Protein AF-0000000086745655 (afdb_homodimer)

Structure (mmCIF, N/CA/C/O backbone):
data_AF-0000000086745655-model_v1
#
loop_
_entity.id
_entity.type
_entity.pdbx_description
1 polymer 'Arginine N-succinyltransferase'
#
loop_
_atom_site.group_PDB
_atom_site.id
_atom_site.type_symbol
_atom_site.label_atom_id
_atom_site.label_alt_id
_atom_site.label_comp_id
_atom_site.label_asym_id
_atom_site.label_entity_id
_atom_site.label_seq_id
_atom_site.pdbx_PDB_ins_code
_atom_site.Cartn_x
_atom_site.Cartn_y
_atom_site.Cartn_z
_atom_site.occupancy
_atom_site.B_iso_or_equiv
_atom_site.auth_seq_id
_atom_site.auth_comp_id
_atom_site.auth_asym_id
_atom_site.auth_atom_id
_atom_site.pdbx_PDB_model_num
ATOM 1 N N . MET A 1 1 ? -7.773 51.188 12.805 1 92 1 MET A N 1
ATOM 2 C CA . MET A 1 1 ? -6.684 50.438 13.422 1 92 1 MET A CA 1
ATOM 3 C C . MET A 1 1 ? -6.984 48.938 13.422 1 92 1 MET A C 1
ATOM 5 O O . MET A 1 1 ? -8.133 48.531 13.586 1 92 1 MET A O 1
ATOM 9 N N . MET A 1 2 ? -5.984 48.188 13.102 1 97 2 MET A N 1
ATOM 10 C CA . MET A 1 2 ? -6.141 46.719 13.148 1 97 2 MET A CA 1
ATOM 11 C C . MET A 1 2 ? -5.828 46.188 14.547 1 97 2 MET A C 1
ATOM 13 O O . MET A 1 2 ? -4.719 46.375 15.047 1 97 2 MET A O 1
ATOM 17 N N . LEU A 1 3 ? -6.797 45.562 15.188 1 98.56 3 LEU A N 1
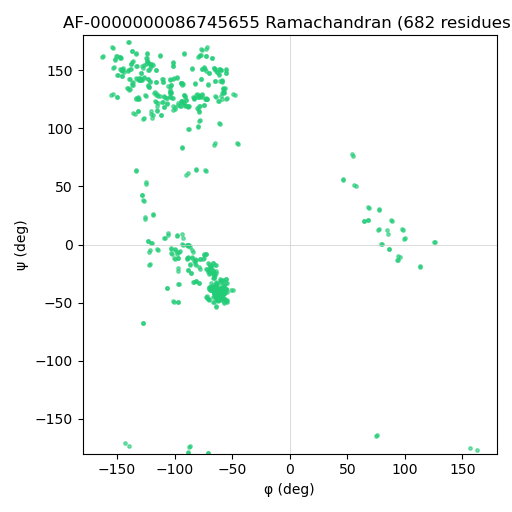ATOM 18 C CA . LEU A 1 3 ? -6.668 45.094 16.547 1 98.56 3 LEU A CA 1
ATOM 19 C C . LEU A 1 3 ? -6.754 43.562 16.578 1 98.56 3 LEU A C 1
ATOM 21 O O . LEU A 1 3 ? -7.754 42.969 16.156 1 98.56 3 LEU A O 1
ATOM 25 N N . PHE A 1 4 ? -5.68 42.938 16.969 1 98.75 4 PHE A N 1
ATOM 26 C CA . PHE A 1 4 ? -5.688 41.5 17.25 1 98.75 4 PHE A CA 1
ATOM 27 C C . PHE A 1 4 ? -6.168 41.25 18.672 1 98.75 4 PHE A C 1
ATOM 29 O O . PHE A 1 4 ? -5.625 41.812 19.625 1 98.75 4 PHE A O 1
ATOM 36 N N . ARG A 1 5 ? -7.16 40.406 18.828 1 98.75 5 ARG A N 1
ATOM 37 C CA . ARG A 1 5 ? -7.711 40.188 20.172 1 98.75 5 ARG A CA 1
ATOM 38 C C . ARG A 1 5 ? -8.367 38.812 20.281 1 98.75 5 ARG A C 1
ATOM 40 O O . ARG A 1 5 ? -8.555 38.156 19.281 1 98.75 5 ARG A O 1
ATOM 47 N N . THR A 1 6 ? -8.711 38.438 21.562 1 98.56 6 THR A N 1
ATOM 48 C CA . THR A 1 6 ? -9.438 37.219 21.797 1 98.56 6 THR A CA 1
ATOM 49 C C . THR A 1 6 ? -10.836 37.281 21.203 1 98.56 6 THR A C 1
ATOM 51 O O . THR A 1 6 ? -11.414 38.375 21.078 1 98.56 6 THR A O 1
ATOM 54 N N . VAL A 1 7 ? -11.312 36.156 20.859 1 98.44 7 VAL A N 1
ATOM 55 C CA . VAL A 1 7 ? -12.641 36.094 20.25 1 98.44 7 VAL A CA 1
ATOM 56 C C . VAL A 1 7 ? -13.703 36.344 21.328 1 98.44 7 VAL A C 1
ATOM 58 O O . VAL A 1 7 ? -13.477 36.062 22.5 1 98.44 7 VAL A O 1
ATOM 61 N N . GLN A 1 8 ? -14.797 36.875 20.953 1 97.5 8 GLN A N 1
ATOM 62 C CA . GLN A 1 8 ? -15.984 37.031 21.781 1 97.5 8 GL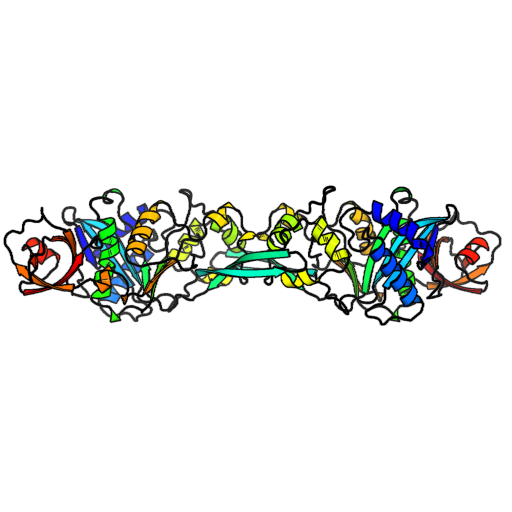N A CA 1
ATOM 63 C C . GLN A 1 8 ? -17.203 36.406 21.109 1 97.5 8 GLN A C 1
ATOM 65 O O . GLN A 1 8 ? -17.219 36.219 19.891 1 97.5 8 GLN A O 1
ATOM 70 N N . ASN A 1 9 ? -18.203 36.125 21.875 1 97.12 9 ASN A N 1
ATOM 71 C CA . ASN A 1 9 ? -19.422 35.562 21.328 1 97.12 9 ASN A CA 1
ATOM 72 C C . ASN A 1 9 ? -20.047 36.438 20.266 1 97.12 9 ASN A C 1
ATOM 74 O O . ASN A 1 9 ? -20.656 35.938 19.312 1 97.12 9 ASN A O 1
ATOM 78 N N . SER A 1 10 ? -19.859 37.688 20.406 1 96.75 10 SER A N 1
ATOM 79 C CA . SER A 1 10 ? -20.469 38.656 19.5 1 96.75 10 SER A CA 1
ATOM 80 C C . SER A 1 10 ? -19.781 38.625 18.141 1 96.75 10 SER A C 1
ATOM 82 O O . SER A 1 10 ? -20.297 39.219 17.172 1 96.75 10 SER A O 1
ATOM 84 N N . ASP A 1 11 ? -18.75 37.938 18.031 1 97.94 11 ASP A N 1
ATOM 85 C CA . ASP A 1 11 ? -18 37.938 16.797 1 97.94 11 ASP A CA 1
ATOM 86 C C . ASP A 1 11 ? -18.547 36.875 15.82 1 97.94 11 ASP A C 1
ATOM 88 O O . ASP A 1 11 ? -18.047 36.719 14.711 1 97.94 11 ASP A O 1
ATOM 92 N N . LEU A 1 12 ? -19.578 36.094 16.172 1 97.44 12 LEU A N 1
ATOM 93 C CA . LEU A 1 12 ? -20.078 34.938 15.438 1 97.44 12 LEU A CA 1
ATOM 94 C C . LEU A 1 12 ? -20.422 35.344 14 1 97.44 12 LEU A C 1
ATOM 96 O O . LEU A 1 12 ? -20.031 34.656 13.055 1 97.44 12 LEU A O 1
ATOM 100 N N . LYS A 1 13 ? -21.141 36.406 13.82 1 95.94 13 LYS A N 1
ATOM 101 C CA . LYS A 1 13 ? -21.578 36.812 12.492 1 95.94 13 LYS A CA 1
ATOM 102 C C . LYS A 1 13 ? -20.375 37.156 11.602 1 95.94 13 LYS A C 1
ATOM 104 O O . LYS A 1 13 ? -20.359 36.812 10.422 1 95.94 13 LYS A O 1
ATOM 109 N N . GLY A 1 14 ? -19.469 37.906 12.141 1 96.56 14 GLY A N 1
ATOM 110 C CA . GLY A 1 14 ? -18.266 38.219 11.391 1 96.56 14 GLY A CA 1
ATOM 111 C C . GLY A 1 14 ? -17.438 37 11 1 96.56 14 GLY A C 1
ATOM 112 O O . GLY A 1 14 ? -16.953 36.938 9.867 1 96.56 14 GLY A O 1
ATOM 113 N N . ILE A 1 15 ? -17.328 36.062 11.891 1 97.06 15 ILE A N 1
ATOM 114 C CA . ILE A 1 15 ? -16.562 34.844 11.648 1 97.06 15 ILE A CA 1
ATOM 115 C C . ILE A 1 15 ? -17.281 33.969 10.617 1 97.06 15 ILE A C 1
ATOM 117 O O . ILE A 1 15 ? -16.641 33.375 9.766 1 97.06 15 ILE A O 1
ATOM 121 N N . GLN A 1 16 ? -18.562 33.938 10.711 1 95.5 16 GLN A N 1
ATOM 122 C CA . GLN A 1 16 ? -19.344 33.188 9.719 1 95.5 16 GLN A CA 1
ATOM 123 C C . GLN A 1 16 ? -19.094 33.75 8.32 1 95.5 16 GLN A C 1
ATOM 125 O O . GLN A 1 16 ? -18.953 32.969 7.363 1 95.5 16 GLN A O 1
ATOM 130 N N . ALA A 1 17 ? -19.125 35 8.219 1 95.25 17 ALA A N 1
ATOM 131 C CA . ALA A 1 17 ? -18.875 35.656 6.926 1 95.25 17 ALA A CA 1
ATOM 132 C C . ALA A 1 17 ? -17.5 35.25 6.375 1 95.25 17 ALA A C 1
ATOM 134 O O . ALA A 1 17 ? -17.359 35.031 5.168 1 95.25 17 ALA A O 1
ATOM 135 N N . LEU A 1 18 ? -16.547 35.188 7.211 1 95.44 18 LEU A N 1
ATOM 136 C CA . LEU A 1 18 ? -15.203 34.781 6.801 1 95.44 18 LEU A CA 1
ATOM 137 C C . LEU A 1 18 ? -15.188 33.312 6.363 1 95.44 18 LEU A C 1
ATOM 139 O O . LEU A 1 18 ? -14.547 32.969 5.367 1 95.44 18 LEU A O 1
ATOM 143 N N . SER A 1 19 ? -15.828 32.438 7.145 1 92.25 19 SER A N 1
ATOM 144 C CA . SER A 1 19 ? -15.867 31.016 6.836 1 92.25 19 SER A CA 1
ATOM 145 C C . SER A 1 19 ? -16.469 30.766 5.457 1 92.25 19 SER A C 1
ATOM 147 O O . SER A 1 19 ? -16.047 29.844 4.746 1 92.25 19 SER A O 1
ATOM 149 N N . GLU A 1 20 ? -17.422 31.516 5.078 1 90.38 20 GLU A N 1
ATOM 150 C CA . GLU A 1 20 ? -18.078 31.391 3.779 1 90.38 20 GLU A CA 1
ATOM 151 C C . GLU A 1 20 ? -17.109 31.719 2.643 1 90.38 20 GLU A C 1
ATOM 153 O O . GLU A 1 20 ? -17.234 31.188 1.54 1 90.38 20 GLU A O 1
ATOM 158 N N . ARG A 1 21 ? -16.125 32.469 2.99 1 88.81 21 ARG A N 1
ATOM 159 C CA . ARG A 1 21 ? -15.18 32.938 1.968 1 88.81 21 ARG A CA 1
ATOM 160 C C . ARG A 1 21 ? -13.938 32.031 1.931 1 88.81 21 ARG A C 1
ATOM 162 O O . ARG A 1 21 ? -13.188 32.062 0.957 1 88.81 21 ARG A O 1
ATOM 169 N N . ALA A 1 22 ? -13.664 31.344 2.977 1 82.94 22 ALA A N 1
ATOM 170 C CA . ALA A 1 22 ? -12.445 30.547 3.115 1 82.94 22 ALA A CA 1
ATOM 171 C C . ALA A 1 22 ? -12.406 29.422 2.088 1 82.94 22 ALA A C 1
ATOM 173 O O . ALA A 1 22 ? -11.328 29.031 1.641 1 82.94 22 ALA A O 1
ATOM 174 N N . GLY A 1 23 ? -13.492 28.953 1.535 1 75.38 23 GLY A N 1
ATOM 175 C CA . GLY A 1 23 ? -13.516 27.922 0.51 1 75.38 23 GLY A CA 1
ATOM 176 C C . GLY A 1 23 ? -13.25 26.531 1.054 1 75.38 23 GLY A C 1
ATOM 177 O O . GLY A 1 23 ? -13.273 26.328 2.268 1 75.38 23 GLY A O 1
ATOM 178 N N . ILE A 1 24 ? -12.945 25.578 0.167 1 74.19 24 ILE A N 1
ATOM 179 C CA . ILE A 1 24 ? -12.758 24.172 0.495 1 74.19 24 ILE A CA 1
ATOM 180 C C . ILE A 1 24 ? -11.344 23.953 1.028 1 74.19 24 ILE A C 1
ATOM 182 O O . ILE A 1 24 ? -10.398 24.609 0.598 1 74.19 24 ILE A O 1
ATOM 186 N N . GLY A 1 25 ? -11.18 23.094 2.109 1 75 25 GLY A N 1
ATOM 187 C CA . GLY A 1 25 ? -9.859 22.672 2.551 1 75 25 GLY A CA 1
ATOM 188 C C . GLY A 1 25 ? -9.492 23.219 3.922 1 75 25 GLY A C 1
ATOM 189 O O . GLY A 1 25 ? -8.516 22.766 4.527 1 75 25 GLY A O 1
ATOM 190 N N . LEU A 1 26 ? -10.164 24.219 4.316 1 78.69 26 LEU A N 1
ATOM 191 C CA . LEU A 1 26 ? -9.922 24.719 5.664 1 78.69 26 LEU A CA 1
ATOM 192 C C . LEU A 1 26 ? -10.898 24.109 6.66 1 78.69 26 LEU A C 1
ATOM 194 O O . LEU A 1 26 ? -11.836 24.766 7.105 1 78.69 26 LEU A O 1
ATOM 198 N N . THR A 1 27 ? -10.5 22.906 7.086 1 78.12 27 THR A N 1
ATOM 199 C CA . THR A 1 27 ? -11.367 22.094 7.922 1 78.12 27 THR A CA 1
ATOM 200 C C . THR A 1 27 ? -11.578 22.734 9.289 1 78.12 27 THR A C 1
ATOM 202 O O . THR A 1 27 ? -12.602 22.5 9.938 1 78.12 27 THR A O 1
ATOM 205 N N . SER A 1 28 ? -10.703 23.562 9.672 1 82.31 28 SER A N 1
ATOM 206 C CA . SER A 1 28 ? -10.766 24.125 11.016 1 82.31 28 SER A CA 1
ATOM 207 C C . SER A 1 28 ? -11.703 25.344 11.055 1 82.31 28 SER A C 1
ATOM 209 O O . SER A 1 28 ? -11.945 25.906 12.117 1 82.31 28 SER A O 1
ATOM 211 N N . LEU A 1 29 ? -12.219 25.766 9.938 1 88.31 29 LEU A N 1
ATOM 212 C CA . LEU A 1 29 ? -13.164 26.859 9.836 1 88.31 29 LEU A CA 1
ATOM 213 C C . LEU A 1 29 ? -14.336 26.5 8.93 1 88.31 29 LEU A C 1
ATOM 215 O O . LEU A 1 29 ? -14.57 27.156 7.91 1 88.31 29 LEU A O 1
ATOM 219 N N . PRO A 1 30 ? -15.055 25.516 9.383 1 84.88 30 PRO A N 1
ATOM 220 C CA . PRO A 1 30 ? -16.156 25.062 8.539 1 84.88 30 PRO A CA 1
ATOM 221 C C . PRO A 1 30 ? -17.297 26.078 8.453 1 84.88 30 PRO A C 1
ATOM 223 O O . PRO A 1 30 ? -17.578 26.781 9.43 1 84.88 30 PRO A O 1
ATOM 226 N N . ASN A 1 31 ? -17.906 26.062 7.312 1 87.12 31 ASN A N 1
ATOM 227 C CA . ASN A 1 31 ? -19.078 26.922 7.148 1 87.12 31 ASN A CA 1
ATOM 228 C C . ASN A 1 31 ? -20.328 26.281 7.75 1 87.12 31 ASN A C 1
ATOM 230 O O . ASN A 1 31 ? -21.266 25.922 7.027 1 87.12 31 ASN A O 1
ATOM 234 N N . ASN A 1 32 ? -20.281 26.141 8.953 1 90.06 32 ASN A N 1
ATOM 235 C CA . ASN A 1 32 ? -21.344 25.578 9.781 1 90.06 32 ASN A CA 1
ATOM 236 C C . ASN A 1 32 ? -21.547 26.391 11.047 1 90.06 32 ASN A C 1
ATOM 238 O O . ASN A 1 32 ? -20.703 26.391 11.945 1 90.06 32 ASN A O 1
ATOM 242 N N . LEU A 1 33 ? -22.719 27.016 11.086 1 92.75 33 LEU A N 1
ATOM 243 C CA . LEU A 1 33 ? -23 27.984 12.133 1 92.75 33 LEU A CA 1
ATOM 244 C C . LEU A 1 33 ? -22.891 27.359 13.516 1 92.75 33 LEU A C 1
ATOM 246 O O . LEU A 1 33 ? -22.312 27.953 14.43 1 92.75 33 LEU A O 1
ATOM 250 N N . ASP A 1 34 ? -23.391 26.203 13.656 1 93.38 34 ASP A N 1
ATOM 251 C CA . ASP A 1 34 ? -23.375 25.531 14.953 1 93.38 34 ASP A CA 1
ATOM 252 C C . ASP A 1 34 ? -21.938 25.203 15.375 1 93.38 34 ASP A C 1
ATOM 254 O O . ASP A 1 34 ? -21.578 25.359 16.547 1 93.38 34 ASP A O 1
ATOM 258 N N . GLN A 1 35 ? -21.172 24.766 14.461 1 91.75 35 GLN A N 1
ATOM 259 C CA . GLN A 1 35 ? -19.781 24.438 14.758 1 91.75 35 GLN A CA 1
ATOM 260 C C . GLN A 1 35 ? -18.984 25.688 15.094 1 91.75 35 GLN A C 1
ATOM 262 O O . GLN A 1 35 ? -18.125 25.656 15.984 1 91.75 35 GLN A O 1
ATOM 267 N N . LEU A 1 36 ? -19.266 26.75 14.383 1 94.44 36 LEU A N 1
ATOM 268 C CA . LEU A 1 36 ? -18.578 28 14.656 1 94.44 36 LEU A CA 1
ATOM 269 C C . LEU A 1 36 ? -18.938 28.531 16.031 1 94.44 36 LEU A C 1
ATOM 271 O O . LEU A 1 36 ? -18.062 28.984 16.781 1 94.44 36 LEU A O 1
ATOM 275 N N . ARG A 1 37 ? -20.172 28.438 16.359 1 96 37 ARG A N 1
ATOM 276 C CA . ARG A 1 37 ? -20.625 28.859 17.672 1 96 37 ARG A CA 1
ATOM 277 C C . ARG A 1 37 ? -19.969 28.047 18.766 1 96 37 ARG A C 1
ATOM 279 O O . ARG A 1 37 ? -19.531 28.594 19.781 1 96 37 ARG A O 1
ATOM 286 N N . SER A 1 38 ? -19.938 26.797 18.516 1 94.75 38 SER A N 1
ATOM 287 C CA . SER A 1 38 ? -19.312 25.906 19.5 1 94.75 38 SER A CA 1
ATOM 288 C C . SER A 1 38 ? -17.844 26.219 19.688 1 94.75 38 SER A C 1
ATOM 290 O O . SER A 1 38 ? -17.328 26.172 20.812 1 94.75 38 SER A O 1
ATOM 292 N N . ARG A 1 39 ? -17.172 26.5 18.625 1 94.25 39 ARG A N 1
ATOM 293 C CA . ARG A 1 39 ? -15.75 26.812 18.672 1 94.25 39 ARG A CA 1
ATOM 294 C C . ARG A 1 39 ? -15.508 28.109 19.438 1 94.25 39 ARG A C 1
ATOM 296 O O . ARG A 1 39 ? -14.562 28.219 20.219 1 94.25 39 ARG A O 1
ATOM 303 N N . ILE A 1 40 ? -16.344 29.109 19.188 1 97.44 40 ILE A N 1
ATOM 304 C CA . ILE A 1 40 ? -16.234 30.406 19.875 1 97.44 40 ILE A CA 1
ATOM 305 C C . ILE A 1 40 ? -16.484 30.219 21.375 1 97.44 40 ILE A C 1
ATOM 307 O O . ILE A 1 40 ? -15.719 30.703 22.203 1 97.44 40 ILE A O 1
ATOM 311 N N . THR A 1 41 ? -17.516 29.469 21.641 1 97.5 41 THR A N 1
ATOM 312 C CA . THR A 1 41 ? -17.844 29.203 23.031 1 97.5 41 THR A CA 1
ATOM 313 C C . THR A 1 41 ? -16.719 28.469 23.734 1 97.5 41 THR A C 1
ATOM 315 O O . THR A 1 41 ? -16.375 28.766 24.891 1 97.5 41 THR A O 1
ATOM 318 N N . ARG A 1 42 ? -16.203 27.531 23.078 1 96.62 42 ARG A N 1
ATOM 319 C CA . ARG A 1 42 ? -15.078 26.781 23.641 1 96.62 42 ARG A CA 1
ATOM 320 C C . ARG A 1 42 ? -13.898 27.688 23.938 1 96.62 42 ARG A C 1
ATOM 322 O O . ARG A 1 42 ? -13.242 27.547 24.969 1 96.62 42 ARG A O 1
ATOM 329 N N . SER A 1 43 ? -13.609 28.562 23.078 1 97.94 43 SER A N 1
ATOM 330 C CA . SER A 1 43 ? -12.523 29.516 23.281 1 97.94 43 SER A CA 1
ATOM 331 C C . SER A 1 43 ? -12.805 30.438 24.469 1 97.94 43 SER A C 1
ATOM 333 O O . SER A 1 43 ? -11.93 30.672 25.297 1 97.94 43 SER A O 1
ATOM 335 N N . VAL A 1 44 ? -14.008 30.953 24.547 1 98.12 44 VAL A N 1
ATOM 336 C CA . VAL A 1 44 ? -14.398 31.812 25.656 1 98.12 44 VAL A CA 1
ATOM 337 C C . VAL A 1 44 ? -14.266 31.047 26.969 1 98.12 44 VAL A C 1
ATOM 339 O O . VAL A 1 44 ? -13.711 31.578 27.938 1 98.12 44 VAL A O 1
ATOM 342 N N . ASP A 1 45 ? -14.727 29.828 26.953 1 98 45 ASP A N 1
ATOM 343 C CA . ASP A 1 45 ? -14.625 28.984 28.141 1 98 45 ASP A CA 1
ATOM 344 C C . ASP A 1 45 ? -13.164 28.734 28.5 1 98 45 ASP A C 1
ATOM 346 O O . ASP A 1 45 ? -12.82 28.625 29.672 1 98 45 ASP A O 1
ATOM 350 N N . THR A 1 46 ? -12.359 28.547 27.531 1 98.12 46 THR A N 1
ATOM 351 C CA . THR A 1 46 ? -10.93 28.359 27.766 1 98.12 46 THR A CA 1
ATOM 352 C C . THR A 1 46 ? -10.328 29.562 28.469 1 98.12 46 THR A C 1
ATOM 354 O O . THR A 1 46 ? -9.633 29.422 29.469 1 98.12 46 THR A O 1
ATOM 357 N N . PHE A 1 47 ? -10.641 30.781 27.984 1 97.62 47 PHE A N 1
ATOM 358 C CA . PHE A 1 47 ? -10.086 32 28.531 1 97.62 47 PHE A CA 1
ATOM 359 C C . PHE A 1 47 ? -10.641 32.281 29.938 1 97.62 47 PHE A C 1
ATOM 361 O O . PHE A 1 47 ? -10.023 33 30.719 1 97.62 47 PHE A O 1
ATOM 368 N N . GLU A 1 48 ? -11.711 31.656 30.219 1 96.56 48 GLU A N 1
ATOM 369 C CA . GLU A 1 48 ? -12.305 31.812 31.531 1 96.56 48 GLU A CA 1
ATOM 370 C C . GLU A 1 48 ? -11.828 30.719 32.5 1 96.56 48 GLU A C 1
ATOM 372 O O . GLU A 1 48 ? -12.234 30.688 33.656 1 96.56 48 GLU A O 1
ATOM 377 N N . GLY A 1 49 ? -11 29.859 32.031 1 94.25 49 GLY A N 1
ATOM 378 C CA . GLY A 1 49 ? -10.391 28.844 32.875 1 94.25 49 GLY A CA 1
ATOM 379 C C . GLY A 1 49 ? -11.328 27.703 33.188 1 94.25 49 GLY A C 1
ATOM 380 O O . GLY A 1 49 ? -11.172 27.047 34.25 1 94.25 49 GLY A O 1
ATOM 381 N N . ARG A 1 50 ? -12.281 27.375 32.281 1 95.62 50 ARG A N 1
ATOM 382 C CA . ARG A 1 50 ? -13.328 26.406 32.625 1 95.62 50 ARG A CA 1
ATOM 383 C C . ARG A 1 50 ? -13.039 25.047 31.984 1 95.62 50 ARG A C 1
ATOM 385 O O . ARG A 1 50 ? -13.766 24.078 32.219 1 95.62 50 ARG A O 1
ATOM 392 N N . LEU A 1 51 ? -11.984 25.016 31.234 1 96.88 51 LEU A N 1
ATOM 393 C CA . LEU A 1 51 ? -11.75 23.797 30.469 1 96.88 51 LEU A CA 1
ATOM 394 C C . LEU A 1 51 ? -10.406 23.172 30.828 1 96.88 51 LEU A C 1
ATOM 396 O O . LEU A 1 51 ? -9.477 23.875 31.234 1 96.88 51 LEU A O 1
ATOM 400 N N . THR A 1 52 ? -10.328 21.859 30.672 1 95.56 52 THR A N 1
ATOM 401 C CA . THR A 1 52 ? -9.07 21.125 30.844 1 95.56 52 THR A CA 1
ATOM 402 C C . THR A 1 52 ? -8.195 21.281 29.594 1 95.56 52 THR A C 1
ATOM 404 O O . THR A 1 52 ? -8.68 21.656 28.531 1 95.56 52 THR A O 1
ATOM 407 N N . ARG A 1 53 ? -6.93 21 29.719 1 95.06 53 ARG A N 1
ATOM 408 C CA . ARG A 1 53 ? -5.949 21.156 28.656 1 95.06 53 ARG A CA 1
ATOM 409 C C . ARG A 1 53 ? -6.426 20.469 27.375 1 95.06 53 ARG A C 1
ATOM 411 O O . ARG A 1 53 ? -6.227 21 26.281 1 95.06 53 ARG A O 1
ATOM 418 N N . SER A 1 54 ? -7.043 19.328 27.531 1 94.19 54 SER A N 1
ATOM 419 C CA . SER A 1 54 ? -7.473 18.531 26.375 1 94.19 54 SER A CA 1
ATOM 420 C C . SER A 1 54 ? -8.578 19.25 25.609 1 94.19 54 SER A C 1
ATOM 422 O O . SER A 1 54 ? -8.805 18.953 24.422 1 94.19 54 SER A O 1
ATOM 424 N N . GLN A 1 55 ? -9.195 20.234 26.188 1 95.75 55 GLN A N 1
ATOM 425 C CA . GLN A 1 55 ? -10.336 20.891 25.562 1 95.75 55 GLN A CA 1
ATOM 426 C C . GLN A 1 55 ? -10.016 22.344 25.234 1 95.75 55 GLN A C 1
ATOM 428 O O . GLN A 1 55 ? -10.828 23.047 24.641 1 95.75 55 GLN A O 1
ATOM 433 N N . GLN A 1 56 ? -8.875 22.766 25.609 1 97.31 56 GLN A N 1
ATOM 434 C CA . GLN A 1 56 ? -8.562 24.172 25.484 1 97.31 56 GLN A CA 1
ATOM 435 C C . GLN A 1 56 ? -8.258 24.562 24.047 1 97.31 56 GLN A C 1
ATOM 437 O O . GLN A 1 56 ? -7.484 23.875 23.359 1 97.31 56 GLN A O 1
ATOM 442 N N . GLY A 1 57 ? -8.875 25.547 23.625 1 97.5 57 GLY A N 1
ATOM 443 C CA . GLY A 1 57 ? -8.641 26.203 22.344 1 97.5 57 GLY A CA 1
ATOM 444 C C . GLY A 1 57 ? -8.656 27.719 22.453 1 97.5 57 GLY A C 1
ATOM 445 O O . GLY A 1 57 ? -9.461 28.297 23.188 1 97.5 57 GLY A O 1
ATOM 446 N N . PHE A 1 58 ? -7.734 28.359 21.797 1 98.56 58 PHE A N 1
ATOM 447 C CA . PHE A 1 58 ? -7.605 29.812 21.797 1 98.56 58 PHE A CA 1
ATOM 448 C C . PHE A 1 58 ? -7.93 30.375 20.406 1 98.56 58 PHE A C 1
ATOM 450 O O . PHE A 1 58 ? -7.203 30.125 19.453 1 98.56 58 PHE A O 1
ATOM 457 N N . PHE A 1 59 ? -8.984 31.047 20.359 1 98.44 59 PHE A N 1
ATOM 458 C CA . PHE A 1 59 ? -9.469 31.625 19.109 1 98.44 59 PHE A CA 1
ATOM 459 C C . PHE A 1 59 ? -9.32 33.125 19.125 1 98.44 59 PHE A C 1
ATOM 461 O O . PHE A 1 59 ? -9.703 33.812 20.078 1 98.44 59 PHE A O 1
ATOM 468 N N . PHE A 1 60 ? -8.664 33.719 18.062 1 98.75 60 PHE A N 1
ATOM 469 C CA . PHE A 1 60 ? -8.391 35.125 17.953 1 98.75 60 PHE A CA 1
ATOM 470 C C . PHE A 1 60 ? -9.008 35.719 16.688 1 98.75 60 PHE A C 1
ATOM 472 O O . PHE A 1 60 ? -9.234 34.969 15.719 1 98.75 60 PHE A O 1
ATOM 479 N N . VAL A 1 61 ? -9.266 37 16.734 1 98.69 61 VAL A N 1
ATOM 480 C CA . VAL A 1 61 ? -9.773 37.719 15.562 1 98.69 61 VAL A CA 1
ATOM 481 C C . VAL A 1 61 ? -8.93 38.969 15.305 1 98.69 61 VAL A C 1
ATOM 483 O O . VAL A 1 61 ? -8.289 39.469 16.219 1 98.69 61 VAL A O 1
ATOM 486 N N . LEU A 1 62 ? -8.789 39.312 14.125 1 98.75 62 LEU A N 1
ATOM 487 C CA . LEU A 1 62 ? -8.32 40.625 13.719 1 98.75 62 LEU A CA 1
ATOM 488 C C . LEU A 1 62 ? -9.492 41.531 13.383 1 98.75 62 LEU A C 1
ATOM 490 O O . LEU A 1 62 ? -10.305 41.219 12.516 1 98.75 62 LEU A O 1
ATOM 494 N N . GLU A 1 63 ? -9.555 42.594 14.07 1 98.38 63 GLU A N 1
ATOM 495 C CA . GLU A 1 63 ? -10.672 43.5 13.906 1 98.38 63 GLU A CA 1
ATOM 496 C C . GLU A 1 63 ? -10.203 44.844 13.32 1 98.38 63 GLU A C 1
ATOM 498 O O . GLU A 1 63 ? -9.211 45.406 13.773 1 98.38 63 GLU A O 1
ATOM 503 N N . ASP A 1 64 ? -10.844 45.25 12.281 1 97.81 64 ASP A N 1
ATOM 504 C CA . ASP A 1 64 ? -10.75 46.656 11.852 1 97.81 64 ASP A CA 1
ATOM 505 C C . ASP A 1 64 ? -11.656 47.531 12.68 1 97.81 64 ASP A C 1
ATOM 507 O O . ASP A 1 64 ? -12.867 47.625 12.43 1 97.81 64 ASP A O 1
ATOM 511 N N . THR A 1 65 ? -11.031 48.219 13.602 1 95.44 65 THR A N 1
ATOM 512 C CA . THR A 1 65 ? -11.828 48.969 14.57 1 95.44 65 THR A CA 1
ATOM 513 C C . THR A 1 65 ? -12.516 50.156 13.891 1 95.44 65 THR A C 1
ATOM 515 O O . THR A 1 65 ? -13.547 50.625 14.367 1 95.44 65 THR A O 1
ATOM 518 N N . SER A 1 66 ? -11.992 50.656 12.812 1 94.56 66 SER A N 1
ATOM 519 C CA . SER A 1 66 ? -12.617 51.75 12.07 1 94.56 66 SER A CA 1
ATOM 520 C C . SER A 1 66 ? -13.914 51.281 11.406 1 94.56 66 SER A C 1
ATOM 522 O O . SER A 1 66 ? -14.906 52 11.383 1 94.56 66 SER A O 1
ATOM 524 N N . ALA A 1 67 ? -13.898 50.125 10.922 1 94.44 67 ALA A N 1
ATOM 525 C CA . ALA A 1 67 ? -15.062 49.531 10.25 1 94.44 67 ALA A CA 1
ATOM 526 C C . ALA A 1 67 ? -15.875 48.688 11.203 1 94.44 67 ALA A C 1
ATOM 528 O O . ALA A 1 67 ? -16.984 48.25 10.859 1 94.44 67 ALA A O 1
ATOM 529 N N . ASN A 1 68 ? -15.43 48.5 12.375 1 93.44 68 ASN A N 1
ATOM 530 C CA . ASN A 1 68 ? -16.047 47.594 13.336 1 93.44 68 ASN A CA 1
ATOM 531 C C . ASN A 1 68 ? -16.391 46.25 12.711 1 93.44 68 ASN A C 1
ATOM 533 O O . ASN A 1 68 ? -17.531 45.812 12.75 1 93.44 68 ASN A O 1
ATOM 537 N N . ARG A 1 69 ? -15.352 45.656 12.141 1 95.56 69 ARG A N 1
ATOM 538 C CA . ARG A 1 69 ? -15.523 44.406 11.391 1 95.56 69 ARG A CA 1
ATOM 539 C C . ARG A 1 69 ? -14.391 43.438 11.688 1 95.56 69 ARG A C 1
ATOM 541 O O . ARG A 1 69 ? -13.227 43.844 11.766 1 95.56 69 ARG A O 1
ATOM 548 N N . VAL A 1 70 ? -14.812 42.188 11.938 1 97.69 70 VAL A N 1
ATOM 549 C CA . VAL A 1 70 ? -13.82 41.094 12.008 1 97.69 70 VAL A CA 1
ATOM 550 C C . VAL A 1 70 ? -13.32 40.781 10.602 1 97.69 70 VAL A C 1
ATOM 552 O O . VAL A 1 70 ? -14.109 40.438 9.719 1 97.69 70 VAL A O 1
ATOM 555 N N . VAL A 1 71 ? -12 40.812 10.391 1 97.94 71 VAL A N 1
ATOM 556 C CA . VAL A 1 71 ? -11.492 40.719 9.031 1 97.94 71 VAL A CA 1
ATOM 557 C C . VAL A 1 71 ? -10.547 39.5 8.93 1 97.94 71 VAL A C 1
ATOM 559 O O . VAL A 1 71 ? -10.086 39.156 7.836 1 97.94 71 VAL A O 1
ATOM 562 N N . GLY A 1 72 ? -10.242 38.844 10.008 1 98.06 72 GLY A N 1
ATOM 563 C CA . GLY A 1 72 ? -9.383 37.688 10.023 1 98.06 72 GLY A CA 1
ATOM 564 C C . GLY A 1 72 ? -9.508 36.875 11.297 1 98.06 72 GLY A C 1
ATOM 565 O O . GLY A 1 72 ? -10.039 37.344 12.297 1 98.06 72 GLY A O 1
ATOM 566 N N . VAL A 1 73 ? -9.062 35.625 11.219 1 98 73 VAL A N 1
ATOM 567 C CA . VAL A 1 73 ? -9.117 34.719 12.375 1 98 73 VAL A CA 1
ATOM 568 C C . VAL A 1 73 ? -7.844 33.875 12.438 1 98 73 VAL A C 1
ATOM 570 O O . VAL A 1 73 ? -7.215 33.625 11.414 1 98 73 VAL A O 1
ATOM 573 N N . SER A 1 74 ? -7.422 33.5 13.57 1 98.12 74 SER A N 1
ATOM 574 C CA . SER A 1 74 ? -6.359 32.531 13.844 1 98.12 74 SER A CA 1
ATOM 575 C C . SER A 1 74 ? -6.582 31.828 15.18 1 98.12 74 SER A C 1
ATOM 577 O O . SER A 1 74 ? -7.34 32.312 16.016 1 98.12 74 SER A O 1
ATOM 579 N N . ALA A 1 75 ? -5.957 30.688 15.344 1 98.19 75 ALA A N 1
ATOM 580 C CA . ALA A 1 75 ? -6.234 29.938 16.562 1 98.19 75 ALA A CA 1
ATOM 581 C C . ALA A 1 75 ? -5.035 29.094 16.969 1 98.19 75 ALA A C 1
ATOM 583 O O . ALA A 1 75 ? -4.078 28.953 16.219 1 98.19 75 ALA A O 1
ATOM 584 N N . ILE A 1 76 ? -5.043 28.672 18.219 1 98.44 76 ILE A N 1
ATOM 585 C CA . ILE A 1 76 ? -4.098 27.719 18.797 1 98.44 76 ILE A CA 1
ATOM 586 C C . ILE A 1 76 ? -4.848 26.641 19.562 1 98.44 76 ILE A C 1
ATOM 588 O O . ILE A 1 76 ? -5.715 26.938 20.391 1 98.44 76 ILE A O 1
ATOM 592 N N . GLU A 1 77 ? -4.566 25.453 19.219 1 97.5 77 GLU A N 1
ATOM 593 C CA . GLU A 1 77 ? -5 24.344 20.078 1 97.5 77 GLU A CA 1
ATOM 594 C C . GLU A 1 77 ? -3.939 24 21.109 1 97.5 77 GLU A C 1
ATOM 596 O O . GLU A 1 77 ? -2.771 23.797 20.781 1 97.5 77 GLU A O 1
ATOM 601 N N . ALA A 1 78 ? -4.371 23.969 22.359 1 97.81 78 ALA A N 1
ATOM 602 C CA . ALA A 1 78 ? -3.412 23.688 23.422 1 97.81 78 ALA A CA 1
ATOM 603 C C . ALA A 1 78 ? -2.801 22.297 23.281 1 97.81 78 ALA A C 1
ATOM 605 O O . ALA A 1 78 ? -1.597 22.125 23.469 1 97.81 78 ALA A O 1
ATOM 606 N N . ALA A 1 79 ? -3.6 21.391 23 1 97.5 79 ALA A N 1
ATOM 607 C CA . ALA A 1 79 ? -3.176 20.016 22.828 1 97.5 79 ALA A CA 1
ATOM 608 C C . ALA A 1 79 ? -4.145 19.25 21.922 1 97.5 79 ALA A C 1
ATOM 610 O O . ALA A 1 79 ? -5.355 19.266 22.156 1 97.5 79 ALA A O 1
ATOM 611 N N . VAL A 1 80 ? -3.58 18.609 20.938 1 95.5 80 VAL A N 1
ATOM 612 C CA . VAL A 1 80 ? -4.449 17.859 20.047 1 95.5 80 VAL A CA 1
ATOM 613 C C . VAL A 1 80 ? -4.398 16.375 20.391 1 95.5 80 VAL A C 1
ATOM 615 O O . VAL A 1 80 ? -3.453 15.914 21.047 1 95.5 80 VAL A O 1
ATOM 618 N N . GLY A 1 81 ? -5.426 15.641 20.031 1 93.06 81 GLY A N 1
ATOM 619 C CA . GLY A 1 81 ? -5.387 14.188 20.078 1 93.06 81 GLY A CA 1
ATOM 620 C C . GLY A 1 81 ? -5.766 13.625 21.438 1 93.06 81 GLY A C 1
ATOM 621 O O . GLY A 1 81 ? -5.797 12.406 21.625 1 93.06 81 GLY A O 1
ATOM 622 N N . LEU A 1 82 ? -6.008 14.477 22.422 1 93.44 82 LEU A N 1
ATOM 623 C CA . LEU A 1 82 ? -6.27 13.992 23.766 1 93.44 82 LEU A CA 1
ATOM 624 C C . LEU A 1 82 ? -7.734 13.609 23.938 1 93.44 82 LEU A C 1
ATOM 626 O O . LEU A 1 82 ? -8.055 12.68 24.688 1 93.44 82 LEU A O 1
ATOM 630 N N . GLU A 1 83 ? -8.641 14.305 23.234 1 89.56 83 GLU A N 1
ATOM 631 C CA . GLU A 1 83 ? -10.055 13.961 23.266 1 89.56 83 GLU A CA 1
ATOM 632 C C . GLU A 1 83 ? -10.445 13.094 22.078 1 89.56 83 GLU A C 1
ATOM 634 O O . GLU A 1 83 ? -11.188 12.125 22.219 1 89.56 83 GLU A O 1
ATOM 639 N N . GLU A 1 84 ? -10.062 13.547 20.969 1 87.88 84 GLU A N 1
ATOM 640 C CA . GLU A 1 84 ? -10.219 12.805 19.719 1 87.88 84 GLU A CA 1
ATOM 641 C C . GLU A 1 84 ? -8.875 12.57 19.031 1 87.88 84 GLU A C 1
ATOM 643 O O . GLU A 1 84 ? -8.008 13.445 19.031 1 87.88 84 GLU A O 1
ATOM 648 N N . PRO A 1 85 ? -8.773 11.367 18.484 1 90.56 85 PRO A N 1
ATOM 649 C CA . PRO A 1 85 ? -7.477 11.07 17.875 1 90.56 85 PRO A CA 1
ATOM 650 C C . PRO A 1 85 ? -7.117 12.055 16.766 1 90.56 85 PRO A C 1
ATOM 652 O O . PRO A 1 85 ? -7.988 12.469 15.992 1 90.56 85 PRO A O 1
ATOM 655 N N . PHE A 1 86 ? -5.887 12.391 16.719 1 93.44 86 PHE A N 1
ATOM 656 C CA . PHE A 1 86 ? -5.32 13.156 15.625 1 93.44 86 PHE A CA 1
ATOM 657 C C . PHE A 1 86 ? -4.449 12.266 14.742 1 93.44 86 PHE A C 1
ATOM 659 O O . PHE A 1 86 ? -3.461 11.703 15.203 1 93.44 86 PHE A O 1
ATOM 666 N N . TYR A 1 87 ? -4.824 12.203 13.43 1 93.5 87 TYR A N 1
ATOM 667 C CA . TYR A 1 87 ? -4.117 11.328 12.508 1 93.5 87 TYR A CA 1
ATOM 668 C C . TYR A 1 87 ? -3.309 12.141 11.5 1 93.5 87 TYR A C 1
ATOM 670 O O . TYR A 1 87 ? -3.762 13.18 11.023 1 93.5 87 TYR A O 1
ATOM 678 N N . ASN A 1 88 ? -2.209 11.672 11.18 1 95.94 88 ASN A N 1
ATOM 679 C CA . ASN A 1 88 ? -1.381 12.156 10.078 1 95.94 88 ASN A CA 1
ATOM 680 C C . ASN A 1 88 ? -0.583 11.023 9.438 1 95.94 88 ASN A C 1
ATOM 682 O O . ASN A 1 88 ? -0.454 9.945 10.023 1 95.94 88 ASN A O 1
ATOM 686 N N . PHE A 1 89 ? -0.111 11.258 8.211 1 97.5 89 PHE A N 1
ATOM 687 C CA . PHE A 1 89 ? 0.812 10.32 7.586 1 97.5 89 PHE A CA 1
ATOM 688 C C . PHE A 1 89 ? 2.258 10.742 7.816 1 97.5 89 PHE A C 1
ATOM 690 O O . PHE A 1 89 ? 2.572 11.938 7.777 1 97.5 89 PHE A O 1
ATOM 697 N N . ARG A 1 90 ? 3.037 9.844 8.078 1 97.81 90 ARG A N 1
ATOM 698 C CA . ARG A 1 90 ? 4.484 10.031 8.039 1 97.81 90 ARG A CA 1
ATOM 699 C C . ARG A 1 90 ? 5.078 9.445 6.766 1 97.81 90 ARG A C 1
ATOM 701 O O . ARG A 1 90 ? 4.797 8.305 6.406 1 97.81 90 ARG A O 1
ATOM 708 N N . VAL A 1 91 ? 5.824 10.242 6.031 1 97.44 91 VAL A N 1
ATOM 709 C CA . VAL A 1 91 ? 6.582 9.75 4.883 1 97.44 91 VAL A CA 1
ATOM 710 C C . VAL A 1 91 ? 7.852 9.047 5.363 1 97.44 91 VAL A C 1
ATOM 712 O O . VAL A 1 91 ? 8.805 9.703 5.797 1 97.44 91 VAL A O 1
ATOM 715 N N . GLN A 1 92 ? 7.82 7.797 5.258 1 94.88 92 GLN A N 1
ATOM 716 C CA . GLN A 1 92 ? 8.961 7.012 5.707 1 94.88 92 GLN A CA 1
ATOM 717 C C . GLN A 1 92 ? 9.797 6.523 4.523 1 94.88 92 GLN A C 1
ATOM 719 O O . GLN A 1 92 ? 9.258 5.973 3.562 1 94.88 92 GLN A O 1
ATOM 724 N N . LYS A 1 93 ? 11.117 6.738 4.648 1 94.75 93 LYS A N 1
ATOM 725 C CA . LYS A 1 93 ? 12.055 6.305 3.609 1 94.75 93 LYS A CA 1
ATOM 726 C C . LYS A 1 93 ? 12.859 5.094 4.066 1 94.75 93 LYS A C 1
ATOM 728 O O . LYS A 1 93 ? 13.43 5.098 5.16 1 94.75 93 LYS A O 1
ATOM 733 N N . THR A 1 94 ? 12.844 4.059 3.301 1 92.38 94 THR A N 1
ATOM 734 C CA . THR A 1 94 ? 13.648 2.871 3.553 1 92.38 94 THR A CA 1
ATOM 735 C C . THR A 1 94 ? 14.555 2.568 2.363 1 92.38 94 THR A C 1
ATOM 737 O O . THR A 1 94 ? 14.133 2.68 1.211 1 92.38 94 THR A O 1
ATOM 740 N N . ILE A 1 95 ? 15.82 2.24 2.666 1 92.81 95 ILE A N 1
ATOM 741 C CA . ILE A 1 95 ? 16.766 1.879 1.61 1 92.81 95 ILE A CA 1
ATOM 742 C C . ILE A 1 95 ? 16.719 0.372 1.371 1 92.81 95 ILE A C 1
ATOM 744 O O . ILE A 1 95 ? 16.797 -0.416 2.316 1 92.81 95 ILE A O 1
ATOM 748 N N . ARG A 1 96 ? 16.453 -0.032 0.102 1 90.81 96 ARG A N 1
ATOM 749 C CA . ARG A 1 96 ? 16.5 -1.433 -0.307 1 90.81 96 ARG A CA 1
ATOM 750 C C . ARG A 1 96 ? 17.594 -1.661 -1.347 1 90.81 96 ARG A C 1
ATOM 752 O O . ARG A 1 96 ? 17.859 -0.794 -2.184 1 90.81 96 ARG A O 1
ATOM 759 N N . SER A 1 97 ? 18.266 -2.752 -1.191 1 90.69 97 SER A N 1
ATOM 760 C CA . SER A 1 97 ? 19.344 -3.023 -2.125 1 90.69 97 SER A CA 1
ATOM 761 C C . SER A 1 97 ? 19.469 -4.516 -2.412 1 90.69 97 SER A C 1
ATOM 763 O O . SER A 1 97 ? 19.094 -5.348 -1.58 1 90.69 97 SER A O 1
ATOM 765 N N . SER A 1 98 ? 19.797 -4.914 -3.523 1 89.94 98 SER A N 1
ATOM 766 C CA . SER A 1 98 ? 20.141 -6.27 -3.945 1 89.94 98 SER A CA 1
ATOM 767 C C . SER A 1 98 ? 21.438 -6.293 -4.746 1 89.94 98 SER A C 1
ATOM 769 O O . SER A 1 98 ? 21.5 -5.719 -5.836 1 89.94 98 SER A O 1
ATOM 771 N N . ARG A 1 99 ? 22.453 -6.91 -4.258 1 88.81 99 ARG A N 1
ATOM 772 C CA . ARG A 1 99 ? 23.719 -7.047 -4.961 1 88.81 99 ARG A CA 1
ATOM 773 C C . ARG A 1 99 ? 23.562 -7.879 -6.227 1 88.81 99 ARG A C 1
ATOM 775 O O . ARG A 1 99 ? 24.172 -7.578 -7.258 1 88.81 99 ARG A O 1
ATOM 782 N N . GLU A 1 100 ? 22.688 -8.875 -6.109 1 85.44 100 GLU A N 1
ATOM 783 C CA . GLU A 1 100 ? 22.438 -9.773 -7.23 1 85.44 100 GLU A CA 1
ATOM 784 C C . GLU A 1 100 ? 21.906 -9.008 -8.445 1 85.44 100 GLU A C 1
ATOM 786 O O . GLU A 1 100 ? 22.312 -9.281 -9.578 1 85.44 100 GLU A O 1
ATOM 791 N N . LEU A 1 101 ? 21.094 -8.023 -8.188 1 86.5 101 LEU A N 1
ATOM 792 C CA . LEU A 1 101 ? 20.5 -7.27 -9.289 1 86.5 101 LEU A CA 1
ATOM 793 C C . LEU A 1 101 ? 21.234 -5.953 -9.508 1 86.5 101 LEU A C 1
ATOM 795 O O . LEU A 1 101 ? 21.016 -5.277 -10.516 1 86.5 101 LEU A O 1
ATOM 799 N N . GLY A 1 102 ? 22.109 -5.543 -8.594 1 87 102 GLY A N 1
ATOM 800 C CA . GLY A 1 102 ? 22.75 -4.242 -8.664 1 87 102 GLY A CA 1
ATOM 801 C C . GLY A 1 102 ? 21.797 -3.086 -8.445 1 87 102 GLY A C 1
ATOM 802 O O . GLY A 1 102 ? 21.891 -2.055 -9.109 1 87 102 GLY A O 1
ATOM 803 N N . VAL A 1 103 ? 20.828 -3.344 -7.648 1 88.69 103 VAL A N 1
ATOM 804 C CA . VAL A 1 103 ? 19.812 -2.332 -7.406 1 88.69 103 VAL A CA 1
ATOM 805 C C . VAL A 1 103 ? 20.031 -1.695 -6.035 1 88.69 103 VAL A C 1
ATOM 807 O O . VAL A 1 103 ? 20.359 -2.383 -5.07 1 88.69 103 VAL A O 1
ATOM 810 N N . TYR A 1 104 ? 20.109 -0.386 -5.949 1 90.38 104 TYR A N 1
ATOM 811 C CA . TYR A 1 104 ? 20.078 0.446 -4.75 1 90.38 104 TYR A CA 1
ATOM 812 C C . TYR A 1 104 ? 19 1.525 -4.863 1 90.38 104 TYR A C 1
ATOM 814 O O . TYR A 1 104 ? 19.141 2.463 -5.652 1 90.38 104 TYR A O 1
ATOM 822 N N . LYS A 1 105 ? 17.953 1.341 -4.078 1 90.81 105 LYS A N 1
ATOM 823 C CA . LYS A 1 105 ? 16.812 2.229 -4.266 1 90.81 105 LYS A CA 1
ATOM 824 C C . LYS A 1 105 ? 16.219 2.65 -2.928 1 90.81 105 LYS A C 1
ATOM 826 O O . LYS A 1 105 ? 16.188 1.861 -1.981 1 90.81 105 LYS A O 1
ATOM 831 N N . ALA A 1 106 ? 15.797 3.902 -2.895 1 92 106 ALA A N 1
ATOM 832 C CA . ALA A 1 106 ? 15.031 4.406 -1.76 1 92 106 ALA A CA 1
ATOM 833 C C . ALA A 1 106 ? 13.531 4.234 -1.995 1 92 106 ALA A C 1
ATOM 835 O O . ALA A 1 106 ? 13 4.688 -3.012 1 92 106 ALA A O 1
ATOM 836 N N . ILE A 1 107 ? 12.859 3.488 -1.149 1 93.56 107 ILE A N 1
ATOM 837 C CA . ILE A 1 107 ? 11.422 3.287 -1.219 1 93.56 107 ILE A CA 1
ATOM 838 C C . ILE A 1 107 ? 10.727 4.129 -0.147 1 93.56 107 ILE A C 1
ATOM 840 O O . ILE A 1 107 ? 11.125 4.109 1.02 1 93.56 107 ILE A O 1
ATOM 844 N N . GLU A 1 108 ? 9.727 4.863 -0.547 1 96.44 108 GLU A N 1
ATOM 845 C CA . GLU A 1 108 ? 8.961 5.695 0.381 1 96.44 108 GLU A CA 1
ATOM 846 C C . GLU A 1 108 ? 7.555 5.148 0.584 1 96.44 108 GLU A C 1
ATOM 848 O O . GLU A 1 108 ? 6.93 4.664 -0.36 1 96.44 108 GLU A O 1
ATOM 853 N N . ALA A 1 109 ? 7.129 5.207 1.804 1 97.25 109 ALA A N 1
ATOM 854 C CA . ALA A 1 109 ? 5.785 4.75 2.146 1 97.25 109 ALA A CA 1
ATOM 855 C C . ALA A 1 109 ? 5.117 5.703 3.135 1 97.25 109 ALA A C 1
ATOM 857 O O . ALA A 1 109 ? 5.797 6.41 3.879 1 97.25 109 ALA A O 1
ATOM 858 N N . LEU A 1 110 ? 3.812 5.773 3.076 1 97.94 110 LEU A N 1
ATOM 859 C CA . LEU A 1 110 ? 2.996 6.523 4.023 1 97.94 110 LEU A CA 1
ATOM 860 C C . LEU A 1 110 ? 2.514 5.629 5.16 1 97.94 110 LEU A C 1
ATOM 862 O O . LEU A 1 110 ? 1.874 4.602 4.914 1 97.94 110 LEU A O 1
ATOM 866 N N . THR A 1 111 ? 2.818 6.008 6.332 1 96.44 111 THR A N 1
ATOM 867 C CA . THR A 1 111 ? 2.348 5.297 7.512 1 96.44 111 THR A CA 1
ATOM 868 C C . THR A 1 111 ? 1.423 6.18 8.344 1 96.44 111 THR A C 1
ATOM 870 O O . THR A 1 111 ? 1.771 7.316 8.672 1 96.44 111 THR A O 1
ATOM 873 N N . LEU A 1 112 ? 0.23 5.617 8.68 1 95 112 LEU A N 1
ATOM 874 C CA . LEU A 1 112 ? -0.71 6.344 9.523 1 95 112 LEU A CA 1
ATOM 875 C C . LEU A 1 112 ? -0.212 6.402 10.961 1 95 112 LEU A C 1
ATOM 877 O O . LEU A 1 112 ? 0.088 5.367 11.562 1 95 112 LEU A O 1
ATOM 881 N N . GLU A 1 113 ? -0.112 7.637 11.516 1 94.62 113 GLU A N 1
ATOM 882 C CA . GLU A 1 113 ? 0.417 7.809 12.867 1 94.62 113 GLU A CA 1
ATOM 883 C C . GLU A 1 113 ? -0.42 8.805 13.656 1 94.62 113 GLU A C 1
ATOM 885 O O . GLU A 1 113 ? -1.334 9.43 13.117 1 94.62 113 GLU A O 1
ATOM 890 N N . GLN A 1 114 ? -0.182 8.812 14.984 1 95 114 GLN A N 1
ATOM 891 C CA . GLN A 1 114 ? -0.784 9.766 15.906 1 95 114 GLN A CA 1
ATOM 892 C C . GLN A 1 114 ? 0.28 10.445 16.766 1 95 114 GLN A C 1
ATOM 894 O O . GLN A 1 114 ? 0.094 10.617 17.969 1 95 114 GLN A O 1
ATOM 899 N N . ASP A 1 115 ? 1.368 10.805 16.141 1 93.94 115 ASP A N 1
ATOM 900 C CA . ASP A 1 115 ? 2.555 11.227 16.875 1 93.94 115 ASP A CA 1
ATOM 901 C C . ASP A 1 115 ? 2.41 12.656 17.375 1 93.94 115 ASP A C 1
ATOM 903 O O . ASP A 1 115 ? 3.178 13.102 18.234 1 93.94 115 ASP A O 1
ATOM 907 N N . GLN A 1 116 ? 1.431 13.375 16.906 1 95.88 116 GLN A N 1
ATOM 908 C CA . GLN A 1 116 ? 1.267 14.766 17.328 1 95.88 116 GLN A CA 1
ATOM 909 C C . GLN A 1 116 ? 0.414 14.859 18.594 1 95.88 116 GLN A C 1
ATOM 911 O O . GLN A 1 116 ? 0.176 15.961 19.109 1 95.88 116 GLN A O 1
ATOM 916 N N . THR A 1 117 ? -0.032 13.719 19.078 1 96.38 117 THR A N 1
ATOM 917 C CA . THR A 1 117 ? -0.891 13.688 20.25 1 96.38 117 THR A CA 1
ATOM 918 C C . THR A 1 117 ? -0.229 14.406 21.422 1 96.38 117 THR A C 1
ATOM 920 O O . THR A 1 117 ? 0.915 14.117 21.781 1 96.38 117 THR A O 1
ATOM 923 N N . GLY A 1 118 ? -0.95 15.352 21.953 1 97.44 118 GLY A N 1
ATOM 924 C CA . GLY A 1 118 ? -0.462 16.109 23.094 1 97.44 118 GLY A CA 1
ATOM 925 C C . GLY A 1 118 ? 0.238 17.406 22.688 1 97.44 118 GLY A C 1
ATOM 926 O O . GLY A 1 118 ? 0.449 18.281 23.531 1 97.44 118 GLY A O 1
ATOM 927 N N . ASN A 1 119 ? 0.538 17.547 21.453 1 98.06 119 ASN A N 1
ATOM 928 C CA . ASN A 1 119 ? 1.236 18.734 20.984 1 98.06 119 ASN A CA 1
ATOM 929 C C . ASN A 1 119 ? 0.266 19.875 20.688 1 98.06 119 ASN A C 1
ATOM 931 O O . ASN A 1 119 ? -0.902 19.641 20.375 1 98.06 119 ASN A O 1
ATOM 935 N N . SER A 1 120 ? 0.742 21.125 20.844 1 98.5 120 SER A N 1
ATOM 936 C CA . SER A 1 120 ? -0.03 22.297 20.469 1 98.5 120 SER A CA 1
ATOM 937 C C . SER A 1 120 ? -0.051 22.5 18.969 1 98.5 120 SER A C 1
ATOM 939 O O . SER A 1 120 ? 0.867 22.062 18.266 1 98.5 120 SER A O 1
ATOM 941 N N . GLU A 1 121 ? -1.088 23.078 18.5 1 98.19 121 GLU A N 1
ATOM 942 C CA . GLU A 1 121 ? -1.245 23.25 17.062 1 98.19 121 GLU A CA 1
ATOM 943 C C . GLU A 1 121 ? -1.633 24.688 16.719 1 98.19 121 GLU A C 1
ATOM 945 O O . GLU A 1 121 ? -2.543 25.25 17.328 1 98.19 121 GLU A O 1
ATOM 950 N N . LEU A 1 122 ? -0.846 25.312 15.844 1 97.94 122 LEU A N 1
ATOM 951 C CA . LEU A 1 122 ? -1.34 26.516 15.188 1 97.94 122 LEU A CA 1
ATOM 952 C C . LEU A 1 122 ? -2.369 26.172 14.117 1 97.94 122 LEU A C 1
ATOM 954 O O . LEU A 1 122 ? -2.076 25.406 13.195 1 97.94 122 LEU A O 1
ATOM 958 N N . CYS A 1 123 ? -3.592 26.703 14.305 1 94.75 123 CYS A N 1
ATOM 959 C CA . CYS A 1 123 ? -4.637 26.328 13.359 1 94.75 123 CYS A CA 1
ATOM 960 C C . CYS A 1 123 ? -5.512 27.516 13 1 94.75 123 CYS A C 1
ATOM 962 O O . CYS A 1 123 ? -5.312 28.625 13.516 1 94.75 123 CYS A O 1
ATOM 964 N N . THR A 1 124 ? -6.398 27.312 12.07 1 92.75 124 THR A N 1
ATOM 965 C CA . THR A 1 124 ? -7.414 28.297 11.68 1 92.75 124 THR A CA 1
ATOM 966 C C . THR A 1 124 ? -6.773 29.625 11.305 1 92.75 124 THR A C 1
ATOM 968 O O . THR A 1 124 ? -6.855 30.594 12.062 1 92.75 124 THR A O 1
ATOM 971 N N . LEU A 1 125 ? -6.191 29.812 10.219 1 95.88 125 LEU A N 1
ATOM 972 C CA . LEU A 1 125 ? -5.652 31.078 9.742 1 95.88 125 LEU A CA 1
ATOM 973 C C . LEU A 1 125 ? -6.34 31.516 8.445 1 95.88 125 LEU A C 1
ATOM 975 O O . LEU A 1 125 ? -6.184 30.859 7.41 1 95.88 125 LEU A O 1
ATOM 979 N N . PHE A 1 126 ? -7.082 32.562 8.555 1 96.25 126 PHE A N 1
ATOM 980 C CA . PHE A 1 126 ? -7.77 33.062 7.375 1 96.25 126 PHE A CA 1
ATOM 981 C C . PHE A 1 126 ? -7.941 34.594 7.477 1 96.25 126 PHE A C 1
ATOM 983 O O . PHE A 1 126 ? -8.344 35.094 8.523 1 96.25 126 PHE A O 1
ATOM 990 N N . LEU A 1 127 ? -7.508 35.25 6.473 1 96.88 127 LEU A N 1
ATOM 991 C CA . LEU A 1 127 ? -7.652 36.719 6.355 1 96.88 127 LEU A CA 1
ATOM 992 C C . LEU A 1 127 ? -8.516 37.062 5.152 1 96.88 127 LEU A C 1
ATOM 994 O O . LEU A 1 127 ? -8.312 36.562 4.055 1 96.88 127 LEU A O 1
ATOM 998 N N . ASP A 1 128 ? -9.492 37.938 5.43 1 95.75 128 ASP A N 1
ATOM 999 C CA . ASP A 1 128 ? -10.305 38.469 4.324 1 95.75 128 ASP A CA 1
ATOM 1000 C C . ASP A 1 128 ? -9.422 38.938 3.178 1 95.75 128 ASP A C 1
ATOM 1002 O O . ASP A 1 128 ? -8.516 39.75 3.385 1 95.75 128 ASP A O 1
ATOM 1006 N N . PRO A 1 129 ? -9.734 38.469 1.978 1 93.38 129 PRO A N 1
ATOM 1007 C CA . PRO A 1 129 ? -8.922 38.844 0.82 1 93.38 129 PRO A CA 1
ATOM 1008 C C . PRO A 1 129 ? -8.805 40.344 0.638 1 93.38 129 PRO A C 1
ATOM 1010 O O . PRO A 1 129 ? -7.762 40.844 0.195 1 93.38 129 PRO A O 1
ATOM 1013 N N . GLU A 1 130 ? -9.75 41.062 0.961 1 94.19 130 GLU A N 1
ATOM 1014 C CA . GLU A 1 130 ? -9.75 42.531 0.817 1 94.19 130 GLU A CA 1
ATOM 1015 C C . GLU A 1 130 ? -8.758 43.156 1.781 1 94.19 130 GLU A C 1
ATOM 1017 O O . GLU A 1 130 ? -8.367 44.312 1.598 1 94.19 130 GLU A O 1
ATOM 1022 N N . TYR A 1 131 ? -8.375 42.438 2.791 1 95.94 131 TYR A N 1
ATOM 1023 C CA . TYR A 1 131 ? -7.504 43 3.822 1 95.94 131 TYR A CA 1
ATOM 1024 C C . TYR A 1 131 ? -6.102 42.406 3.723 1 95.94 131 TYR A C 1
ATOM 1026 O O . TYR A 1 131 ? -5.27 42.625 4.609 1 95.94 131 TYR A O 1
ATOM 1034 N N . GLN A 1 132 ? -5.945 41.594 2.643 1 92.81 132 GLN A N 1
ATOM 1035 C CA . GLN A 1 132 ? -4.613 41.062 2.43 1 92.81 132 GLN A CA 1
ATOM 1036 C C . GLN A 1 132 ? -3.65 42.125 1.92 1 92.81 132 GLN A C 1
ATOM 1038 O O . GLN A 1 132 ? -3.158 42.031 0.792 1 92.81 132 GLN A O 1
ATOM 1043 N N . LYS A 1 133 ? -3.426 43.094 2.709 1 90.31 133 LYS A N 1
ATOM 1044 C CA . LYS A 1 133 ? -2.549 44.25 2.465 1 90.31 133 LYS A CA 1
ATOM 1045 C C . LYS A 1 133 ? -1.897 44.719 3.76 1 90.31 133 LYS A C 1
ATOM 1047 O O . LYS A 1 133 ? -2.322 44.344 4.852 1 90.31 133 LYS A O 1
ATOM 1052 N N . GLY A 1 134 ? -0.749 45.5 3.645 1 87.94 134 GLY A N 1
ATOM 1053 C CA . GLY A 1 134 ? -0.148 46.188 4.785 1 87.94 134 GLY A CA 1
ATOM 1054 C C . GLY A 1 134 ? 0.378 45.219 5.836 1 87.94 134 GLY A C 1
ATOM 1055 O O . GLY A 1 134 ? 0.326 45.5 7.031 1 87.94 134 GLY A O 1
ATOM 1056 N N . LYS A 1 135 ? 0.691 43.969 5.73 1 94.69 135 LYS A N 1
ATOM 1057 C CA . LYS A 1 135 ? 1.306 43 6.621 1 94.69 135 LYS A CA 1
ATOM 1058 C C . LYS A 1 135 ? 0.267 42.375 7.547 1 94.69 135 LYS A C 1
ATOM 1060 O O . LYS A 1 135 ? 0.615 41.781 8.586 1 94.69 135 LYS A O 1
ATOM 1065 N N . ASN A 1 136 ? -1.025 42.625 7.211 1 96.62 136 ASN A N 1
ATOM 1066 C CA . ASN A 1 136 ? -2.094 42.125 8.062 1 96.62 136 ASN A CA 1
ATOM 1067 C C . ASN A 1 136 ? -1.996 40.625 8.242 1 96.62 136 ASN A C 1
ATOM 1069 O O . ASN A 1 136 ? -2.213 40.094 9.336 1 96.62 136 ASN A O 1
ATOM 1073 N N . GLY A 1 137 ? -1.664 39.938 7.117 1 97 137 GLY A N 1
ATOM 1074 C CA . GLY A 1 137 ? -1.542 38.5 7.184 1 97 137 GLY A CA 1
ATOM 1075 C C . GLY A 1 137 ? -0.435 38.031 8.109 1 97 137 GLY A C 1
ATOM 1076 O O . GLY A 1 137 ? -0.64 37.156 8.93 1 97 137 GLY A O 1
ATOM 1077 N N . THR A 1 138 ? 0.71 38.656 7.922 1 97.62 138 THR A N 1
ATOM 1078 C CA . THR A 1 138 ? 1.847 38.344 8.773 1 97.62 138 THR A CA 1
ATOM 1079 C C . THR A 1 138 ? 1.548 38.656 10.234 1 97.62 138 THR A C 1
ATOM 1081 O O . THR A 1 138 ? 1.895 37.906 11.133 1 97.62 138 THR A O 1
ATOM 1084 N N . PHE A 1 139 ? 0.903 39.781 10.438 1 98.25 139 PHE A N 1
ATOM 1085 C CA . PHE A 1 139 ? 0.518 40.219 11.773 1 98.25 139 PHE A CA 1
ATOM 1086 C C . PHE A 1 139 ? -0.448 39.219 12.406 1 98.25 139 PHE A C 1
ATOM 1088 O O . PHE A 1 139 ? -0.219 38.75 13.516 1 98.25 139 PHE A O 1
ATOM 1095 N N . LEU A 1 140 ? -1.463 38.844 11.648 1 98.44 140 LEU A N 1
ATOM 1096 C CA . LEU A 1 140 ? -2.477 37.906 12.109 1 98.44 140 LEU A CA 1
ATOM 1097 C C . LEU A 1 140 ? -1.847 36.562 12.484 1 98.44 140 LEU A C 1
ATOM 1099 O O . LEU A 1 140 ? -2.221 35.969 13.484 1 98.44 140 LEU A O 1
ATOM 1103 N N . SER A 1 141 ? -0.914 36.125 11.711 1 98 141 SER A N 1
ATOM 1104 C CA . SER A 1 141 ? -0.243 34.844 11.938 1 98 141 SER A CA 1
ATOM 1105 C C . SER A 1 141 ? 0.685 34.906 13.148 1 98 141 SER A C 1
ATOM 1107 O O . SER A 1 141 ? 0.583 34.094 14.062 1 98 141 SER A O 1
ATOM 1109 N N . LYS A 1 142 ? 1.473 35.969 13.273 1 98.44 142 LYS A N 1
ATOM 1110 C CA . LYS A 1 142 ? 2.592 36 14.211 1 98.44 142 LYS A CA 1
ATOM 1111 C C . LYS A 1 142 ? 2.145 36.5 15.586 1 98.44 142 LYS A C 1
ATOM 1113 O O . LYS A 1 142 ? 2.838 36.281 16.578 1 98.44 142 LYS A O 1
ATOM 1118 N N . ALA A 1 143 ? 1.052 37.219 15.648 1 98.62 143 ALA A N 1
ATOM 1119 C CA . ALA A 1 143 ? 0.56 37.688 16.938 1 98.62 143 ALA A CA 1
ATOM 1120 C C . ALA A 1 143 ? 0.362 36.5 17.906 1 98.62 143 ALA A C 1
ATOM 1122 O O . ALA A 1 143 ? 0.537 36.656 19.109 1 98.62 143 ALA A O 1
ATOM 1123 N N . ARG A 1 144 ? 0.043 35.312 17.359 1 98.5 144 ARG A N 1
ATOM 1124 C CA . ARG A 1 144 ? -0.131 34.125 18.172 1 98.5 144 ARG A CA 1
ATOM 1125 C C . ARG A 1 144 ? 1.146 33.781 18.922 1 98.5 144 ARG A C 1
ATOM 1127 O O . ARG A 1 144 ? 1.09 33.25 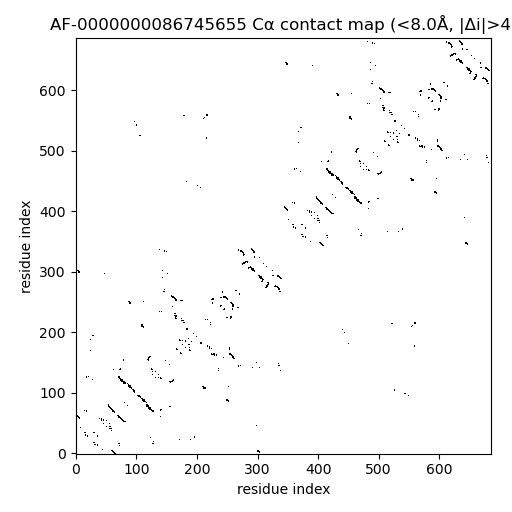20.047 1 98.5 144 ARG A O 1
ATOM 1134 N N . PHE A 1 145 ? 2.279 34.094 18.344 1 98.62 145 PHE A N 1
ATOM 1135 C CA . PHE A 1 145 ? 3.547 33.75 18.984 1 98.62 145 PHE A CA 1
ATOM 1136 C C . PHE A 1 145 ? 3.744 34.594 20.25 1 98.62 145 PHE A C 1
ATOM 1138 O O . PHE A 1 145 ? 4.344 34.094 21.219 1 98.62 145 PHE A O 1
ATOM 1145 N N . LEU A 1 146 ? 3.279 35.812 20.297 1 98.62 146 LEU A N 1
ATOM 1146 C CA . LEU A 1 146 ? 3.402 36.625 21.5 1 98.62 146 LEU A CA 1
ATOM 1147 C C . LEU A 1 146 ? 2.492 36.094 22.609 1 98.62 146 LEU A C 1
ATOM 1149 O O . LEU A 1 146 ? 2.832 36.188 23.781 1 98.62 146 LEU A O 1
ATOM 1153 N N . PHE A 1 147 ? 1.326 35.625 22.172 1 98.75 147 PHE A N 1
ATOM 1154 C CA . PHE A 1 147 ? 0.476 34.969 23.156 1 98.75 147 PHE A CA 1
ATOM 1155 C C . PHE A 1 147 ? 1.185 33.75 23.75 1 98.75 147 PHE A C 1
ATOM 1157 O O . PHE A 1 147 ? 1.177 33.562 24.969 1 98.75 147 PHE A O 1
ATOM 1164 N N . ILE A 1 148 ? 1.778 32.969 22.922 1 98.69 148 ILE A N 1
ATOM 1165 C CA . ILE A 1 148 ? 2.508 31.781 23.359 1 98.69 148 ILE A CA 1
ATOM 1166 C C . ILE A 1 148 ? 3.639 32.188 24.297 1 98.69 148 ILE A C 1
ATOM 1168 O O . ILE A 1 148 ? 3.85 31.562 25.328 1 98.69 148 ILE A O 1
ATOM 1172 N N . ALA A 1 149 ? 4.324 33.219 23.922 1 98.44 149 ALA A N 1
ATOM 1173 C CA . ALA A 1 149 ? 5.43 33.719 24.75 1 98.44 149 ALA A CA 1
ATOM 1174 C C . ALA A 1 149 ? 4.934 34.188 26.109 1 98.44 149 ALA A C 1
ATOM 1176 O O . ALA A 1 149 ? 5.57 33.906 27.125 1 98.44 149 ALA A O 1
ATOM 1177 N N . ALA A 1 150 ? 3.885 34.875 26.156 1 98.25 150 ALA A N 1
ATOM 1178 C CA . ALA A 1 150 ? 3.342 35.438 27.391 1 98.25 150 ALA A CA 1
ATOM 1179 C C . ALA A 1 150 ? 2.816 34.312 28.312 1 98.25 150 ALA A C 1
ATOM 1181 O O . ALA A 1 150 ? 2.91 34.438 29.547 1 98.25 150 ALA A O 1
ATOM 1182 N N . PHE A 1 151 ? 2.254 33.312 27.75 1 98 151 PHE A N 1
ATOM 1183 C CA . PHE A 1 151 ? 1.635 32.25 28.516 1 98 151 PHE A CA 1
ATOM 1184 C C . PHE A 1 151 ? 2.215 30.891 28.141 1 98 151 PHE A C 1
ATOM 1186 O O . PHE A 1 151 ? 1.471 29.953 27.844 1 98 151 PHE A O 1
ATOM 1193 N N . ARG A 1 152 ? 3.467 30.766 28.172 1 97.75 152 ARG A N 1
ATOM 1194 C CA . ARG A 1 152 ? 4.266 29.672 27.656 1 97.75 152 ARG A CA 1
ATOM 1195 C C . ARG A 1 152 ? 3.881 28.344 28.328 1 97.75 152 ARG A C 1
ATOM 1197 O O . ARG A 1 152 ? 3.912 27.297 27.688 1 97.75 152 ARG A O 1
ATOM 1204 N N . ASP A 1 153 ? 3.455 28.328 29.5 1 96.88 153 ASP A N 1
ATOM 1205 C CA . ASP A 1 153 ? 3.209 27.141 30.297 1 96.88 153 ASP A CA 1
ATOM 1206 C C . ASP A 1 153 ? 1.991 26.375 29.766 1 96.88 153 ASP A C 1
ATOM 1208 O O . ASP A 1 153 ? 1.811 25.188 30.078 1 96.88 153 ASP A O 1
ATOM 1212 N N . LEU A 1 154 ? 1.223 27.016 28.984 1 97.19 154 LEU A N 1
ATOM 1213 C CA . LEU A 1 154 ? -0.011 26.422 28.484 1 97.19 154 LEU A CA 1
ATOM 1214 C C . LEU A 1 154 ? 0.27 25.516 27.297 1 97.19 154 LEU A C 1
ATOM 1216 O O . LEU A 1 154 ? -0.582 24.703 26.906 1 97.19 154 LEU A O 1
ATOM 1220 N N . PHE A 1 155 ? 1.48 25.641 26.781 1 98.19 155 PHE A N 1
ATOM 1221 C CA . PHE A 1 155 ? 1.732 25 25.5 1 98.19 155 PHE A CA 1
ATOM 1222 C C . PHE A 1 155 ? 2.832 23.953 25.609 1 98.19 155 PHE A C 1
ATOM 1224 O O . PHE A 1 155 ? 3.699 24.047 26.484 1 98.19 155 PHE A O 1
ATOM 1231 N N . SER A 1 156 ? 2.744 23 24.688 1 97.62 156 SER A N 1
ATOM 1232 C CA . SER A 1 156 ? 3.719 21.922 24.672 1 97.62 156 SER A CA 1
ATOM 1233 C C . SER A 1 156 ? 5.082 22.406 24.188 1 97.62 156 SER A C 1
ATOM 1235 O O . SER A 1 156 ? 5.219 23.547 23.75 1 97.62 156 SER A O 1
ATOM 1237 N N . LYS A 1 157 ? 6.039 21.531 24.359 1 97.94 157 LYS A N 1
ATOM 1238 C CA . LYS A 1 157 ? 7.379 21.859 23.875 1 97.94 157 LYS A CA 1
ATOM 1239 C C . LYS A 1 157 ? 7.406 21.953 22.359 1 97.94 157 LYS A C 1
ATOM 1241 O O . LYS A 1 157 ? 8.039 22.859 21.797 1 97.94 157 LYS A O 1
ATOM 1246 N N . ILE A 1 158 ? 6.645 21.016 21.719 1 98.06 158 ILE A N 1
ATOM 1247 C CA . ILE A 1 158 ? 6.566 20.969 20.266 1 98.06 158 ILE A CA 1
ATOM 1248 C C . ILE A 1 158 ? 5.227 21.547 19.812 1 98.06 158 ILE A C 1
ATOM 1250 O O . ILE A 1 158 ? 4.184 21.25 20.391 1 98.06 158 ILE A O 1
ATOM 1254 N N . ILE A 1 159 ? 5.344 22.422 18.859 1 98.5 159 ILE A N 1
ATOM 1255 C CA . ILE A 1 159 ? 4.148 22.969 18.234 1 98.5 159 ILE A CA 1
ATOM 1256 C C . ILE A 1 159 ? 4.195 22.703 16.719 1 98.5 159 ILE A C 1
ATOM 1258 O O . ILE A 1 159 ? 5.277 22.656 16.125 1 98.5 159 ILE A O 1
ATOM 1262 N N . PHE A 1 160 ? 2.992 22.391 16.125 1 98.44 160 PHE A N 1
ATOM 1263 C CA . PHE A 1 160 ? 2.967 22.141 14.695 1 98.44 160 PHE A CA 1
ATOM 1264 C C . PHE A 1 160 ? 1.828 22.891 14.023 1 98.44 160 PHE A C 1
ATOM 1266 O O . PHE A 1 160 ? 1.014 23.531 14.703 1 98.44 160 PHE A O 1
ATOM 1273 N N . ALA A 1 161 ? 1.873 23 12.766 1 98.19 161 ALA A N 1
ATOM 1274 C CA . ALA A 1 161 ? 0.834 23.578 11.922 1 98.19 161 ALA A CA 1
ATOM 1275 C C . ALA A 1 161 ? 0.559 22.688 10.711 1 98.19 161 ALA A C 1
ATOM 1277 O O . ALA A 1 161 ? 1.485 22.297 10 1 98.19 161 ALA A O 1
ATOM 1278 N N . GLU A 1 162 ? -0.687 22.344 10.57 1 96.31 162 GLU A N 1
ATOM 1279 C CA . GLU A 1 162 ? -1.112 21.609 9.391 1 96.31 162 GLU A CA 1
ATOM 1280 C C . GLU A 1 162 ? -1.499 22.547 8.258 1 96.31 162 GLU A C 1
ATOM 1282 O O . GLU A 1 162 ? -2.445 23.328 8.383 1 96.31 162 GLU A O 1
ATOM 1287 N N . MET A 1 163 ? -0.781 22.438 7.16 1 96.56 163 MET A N 1
ATOM 1288 C CA . MET A 1 163 ? -0.992 23.344 6.035 1 96.56 163 MET A CA 1
ATOM 1289 C C . MET A 1 163 ? -1.966 22.734 5.027 1 96.56 163 MET A C 1
ATOM 1291 O O . MET A 1 163 ? -1.919 21.547 4.754 1 96.56 163 MET A O 1
ATOM 1295 N N . ARG A 1 164 ? -2.789 23.594 4.57 1 94.5 164 ARG A N 1
ATOM 1296 C CA . ARG A 1 164 ? -3.697 23.156 3.514 1 94.5 164 ARG A CA 1
ATOM 1297 C C . ARG A 1 164 ? -2.926 22.641 2.303 1 94.5 164 ARG A C 1
ATOM 1299 O O . ARG A 1 164 ? -2.004 23.312 1.821 1 94.5 164 ARG A O 1
ATOM 1306 N N . GLY A 1 165 ? -3.338 21.484 1.868 1 95.81 165 GLY A N 1
ATOM 1307 C CA . GLY A 1 165 ? -2.668 20.859 0.735 1 95.81 165 GLY A CA 1
ATOM 1308 C C . GLY A 1 165 ? -3.242 21.297 -0.603 1 95.81 165 GLY A C 1
ATOM 1309 O O . GLY A 1 165 ? -4.07 22.203 -0.667 1 95.81 165 GLY A O 1
ATOM 1310 N N . VAL A 1 166 ? -2.762 20.688 -1.645 1 96.06 166 VAL A N 1
ATOM 1311 C CA . VAL A 1 166 ? -3.09 21.062 -3.016 1 96.06 166 VAL A CA 1
ATOM 1312 C C . VAL A 1 166 ? -4.473 20.516 -3.383 1 96.06 166 VAL A C 1
ATOM 1314 O O . VAL A 1 166 ? -4.719 19.312 -3.301 1 96.06 166 VAL A O 1
ATOM 1317 N N . ALA A 1 167 ? -5.344 21.359 -3.684 1 93 167 ALA A N 1
ATOM 1318 C CA . ALA A 1 167 ? -6.672 21.094 -4.227 1 93 167 ALA A CA 1
ATOM 1319 C C . ALA A 1 167 ? -7.109 22.188 -5.195 1 93 167 ALA A C 1
ATOM 1321 O O . ALA A 1 167 ? -6.715 23.344 -5.051 1 93 167 ALA A O 1
ATOM 1322 N N . ASP A 1 168 ? -7.887 21.797 -6.141 1 88.81 168 ASP A N 1
ATOM 1323 C CA . ASP A 1 168 ? -8.336 22.812 -7.086 1 88.81 168 ASP A CA 1
ATOM 1324 C C . ASP A 1 168 ? -9.617 23.484 -6.602 1 88.81 168 ASP A C 1
ATOM 1326 O O . ASP A 1 168 ? -10.094 23.203 -5.504 1 88.81 168 ASP A O 1
ATOM 1330 N N . GLU A 1 169 ? -10.141 24.375 -7.336 1 82.31 169 GLU A N 1
ATOM 1331 C CA . GLU A 1 169 ? -11.273 25.203 -6.934 1 82.31 169 GLU A CA 1
ATOM 1332 C C . GLU A 1 169 ? -12.555 24.375 -6.859 1 82.31 169 GLU A C 1
ATOM 1334 O O . GLU A 1 169 ? -13.5 24.75 -6.152 1 82.31 169 GLU A O 1
ATOM 1339 N N . GLN A 1 170 ? -12.562 23.281 -7.559 1 84.19 170 GLN A N 1
ATOM 1340 C CA . GLN A 1 170 ? -13.742 22.438 -7.57 1 84.19 170 GLN A CA 1
ATOM 1341 C C . GLN A 1 170 ? -13.688 21.406 -6.441 1 84.19 170 GLN A C 1
ATOM 1343 O O . GLN A 1 170 ? -14.625 20.625 -6.266 1 84.19 170 GLN A O 1
ATOM 1348 N N . GLY A 1 171 ? -12.617 21.5 -5.746 1 83.31 171 GLY A N 1
ATOM 1349 C CA . GLY A 1 171 ? -12.508 20.594 -4.609 1 83.31 171 GLY A CA 1
ATOM 1350 C C . GLY A 1 171 ? -11.883 19.266 -4.961 1 83.31 171 GLY A C 1
ATOM 1351 O O . GLY A 1 171 ? -12.133 18.266 -4.293 1 83.31 171 GLY A O 1
ATOM 1352 N N . ASN A 1 172 ? -11.188 19.266 -6.035 1 90.88 172 ASN A N 1
ATOM 1353 C CA . ASN A 1 172 ? -10.477 18.062 -6.422 1 90.88 172 ASN A CA 1
ATOM 1354 C C . ASN A 1 172 ? -9.055 18.047 -5.875 1 90.88 172 ASN A C 1
ATOM 1356 O O . ASN A 1 172 ? -8.281 18.969 -6.113 1 90.88 172 ASN A O 1
ATOM 1360 N N . SER A 1 173 ? -8.719 17.062 -5.121 1 95.12 173 SER A N 1
ATOM 1361 C CA . SER A 1 173 ? -7.375 16.828 -4.598 1 95.12 173 SER A CA 1
ATOM 1362 C C . SER A 1 173 ? -6.727 15.617 -5.262 1 95.12 173 SER A C 1
ATOM 1364 O O . SER A 1 173 ? -7.199 14.484 -5.105 1 95.12 173 SER A O 1
ATOM 1366 N N . PRO A 1 174 ? -5.598 15.82 -5.957 1 97 174 PRO A N 1
ATOM 1367 C CA . PRO A 1 174 ? -4.926 14.68 -6.586 1 97 174 PRO A CA 1
ATOM 1368 C C . PRO A 1 174 ? -4.59 13.578 -5.586 1 97 174 PRO A C 1
ATOM 1370 O O . PRO A 1 174 ? -4.691 12.391 -5.918 1 97 174 PRO A O 1
ATOM 1373 N N . PHE A 1 175 ? -4.195 13.977 -4.43 1 97.69 175 PHE A N 1
ATOM 1374 C CA . PHE A 1 175 ? -3.846 12.992 -3.416 1 97.69 175 PHE A CA 1
ATOM 1375 C C . PHE A 1 175 ? -5.074 12.195 -2.986 1 97.69 175 PHE A C 1
ATOM 1377 O O . PHE A 1 175 ? -5.031 10.969 -2.914 1 97.69 175 PHE A O 1
ATOM 1384 N N . TRP A 1 176 ? -6.172 12.891 -2.658 1 96.5 176 TRP A N 1
ATOM 1385 C CA . TRP A 1 176 ? -7.402 12.227 -2.246 1 96.5 176 TRP A CA 1
ATOM 1386 C C . TRP A 1 176 ? -7.91 11.297 -3.338 1 96.5 176 TRP A C 1
ATOM 1388 O O . TRP A 1 176 ? -8.359 10.18 -3.053 1 96.5 176 TRP A O 1
ATOM 1398 N N . ASN A 1 177 ? -7.82 11.719 -4.551 1 95.88 177 ASN A N 1
ATOM 1399 C CA . ASN A 1 177 ? -8.273 10.906 -5.68 1 95.88 177 ASN A CA 1
ATOM 1400 C C . ASN A 1 177 ? -7.469 9.617 -5.797 1 95.88 177 ASN A C 1
ATOM 1402 O O . ASN A 1 177 ? -8 8.586 -6.211 1 95.88 177 ASN A O 1
ATOM 1406 N N . ALA A 1 178 ? -6.254 9.727 -5.449 1 96.31 178 ALA A N 1
ATOM 1407 C CA . ALA A 1 178 ? -5.355 8.586 -5.625 1 96.31 178 ALA A CA 1
ATOM 1408 C C . ALA A 1 178 ? -5.422 7.645 -4.43 1 96.31 178 ALA A C 1
ATOM 1410 O O . ALA A 1 178 ? -5.086 6.465 -4.539 1 96.31 178 ALA A O 1
ATOM 1411 N N . LEU A 1 179 ? -5.809 8.109 -3.262 1 96.06 179 LEU A N 1
ATOM 1412 C CA . LEU A 1 179 ? -5.738 7.297 -2.055 1 96.06 179 LEU A CA 1
ATOM 1413 C C . LEU A 1 179 ? -7.086 7.27 -1.341 1 96.06 179 LEU A C 1
ATOM 1415 O O . LEU A 1 179 ? -7.801 6.266 -1.394 1 96.06 179 LEU A O 1
ATOM 1419 N N . GLY A 1 180 ? -7.508 8.414 -0.803 1 94.19 180 GLY A N 1
ATOM 1420 C CA . GLY A 1 180 ? -8.703 8.484 0.029 1 94.19 180 GLY A CA 1
ATOM 1421 C C . GLY A 1 180 ? -9.945 7.969 -0.665 1 94.19 180 GLY A C 1
ATOM 1422 O O . GLY A 1 180 ? -10.75 7.262 -0.056 1 94.19 180 GLY A O 1
ATOM 1423 N N . GLN A 1 181 ? -10.094 8.32 -1.895 1 92.75 181 GLN A N 1
ATOM 1424 C CA . GLN A 1 181 ? -11.281 7.926 -2.65 1 92.75 181 GLN A CA 1
ATOM 1425 C C . GLN A 1 181 ? -11.438 6.41 -2.67 1 92.75 181 GLN A C 1
ATOM 1427 O O . GLN A 1 181 ? -12.562 5.898 -2.635 1 92.75 181 GLN A O 1
ATOM 1432 N N . HIS A 1 182 ? -10.398 5.723 -2.721 1 92.88 182 HIS A N 1
ATOM 1433 C CA . HIS A 1 182 ? -10.43 4.27 -2.832 1 92.88 182 HIS A CA 1
ATOM 1434 C C . HIS A 1 182 ? -10.883 3.627 -1.526 1 92.88 182 HIS A C 1
ATOM 1436 O O . HIS A 1 182 ? -11.367 2.494 -1.523 1 92.88 182 HIS A O 1
ATOM 1442 N N . PHE A 1 183 ? -10.773 4.297 -0.443 1 93.62 183 PHE A N 1
ATOM 1443 C CA . PHE A 1 183 ? -11.109 3.705 0.846 1 93.62 183 PHE A CA 1
ATOM 1444 C C . PHE A 1 183 ? -12.422 4.27 1.374 1 93.62 183 PHE A C 1
ATOM 1446 O O . PHE A 1 183 ? -13.234 3.541 1.952 1 93.62 183 PHE A O 1
ATOM 1453 N N . PHE A 1 184 ? -12.641 5.555 1.145 1 92 184 PHE A N 1
ATOM 1454 C CA . PHE A 1 184 ? -13.797 6.207 1.751 1 92 184 PHE A CA 1
ATOM 1455 C C . PHE A 1 184 ? -14.961 6.258 0.774 1 92 184 PHE A C 1
ATOM 1457 O O . PHE A 1 184 ? -16.125 6.305 1.188 1 92 184 PHE A O 1
ATOM 1464 N N . GLY A 1 185 ? -14.664 6.406 -0.52 1 88.62 185 GLY A N 1
ATOM 1465 C CA . GLY A 1 185 ? -15.703 6.371 -1.536 1 88.62 185 GLY A CA 1
ATOM 1466 C C . GLY A 1 185 ? -16.5 7.66 -1.618 1 88.62 185 GLY A C 1
ATOM 1467 O O . GLY A 1 185 ? -17.656 7.656 -2.07 1 88.62 185 GLY A O 1
ATOM 1468 N N . ILE A 1 186 ? -16.062 8.695 -1.021 1 88.44 186 ILE A N 1
ATOM 1469 C CA . ILE A 1 186 ? -16.719 9.992 -1.087 1 88.44 186 ILE A CA 1
ATOM 1470 C C . ILE A 1 186 ? -15.742 11.047 -1.598 1 88.44 186 ILE A C 1
ATOM 1472 O O . ILE A 1 186 ? -14.523 10.859 -1.509 1 88.44 186 ILE A O 1
ATOM 1476 N N . PRO A 1 187 ? -16.281 12.109 -2.129 1 89.5 187 PRO A N 1
ATOM 1477 C CA . PRO A 1 187 ? -15.391 13.164 -2.621 1 89.5 187 PRO A CA 1
ATOM 1478 C C . PRO A 1 187 ? -14.633 13.859 -1.498 1 89.5 187 PRO A C 1
ATOM 1480 O O . PRO A 1 187 ? -15.07 13.844 -0.345 1 89.5 187 PRO A O 1
ATOM 1483 N N . PHE A 1 188 ? -13.594 14.492 -1.862 1 90.69 188 PHE A N 1
ATOM 1484 C CA . PHE A 1 188 ? -12.719 15.188 -0.933 1 90.69 188 PHE A CA 1
ATOM 1485 C C . PHE A 1 188 ? -13.492 16.219 -0.125 1 90.69 188 PHE A C 1
ATOM 1487 O O . PHE A 1 188 ? -13.352 16.297 1.099 1 90.69 188 PHE A O 1
ATOM 1494 N N . SER A 1 189 ? -14.273 16.984 -0.737 1 87.5 189 SER A N 1
ATOM 1495 C CA . SER A 1 189 ? -14.984 18.078 -0.097 1 87.5 189 SER A CA 1
ATOM 1496 C C . SER A 1 189 ? -15.906 17.578 1.008 1 87.5 189 SER A C 1
ATOM 1498 O O . SER A 1 189 ? -16 18.188 2.072 1 87.5 189 SER A O 1
ATOM 1500 N N . GLN A 1 190 ? -16.5 16.438 0.741 1 87.31 190 GLN A N 1
ATOM 1501 C CA . GLN A 1 190 ? -17.391 15.859 1.732 1 87.31 190 GLN A CA 1
ATOM 1502 C C . GLN A 1 190 ? -16.609 15.312 2.926 1 87.31 190 GLN A C 1
ATOM 1504 O O . GLN A 1 190 ? -17 15.523 4.078 1 87.31 190 GLN A O 1
ATOM 1509 N N . ALA A 1 191 ? -15.555 14.594 2.607 1 86.56 191 ALA A N 1
ATOM 1510 C CA . ALA A 1 191 ? -14.727 14.062 3.686 1 86.56 191 ALA A CA 1
ATOM 1511 C C . ALA A 1 191 ? -14.164 15.188 4.551 1 86.56 191 ALA A C 1
ATOM 1513 O O . ALA A 1 191 ? -14.188 15.109 5.781 1 86.56 191 ALA A O 1
ATOM 1514 N N . ASP A 1 192 ? -13.719 16.172 3.881 1 83.62 192 ASP A N 1
ATOM 1515 C CA . ASP A 1 192 ? -13.156 17.328 4.562 1 83.62 192 ASP A CA 1
ATOM 1516 C C . ASP A 1 192 ? -14.195 18 5.445 1 83.62 192 ASP A C 1
ATOM 1518 O O . ASP A 1 192 ? -13.898 18.422 6.57 1 83.62 192 ASP A O 1
ATOM 1522 N N . TYR A 1 193 ? -15.344 18.172 4.98 1 83.31 193 TYR A N 1
ATOM 1523 C CA . TYR A 1 193 ? -16.438 18.797 5.723 1 83.31 193 TYR A CA 1
ATOM 1524 C C . TYR A 1 193 ? -16.781 17.984 6.961 1 83.31 193 TYR A C 1
ATOM 1526 O O . TYR A 1 193 ? -16.906 18.531 8.055 1 83.31 193 TYR A O 1
ATOM 1534 N N . LEU A 1 194 ? -16.906 16.688 6.762 1 83.56 194 LEU A N 1
ATOM 1535 C CA . LEU A 1 194 ? -17.281 15.805 7.867 1 83.56 194 LEU A CA 1
ATOM 1536 C C . LEU A 1 194 ? -16.219 15.844 8.969 1 83.56 194 LEU A C 1
ATOM 1538 O O . LEU A 1 194 ? -16.547 15.883 10.148 1 83.56 194 LEU A O 1
ATOM 1542 N N . THR A 1 195 ? -15 15.875 8.547 1 82.38 195 THR A N 1
ATOM 1543 C CA . THR A 1 195 ? -13.914 15.961 9.516 1 82.38 195 THR A CA 1
ATOM 1544 C C . THR A 1 195 ? -13.945 17.297 10.25 1 82.38 195 THR A C 1
ATOM 1546 O O . THR A 1 195 ? -13.68 17.359 11.453 1 82.38 195 THR A O 1
ATOM 1549 N N . GLY A 1 196 ? -14.281 18.297 9.617 1 80.25 196 GLY A N 1
ATOM 1550 C CA . GLY A 1 196 ? -14.352 19.625 10.195 1 80.25 196 GLY A CA 1
ATOM 1551 C C . GLY A 1 196 ? -15.422 19.766 11.258 1 80.25 196 GLY A C 1
ATOM 1552 O O . GLY A 1 196 ? -15.25 20.5 12.234 1 80.25 196 GLY A O 1
ATOM 1553 N N . ILE A 1 197 ? -16.406 18.969 11.102 1 78.06 197 ILE A N 1
ATOM 1554 C CA . ILE A 1 197 ? -17.5 19.109 12.055 1 78.06 197 ILE A CA 1
ATOM 1555 C C . ILE A 1 197 ? -17.359 18.078 13.164 1 78.06 197 ILE A C 1
ATOM 1557 O O . ILE A 1 197 ? -18.297 17.844 13.938 1 78.06 197 ILE A O 1
ATOM 1561 N N . GLY A 1 198 ? -16.203 17.375 13.117 1 75.69 198 GLY A N 1
ATOM 1562 C CA . GLY A 1 198 ? -15.844 16.578 14.273 1 75.69 198 GLY A CA 1
ATOM 1563 C C . GLY A 1 198 ? -16.172 15.102 14.102 1 75.69 198 GLY A C 1
ATOM 1564 O O . GLY A 1 198 ? -16.047 14.32 15.039 1 75.69 198 GLY A O 1
ATOM 1565 N N . SER A 1 199 ? -16.578 14.773 13.023 1 73.44 199 SER A N 1
ATOM 1566 C CA . SER A 1 199 ? -16.828 13.367 12.758 1 73.44 199 SER A CA 1
ATOM 1567 C C . SER A 1 199 ? -15.57 12.672 12.242 1 73.44 199 SER A C 1
ATOM 1569 O O . SER A 1 199 ? -15.242 12.766 11.055 1 73.44 199 SER A O 1
ATOM 1571 N N . LYS A 1 200 ? -14.828 11.938 13.148 1 81.5 200 LYS A N 1
ATOM 1572 C CA . LYS A 1 200 ? -13.539 11.391 12.734 1 81.5 200 LYS A CA 1
ATOM 1573 C C . LYS A 1 200 ? -13.492 9.875 12.922 1 81.5 200 LYS A C 1
ATOM 1575 O O . LYS A 1 200 ? -12.469 9.242 12.664 1 81.5 200 LYS A O 1
ATOM 1580 N N . THR A 1 201 ? -14.562 9.352 13.328 1 85 201 THR A N 1
ATOM 1581 C CA . THR A 1 201 ? -14.57 7.922 13.602 1 85 201 THR A CA 1
ATOM 1582 C C . THR A 1 201 ? -14.328 7.125 12.328 1 85 201 THR A C 1
ATOM 1584 O O . THR A 1 201 ? -13.672 6.082 12.359 1 85 201 THR A O 1
ATOM 1587 N N . PHE A 1 202 ? -14.805 7.68 11.273 1 87.06 202 PHE A N 1
ATOM 1588 C CA . PHE A 1 202 ? -14.719 6.965 10.008 1 87.06 202 PHE A CA 1
ATOM 1589 C C . PHE A 1 202 ? -13.266 6.828 9.57 1 87.06 202 PHE A C 1
ATOM 1591 O O . PHE A 1 202 ? -12.93 5.934 8.789 1 87.06 202 PHE A O 1
ATOM 1598 N N . ILE A 1 203 ? -12.438 7.703 10.016 1 87.56 203 ILE A N 1
ATOM 1599 C CA . ILE A 1 203 ? -11.023 7.641 9.641 1 87.56 203 ILE A CA 1
ATOM 1600 C C . ILE A 1 203 ? -10.414 6.336 10.141 1 87.56 203 ILE A C 1
ATOM 1602 O O . ILE A 1 203 ? -9.797 5.598 9.375 1 87.56 203 ILE A O 1
ATOM 1606 N N . ALA A 1 204 ? -10.695 6.012 11.383 1 86.75 204 ALA A N 1
ATOM 1607 C CA . ALA A 1 204 ? -10.188 4.773 11.969 1 86.75 204 ALA A CA 1
ATOM 1608 C C . ALA A 1 204 ? -10.805 3.551 11.289 1 86.75 204 ALA A C 1
ATOM 1610 O O . ALA A 1 204 ? -10.156 2.51 11.172 1 86.75 204 ALA A O 1
ATOM 1611 N N . GLU A 1 205 ? -11.977 3.746 10.805 1 90.56 205 GLU A N 1
ATOM 1612 C CA . GLU A 1 205 ? -12.727 2.633 10.234 1 90.56 205 GLU A CA 1
ATOM 1613 C C . GLU A 1 205 ? -12.297 2.35 8.805 1 90.56 205 GLU A C 1
ATOM 1615 O O . GLU A 1 205 ? -12.336 1.204 8.352 1 90.56 205 GLU A O 1
ATOM 1620 N N . LEU A 1 206 ? -11.891 3.428 8.141 1 91.81 206 LEU A N 1
ATOM 1621 C CA . LEU A 1 206 ? -11.82 3.25 6.695 1 91.81 206 LEU A CA 1
ATOM 1622 C C . LEU A 1 206 ? -10.406 3.529 6.188 1 91.81 206 LEU A C 1
ATOM 1624 O O . LEU A 1 206 ? -10.055 3.135 5.07 1 91.81 206 LEU A O 1
ATOM 1628 N N . MET A 1 207 ? -9.57 4.164 6.898 1 90.81 207 MET A N 1
ATOM 1629 C CA . MET A 1 207 ? -8.211 4.453 6.453 1 90.81 207 MET A CA 1
ATOM 1630 C C . MET A 1 207 ? -7.41 3.166 6.285 1 90.81 207 MET A C 1
ATOM 1632 O O . MET A 1 207 ? -7.625 2.199 7.02 1 90.81 207 MET A O 1
ATOM 1636 N N . PRO A 1 208 ? -6.449 3.197 5.359 1 90.94 208 PRO A N 1
ATOM 1637 C CA . PRO A 1 208 ? -5.625 2.002 5.184 1 90.94 208 PRO A CA 1
ATOM 1638 C C . PRO A 1 208 ? -4.91 1.58 6.465 1 90.94 208 PRO A C 1
ATOM 1640 O O . PRO A 1 208 ? -4.27 2.406 7.121 1 90.94 208 PRO A O 1
ATOM 1643 N N . LEU A 1 209 ? -4.988 0.293 6.711 1 88.44 209 LEU A N 1
ATOM 1644 C CA . LEU A 1 209 ? -4.344 -0.274 7.891 1 88.44 209 LEU A CA 1
ATOM 1645 C C . LEU A 1 209 ? -2.844 -0.448 7.66 1 88.44 209 LEU A C 1
ATOM 1647 O O . LEU A 1 209 ? -2.049 -0.295 8.594 1 88.44 209 LEU A O 1
ATOM 1651 N N . HIS A 1 210 ? -2.504 -0.73 6.461 1 93.56 210 HIS A N 1
ATOM 1652 C CA . HIS A 1 210 ? -1.106 -0.967 6.121 1 93.56 210 HIS A CA 1
ATOM 1653 C C . HIS A 1 210 ? -0.489 0.254 5.445 1 93.56 210 HIS A C 1
ATOM 1655 O O . HIS A 1 210 ? -1.197 1.055 4.832 1 93.56 210 HIS A O 1
ATOM 1661 N N . PRO A 1 211 ? 0.886 0.36 5.602 1 96.12 211 PRO A N 1
ATOM 1662 C CA . PRO A 1 211 ? 1.556 1.453 4.895 1 96.12 211 PRO A CA 1
ATOM 1663 C C . PRO A 1 211 ? 1.283 1.437 3.393 1 96.12 211 PRO A C 1
ATOM 1665 O O . PRO A 1 211 ? 1.127 0.365 2.801 1 96.12 211 PRO A O 1
ATOM 1668 N N . VAL A 1 212 ? 1.255 2.564 2.852 1 97.25 212 VAL A N 1
ATOM 1669 C CA . VAL A 1 212 ? 0.989 2.723 1.426 1 97.25 212 VAL A CA 1
ATOM 1670 C C . VAL A 1 212 ? 2.256 3.188 0.712 1 97.25 212 VAL A C 1
ATOM 1672 O O . VAL A 1 212 ? 2.818 4.23 1.05 1 97.25 212 VAL A O 1
ATOM 1675 N N . TYR A 1 213 ? 2.691 2.416 -0.268 1 97.06 213 TYR A N 1
ATOM 1676 C CA . TYR A 1 213 ? 3.869 2.807 -1.032 1 97.06 213 TYR A CA 1
ATOM 1677 C C . TYR A 1 213 ? 3.553 3.967 -1.968 1 97.06 213 TYR A C 1
ATOM 1679 O O . TYR A 1 213 ? 2.648 3.873 -2.801 1 97.06 213 TYR A O 1
ATOM 1687 N N . ILE A 1 214 ? 4.328 5.023 -1.854 1 97.62 214 ILE A N 1
ATOM 1688 C CA . ILE A 1 214 ? 4.074 6.266 -2.58 1 97.62 214 ILE A CA 1
ATOM 1689 C C . ILE A 1 214 ? 4.227 6.023 -4.082 1 97.62 214 ILE A C 1
ATOM 1691 O O . ILE A 1 214 ? 3.475 6.578 -4.883 1 97.62 214 ILE A O 1
ATOM 1695 N N . SER A 1 215 ? 5.164 5.176 -4.473 1 95.81 215 SER A N 1
ATOM 1696 C CA . SER A 1 215 ? 5.465 4.93 -5.879 1 95.81 215 SER A CA 1
ATOM 1697 C C . SER A 1 215 ? 4.281 4.289 -6.594 1 95.81 215 SER A C 1
ATOM 1699 O O . SER A 1 215 ? 4.23 4.266 -7.824 1 95.81 215 SER A O 1
ATOM 1701 N N . LEU A 1 216 ? 3.33 3.73 -5.883 1 95.88 216 LEU A N 1
ATOM 1702 C CA . LEU A 1 216 ? 2.18 3.068 -6.484 1 95.88 216 LEU A CA 1
ATOM 1703 C C . LEU A 1 216 ? 1.039 4.055 -6.707 1 95.88 216 LEU A C 1
ATOM 1705 O O . LEU A 1 216 ? 0.041 3.725 -7.352 1 95.88 216 LEU A O 1
ATOM 1709 N N . LEU A 1 217 ? 1.119 5.23 -6.145 1 97 217 LEU A N 1
ATOM 1710 C CA . LEU A 1 217 ? 0.129 6.273 -6.383 1 97 217 LEU A CA 1
ATOM 1711 C C . LEU A 1 217 ? 0.353 6.938 -7.738 1 97 217 LEU A C 1
ATOM 1713 O O . LEU A 1 217 ? 1.415 6.777 -8.344 1 97 217 LEU A O 1
ATOM 1717 N N . SER A 1 218 ? -0.649 7.656 -8.234 1 95.62 218 SER A N 1
ATOM 1718 C CA . SER A 1 218 ? -0.504 8.391 -9.484 1 95.62 218 SER A CA 1
ATOM 1719 C C . SER A 1 218 ? 0.621 9.414 -9.406 1 95.62 218 SER A C 1
ATOM 1721 O O . SER A 1 218 ? 0.925 9.922 -8.32 1 95.62 218 SER A O 1
ATOM 1723 N N . PRO A 1 219 ? 1.264 9.695 -10.539 1 95.75 219 PRO A N 1
ATOM 1724 C CA . PRO A 1 219 ? 2.318 10.711 -10.531 1 95.75 219 PRO A CA 1
ATOM 1725 C C . PRO A 1 219 ? 1.839 12.055 -9.984 1 95.75 219 PRO A C 1
ATOM 1727 O O . PRO A 1 219 ? 2.586 12.742 -9.281 1 95.75 219 PRO A O 1
ATOM 1730 N N . GLU A 1 220 ? 0.633 12.445 -10.289 1 96.94 220 GLU A N 1
ATOM 1731 C CA . GLU A 1 220 ? 0.076 13.703 -9.789 1 96.94 220 GLU A CA 1
ATOM 1732 C C . GLU A 1 220 ? -0.008 13.703 -8.266 1 96.94 220 GLU A C 1
ATOM 1734 O O . GLU A 1 220 ? 0.294 14.711 -7.625 1 96.94 220 GLU A O 1
ATOM 1739 N N . ALA A 1 221 ? -0.461 12.594 -7.738 1 97.81 221 ALA A N 1
ATOM 1740 C CA . ALA A 1 221 ? -0.565 12.477 -6.289 1 97.81 221 ALA A CA 1
ATOM 1741 C C . ALA A 1 221 ? 0.812 12.531 -5.633 1 97.81 221 ALA A C 1
ATOM 1743 O O . ALA A 1 221 ? 0.984 13.172 -4.59 1 97.81 221 ALA A O 1
ATOM 1744 N N . GLN A 1 222 ? 1.799 11.836 -6.223 1 97.75 222 GLN A N 1
ATOM 1745 C CA . GLN A 1 222 ? 3.154 11.828 -5.684 1 97.75 222 GLN A CA 1
ATOM 1746 C C . GLN A 1 222 ? 3.73 13.234 -5.605 1 97.75 222 GLN A C 1
ATOM 1748 O O . GLN A 1 222 ? 4.375 13.594 -4.621 1 97.75 222 GLN A O 1
ATOM 1753 N N . LYS A 1 223 ? 3.443 14.031 -6.566 1 97.81 223 LYS A N 1
ATOM 1754 C CA . LYS A 1 223 ? 4.027 15.359 -6.707 1 97.81 223 LYS A CA 1
ATOM 1755 C C . LYS A 1 223 ? 3.49 16.312 -5.641 1 97.81 223 LYS A C 1
ATOM 1757 O O . LYS A 1 223 ? 4.148 17.297 -5.289 1 97.81 223 LYS A O 1
ATOM 1762 N N . VAL A 1 224 ? 2.33 16.031 -5.098 1 98.19 224 VAL A N 1
ATOM 1763 C CA . VAL A 1 224 ? 1.694 17.016 -4.227 1 98.19 224 VAL A CA 1
ATOM 1764 C C . VAL A 1 224 ? 1.946 16.656 -2.766 1 98.19 224 VAL A C 1
ATOM 1766 O O . VAL A 1 224 ? 1.512 17.359 -1.858 1 98.19 224 VAL A O 1
ATOM 1769 N N . ILE A 1 225 ? 2.59 15.531 -2.512 1 98.5 225 ILE A N 1
ATOM 1770 C CA . ILE A 1 225 ? 2.891 15.125 -1.144 1 98.5 225 ILE A CA 1
ATOM 1771 C C . ILE A 1 225 ? 3.807 16.156 -0.485 1 98.5 225 ILE A C 1
ATOM 1773 O O . ILE A 1 225 ? 4.887 16.453 -1.002 1 98.5 225 ILE A O 1
ATOM 1777 N N . GLY A 1 226 ? 3.389 16.703 0.636 1 98.12 226 GLY A N 1
ATOM 1778 C CA . GLY A 1 226 ? 4.172 17.672 1.376 1 98.12 226 GLY A CA 1
ATOM 1779 C C . GLY A 1 226 ? 4.086 19.078 0.791 1 98.12 226 GLY A C 1
ATOM 1780 O O . GLY A 1 226 ? 4.723 20 1.293 1 98.12 226 GLY A O 1
ATOM 1781 N N . GLN A 1 227 ? 3.33 19.203 -0.257 1 97.94 227 GLN A N 1
ATOM 1782 C CA . GLN A 1 227 ? 3.125 20.516 -0.871 1 97.94 227 GLN A CA 1
ATOM 1783 C C . GLN A 1 227 ? 1.89 21.203 -0.299 1 97.94 227 GLN A C 1
ATOM 1785 O O . GLN A 1 227 ? 1.071 20.562 0.37 1 97.94 227 GLN A O 1
ATOM 1790 N N . VAL A 1 228 ? 1.812 22.453 -0.529 1 97.19 228 VAL A N 1
ATOM 1791 C CA . VAL A 1 228 ? 0.706 23.203 0.049 1 97.19 228 VAL A CA 1
ATOM 1792 C C . VAL A 1 228 ? -0.083 23.906 -1.062 1 97.19 228 VAL A C 1
ATOM 1794 O O . VAL A 1 228 ? 0.422 24.078 -2.172 1 97.19 228 VAL A O 1
ATOM 1797 N N . HIS A 1 229 ? -1.329 24.203 -0.747 1 94.69 229 HIS A N 1
ATOM 1798 C CA . HIS A 1 229 ? -2.172 24.984 -1.648 1 94.69 229 HIS A CA 1
ATOM 1799 C C . HIS A 1 229 ? -1.515 26.312 -2.014 1 94.69 229 HIS A C 1
ATOM 1801 O O . HIS A 1 229 ? -0.773 26.875 -1.21 1 94.69 229 HIS A O 1
ATOM 1807 N N . GLU A 1 230 ? -1.815 26.797 -3.189 1 93.44 230 GLU A N 1
ATOM 1808 C CA . GLU A 1 230 ? -1.227 28.062 -3.65 1 93.44 230 GLU A CA 1
ATOM 1809 C C . GLU A 1 230 ? -1.505 29.188 -2.67 1 93.44 230 GLU A C 1
ATOM 1811 O O . GLU A 1 230 ? -0.634 30.031 -2.414 1 93.44 230 GLU A O 1
ATOM 1816 N N . LYS A 1 231 ? -2.666 29.266 -2.133 1 90.25 231 LYS A N 1
ATOM 1817 C CA . LYS A 1 231 ? -3.062 30.312 -1.209 1 90.25 231 LYS A CA 1
ATOM 1818 C C . LYS A 1 231 ? -2.43 30.109 0.165 1 90.25 231 LYS A C 1
ATOM 1820 O O . LYS A 1 231 ? -2.467 31.016 1.01 1 90.25 231 LYS A O 1
ATOM 1825 N N . THR A 1 232 ? -1.854 28.953 0.378 1 94.44 232 THR A N 1
ATOM 1826 C CA . THR A 1 232 ? -1.261 28.625 1.668 1 94.44 232 THR A CA 1
ATOM 1827 C C . THR A 1 232 ? 0.247 28.859 1.646 1 94.44 232 THR A C 1
ATOM 1829 O O . THR A 1 232 ? 0.897 28.859 2.693 1 94.44 232 THR A O 1
ATOM 1832 N N . VAL A 1 233 ? 0.846 29.156 0.49 1 96.06 233 VAL A N 1
ATOM 1833 C CA . VAL A 1 233 ? 2.283 29.328 0.315 1 96.06 233 VAL A CA 1
ATOM 1834 C C . VAL A 1 233 ? 2.781 30.453 1.215 1 96.06 233 VAL A C 1
ATOM 1836 O O . VAL A 1 233 ? 3.787 30.312 1.914 1 96.06 233 VAL A O 1
ATOM 1839 N N . PRO A 1 234 ? 2.084 31.609 1.277 1 94.81 234 PRO A N 1
ATOM 1840 C CA . PRO A 1 234 ? 2.564 32.688 2.148 1 94.81 234 PRO A CA 1
ATOM 1841 C C . PRO A 1 234 ? 2.586 32.281 3.623 1 94.81 234 PRO A C 1
ATOM 1843 O O . PRO A 1 234 ? 3.533 32.594 4.34 1 94.81 234 PRO A O 1
ATOM 1846 N N . ALA A 1 235 ? 1.548 31.625 4.07 1 95.81 235 ALA A N 1
ATOM 1847 C CA . ALA A 1 235 ? 1.498 31.188 5.461 1 95.81 235 ALA A CA 1
ATOM 1848 C C . ALA A 1 235 ? 2.66 30.25 5.781 1 95.81 235 ALA A C 1
ATOM 1850 O O . ALA A 1 235 ? 3.254 30.328 6.859 1 95.81 235 ALA A O 1
ATOM 1851 N N . ARG A 1 236 ? 2.949 29.297 4.883 1 97.56 236 ARG A N 1
ATOM 1852 C CA . ARG A 1 236 ? 4.086 28.406 5.066 1 97.56 236 ARG A CA 1
ATOM 1853 C C . ARG A 1 236 ? 5.387 29.188 5.195 1 97.56 236 ARG A C 1
ATOM 1855 O O . ARG A 1 236 ? 6.207 28.906 6.07 1 97.56 236 ARG A O 1
ATOM 1862 N N . ALA A 1 237 ? 5.57 30.141 4.34 1 96.88 237 ALA A N 1
ATOM 1863 C CA . ALA A 1 237 ? 6.785 30.953 4.344 1 96.88 237 ALA A CA 1
ATOM 1864 C C . ALA A 1 237 ? 6.957 31.672 5.672 1 96.88 237 ALA A C 1
ATOM 1866 O O . ALA A 1 237 ? 8.07 31.766 6.199 1 96.88 237 ALA A O 1
ATOM 1867 N N . ILE A 1 238 ? 5.902 32.219 6.148 1 96.75 238 ILE A N 1
ATOM 1868 C CA . ILE A 1 238 ? 5.93 32.938 7.422 1 96.75 238 ILE A CA 1
ATOM 1869 C C . ILE A 1 238 ? 6.43 32 8.523 1 96.75 238 ILE A C 1
ATOM 1871 O O . ILE A 1 238 ? 7.328 32.375 9.289 1 96.75 238 ILE A O 1
ATOM 1875 N N . LEU A 1 239 ? 5.844 30.828 8.594 1 98 239 LEU A N 1
ATOM 1876 C CA . LEU A 1 239 ? 6.184 29.875 9.648 1 98 239 LEU A CA 1
ATOM 1877 C C . LEU A 1 239 ? 7.625 29.391 9.5 1 98 239 LEU A C 1
ATOM 1879 O O . LEU A 1 239 ? 8.344 29.281 10.492 1 98 239 LEU A O 1
ATOM 1883 N N . GLU A 1 240 ? 8.023 29.125 8.289 1 97.75 240 GLU A N 1
ATOM 1884 C CA . GLU A 1 240 ? 9.383 28.656 8.062 1 97.75 240 GLU A CA 1
ATOM 1885 C C . GLU A 1 240 ? 10.406 29.719 8.445 1 97.75 240 GLU A C 1
ATOM 1887 O O . GLU A 1 240 ? 11.469 29.406 8.977 1 97.75 240 GLU A O 1
ATOM 1892 N N . LYS A 1 241 ? 10.109 30.953 8.18 1 96.62 241 LYS A N 1
ATOM 1893 C CA . LYS A 1 241 ? 10.992 32.062 8.547 1 96.62 241 LYS A CA 1
ATOM 1894 C C . LYS A 1 241 ? 11.109 32.188 10.062 1 96.62 241 LYS A C 1
ATOM 1896 O O . LYS A 1 241 ? 12.094 32.719 10.57 1 96.62 241 LYS A O 1
ATOM 1901 N N . GLU A 1 242 ? 10.117 31.75 10.75 1 97.81 242 GLU A N 1
ATOM 1902 C CA . GLU A 1 242 ? 10.125 31.844 12.203 1 97.81 242 GLU A CA 1
ATOM 1903 C C . GLU A 1 242 ? 10.781 30.609 12.828 1 97.81 242 GLU A C 1
ATOM 1905 O O . GLU A 1 242 ? 11.008 30.578 14.039 1 97.81 242 GLU A O 1
ATOM 1910 N N . GLY A 1 243 ? 11.023 29.578 12.023 1 97.31 243 GLY A N 1
ATOM 1911 C CA . GLY A 1 243 ? 11.766 28.438 12.547 1 97.31 243 GLY A CA 1
ATOM 1912 C C . GLY A 1 243 ? 11.031 27.125 12.383 1 97.31 243 GLY A C 1
ATOM 1913 O O . GLY A 1 243 ? 11.539 26.078 12.789 1 97.31 243 GLY A O 1
ATOM 1914 N N . PHE A 1 244 ? 9.883 27.109 11.789 1 98.38 244 PHE A N 1
ATOM 1915 C CA . PHE A 1 244 ? 9.188 25.859 11.508 1 98.38 244 PHE A CA 1
ATOM 1916 C C . PHE A 1 244 ? 9.844 25.109 10.344 1 98.38 244 PHE A C 1
ATOM 1918 O O . PHE A 1 244 ? 10.438 25.734 9.461 1 98.38 244 PHE A O 1
ATOM 1925 N N . SER A 1 245 ? 9.688 23.828 10.383 1 98.25 245 SER A N 1
ATOM 1926 C CA . SER A 1 245 ? 10.266 23.031 9.305 1 98.25 245 SER A CA 1
ATOM 1927 C C . SER A 1 245 ? 9.391 21.812 8.984 1 98.25 245 SER A C 1
ATOM 1929 O O . SER A 1 245 ? 8.672 21.328 9.852 1 98.25 245 SER A O 1
ATOM 1931 N N . TYR A 1 246 ? 9.477 21.438 7.754 1 97.81 246 TYR A N 1
ATOM 1932 C CA . TYR A 1 246 ? 8.828 20.219 7.305 1 97.81 246 TYR A CA 1
ATOM 1933 C C . TYR A 1 246 ? 9.664 19 7.668 1 97.81 246 TYR A C 1
ATOM 1935 O O . TYR A 1 246 ? 10.852 18.922 7.328 1 97.81 246 TYR A O 1
ATOM 1943 N N . GLN A 1 247 ? 8.992 18.031 8.367 1 95 247 GLN A N 1
ATOM 1944 C CA . GLN A 1 247 ? 9.758 16.891 8.836 1 95 247 GLN A CA 1
ATOM 1945 C C . GLN A 1 247 ? 9.125 15.578 8.367 1 95 247 GLN A C 1
ATOM 1947 O O . GLN A 1 247 ? 9.172 14.57 9.078 1 95 247 GLN A O 1
ATOM 1952 N N . GLY A 1 248 ? 8.383 15.586 7.34 1 96.62 248 GLY A N 1
ATOM 1953 C CA . GLY A 1 248 ? 7.918 14.359 6.711 1 96.62 248 GLY A CA 1
ATOM 1954 C C . GLY A 1 248 ? 6.52 13.961 7.141 1 96.62 248 GLY A C 1
ATOM 1955 O O . GLY A 1 248 ? 6.102 12.82 6.934 1 96.62 248 GLY A O 1
ATOM 1956 N N . HIS A 1 249 ? 5.797 14.844 7.77 1 98 249 HIS A N 1
ATOM 1957 C CA . HIS A 1 249 ? 4.41 14.594 8.148 1 98 249 HIS A CA 1
ATOM 1958 C C . HIS A 1 249 ? 3.445 15.32 7.215 1 98 249 HIS A C 1
ATOM 1960 O O . HIS A 1 249 ? 3.707 16.453 6.801 1 98 249 HIS A O 1
ATOM 1966 N N . ILE A 1 250 ? 2.398 14.594 6.844 1 98.19 250 ILE A N 1
ATOM 1967 C CA . ILE A 1 250 ? 1.445 15.219 5.934 1 98.19 250 ILE A CA 1
ATOM 1968 C C . ILE A 1 250 ? 0.02 14.914 6.387 1 98.19 250 ILE A C 1
ATOM 1970 O O . ILE A 1 250 ? -0.206 13.961 7.141 1 98.19 250 ILE A O 1
ATOM 1974 N N . ASP A 1 251 ? -0.863 15.727 5.98 1 96.56 251 ASP A N 1
ATOM 1975 C CA . ASP A 1 251 ? -2.291 15.523 6.211 1 96.56 251 ASP A CA 1
ATOM 1976 C C . ASP A 1 251 ? -2.785 14.258 5.508 1 96.56 251 ASP A C 1
ATOM 1978 O O . ASP A 1 251 ? -2.332 13.938 4.41 1 96.56 251 ASP A O 1
ATOM 1982 N N . ILE A 1 252 ? -3.75 13.641 6.086 1 94.94 252 ILE A N 1
ATOM 1983 C CA . ILE A 1 252 ? -4.195 12.352 5.582 1 94.94 252 ILE A CA 1
ATOM 1984 C C . ILE A 1 252 ? -5.168 12.562 4.422 1 94.94 252 ILE A C 1
ATOM 1986 O O . ILE A 1 252 ? -5.453 11.625 3.666 1 94.94 252 ILE A O 1
ATOM 1990 N N . PHE A 1 253 ? -5.711 13.812 4.195 1 93.62 253 PHE A N 1
ATOM 1991 C CA . PHE A 1 253 ? -6.734 14.039 3.18 1 93.62 253 PHE A CA 1
ATOM 1992 C C . PHE A 1 253 ? -6.121 14.656 1.927 1 93.62 253 PHE A C 1
ATOM 1994 O O . PHE A 1 253 ? -6.316 14.148 0.821 1 93.62 253 PHE A O 1
ATOM 2001 N N . ASP A 1 254 ? -5.34 15.672 2.129 1 95.44 254 ASP A N 1
ATOM 2002 C CA . ASP A 1 254 ? -4.859 16.391 0.952 1 95.44 254 ASP A CA 1
ATOM 2003 C C . ASP A 1 254 ? -3.334 16.375 0.883 1 95.44 254 ASP A C 1
ATOM 2005 O O . ASP A 1 254 ? -2.74 17.016 0.021 1 95.44 254 ASP A O 1
ATOM 2009 N N . ALA A 1 255 ? -2.676 15.75 1.793 1 97.69 255 ALA A N 1
ATOM 2010 C CA . ALA A 1 255 ? -1.229 15.562 1.835 1 97.69 255 ALA A CA 1
ATOM 2011 C C . ALA A 1 255 ? -0.508 16.891 2.066 1 97.69 255 ALA A C 1
ATOM 2013 O O . ALA A 1 255 ? 0.653 17.047 1.683 1 97.69 255 ALA A O 1
ATOM 2014 N N . GLY A 1 256 ? -1.226 17.859 2.605 1 97.69 256 GLY A N 1
ATOM 2015 C CA . GLY A 1 256 ? -0.539 19.078 2.975 1 97.69 256 GLY A CA 1
ATOM 2016 C C . GLY A 1 256 ? 0.548 18.875 4.012 1 97.69 256 GLY A C 1
ATOM 2017 O O . GLY A 1 256 ? 0.412 18.016 4.895 1 97.69 256 GLY A O 1
ATOM 2018 N N . ALA A 1 257 ? 1.548 19.703 3.977 1 98.38 257 ALA A N 1
ATOM 2019 C CA . ALA A 1 257 ? 2.693 19.562 4.871 1 98.38 257 ALA A CA 1
ATOM 2020 C C . ALA A 1 257 ? 2.316 19.906 6.309 1 98.38 257 ALA A C 1
ATOM 2022 O O . ALA A 1 257 ? 1.545 20.844 6.543 1 98.38 257 ALA A O 1
ATOM 2023 N N . LEU A 1 258 ? 2.756 19.188 7.211 1 98.06 258 LEU A N 1
ATOM 2024 C CA . LEU A 1 258 ? 2.781 19.578 8.617 1 98.06 258 LEU A CA 1
ATOM 2025 C C . LEU A 1 258 ? 4.137 20.172 8.992 1 98.06 258 LEU A C 1
ATOM 2027 O O . LEU A 1 258 ? 5.168 19.5 8.844 1 98.06 258 LEU A O 1
ATOM 2031 N N . LEU A 1 259 ? 4.105 21.406 9.422 1 98.56 259 LEU A N 1
ATOM 2032 C CA . LEU A 1 259 ? 5.328 22.047 9.883 1 98.56 259 LEU A CA 1
ATOM 2033 C C . LEU A 1 259 ? 5.434 21.984 11.406 1 98.56 259 LEU A C 1
ATOM 2035 O O . LEU A 1 259 ? 4.43 22.109 12.109 1 98.56 259 LEU A O 1
ATOM 2039 N N . GLN A 1 260 ? 6.676 21.812 11.859 1 98.44 260 GLN A N 1
ATOM 2040 C CA . GLN A 1 260 ? 6.875 21.688 13.297 1 98.44 260 GLN A CA 1
ATOM 2041 C C . GLN A 1 260 ? 8.023 22.562 13.773 1 98.44 260 GLN A C 1
ATOM 2043 O O . GLN A 1 260 ? 8.906 22.922 12.992 1 98.44 260 GLN A O 1
ATOM 2048 N N . ALA A 1 261 ? 7.934 22.938 15.031 1 98.44 261 ALA A N 1
ATOM 2049 C CA . ALA A 1 261 ? 9 23.688 15.688 1 98.44 261 ALA A CA 1
ATOM 2050 C C . ALA A 1 261 ? 9 23.438 17.188 1 98.44 261 ALA A C 1
ATOM 2052 O O . ALA A 1 261 ? 7.996 22.984 17.75 1 98.44 261 ALA A O 1
ATOM 2053 N N . GLU A 1 262 ? 10.203 23.578 17.75 1 98.31 262 GLU A N 1
ATOM 2054 C CA . GLU A 1 262 ? 10.266 23.75 19.188 1 98.31 262 GLU A CA 1
ATOM 2055 C C . GLU A 1 262 ? 9.898 25.188 19.594 1 98.31 262 GLU A C 1
ATOM 2057 O O . GLU A 1 262 ? 10.492 26.141 19.109 1 98.31 262 GLU A O 1
ATOM 2062 N N . ILE A 1 263 ? 8.977 25.328 20.484 1 98.38 263 ILE A N 1
ATOM 2063 C CA . ILE A 1 263 ? 8.367 26.609 20.797 1 98.38 263 ILE A CA 1
ATOM 2064 C C . ILE A 1 263 ? 9.453 27.609 21.219 1 98.38 263 ILE A C 1
ATOM 2066 O O . ILE A 1 263 ? 9.469 28.75 20.75 1 98.38 263 ILE A O 1
ATOM 2070 N N . ASP A 1 264 ? 10.398 27.172 22 1 98.19 264 ASP A N 1
ATOM 2071 C CA . ASP A 1 264 ? 11.391 28.078 22.562 1 98.19 264 ASP A CA 1
ATOM 2072 C C . ASP A 1 264 ? 12.414 28.5 21.5 1 98.19 264 ASP A C 1
ATOM 2074 O O . ASP A 1 264 ? 13.188 29.438 21.719 1 98.19 264 ASP A O 1
ATOM 2078 N N . ARG A 1 265 ? 12.32 27.859 20.359 1 97.62 265 ARG A N 1
ATOM 2079 C CA . ARG A 1 265 ? 13.25 28.188 19.281 1 97.62 265 ARG A CA 1
ATOM 2080 C C . ARG A 1 265 ? 12.578 29.047 18.219 1 97.62 265 ARG A C 1
ATOM 2082 O O . ARG A 1 265 ? 13.234 29.547 17.297 1 97.62 265 ARG A O 1
ATOM 2089 N N . ILE A 1 266 ? 11.32 29.234 18.312 1 98.25 266 ILE A N 1
ATOM 2090 C CA . ILE A 1 266 ? 10.617 30.125 17.391 1 98.25 266 ILE A CA 1
ATOM 2091 C C . ILE A 1 266 ? 11.125 31.562 17.594 1 98.25 266 ILE A C 1
ATOM 2093 O O . ILE A 1 266 ? 11.117 32.094 18.719 1 98.25 266 ILE A O 1
ATOM 2097 N N . ARG A 1 267 ? 11.531 32.156 16.531 1 98.25 267 ARG A N 1
ATOM 2098 C CA . ARG A 1 267 ? 12.211 33.438 16.594 1 98.25 267 ARG A CA 1
ATOM 2099 C C . ARG A 1 267 ? 11.375 34.469 17.359 1 98.25 267 ARG A C 1
ATOM 2101 O O . ARG A 1 267 ? 11.883 35.156 18.25 1 98.25 267 ARG A O 1
ATOM 2108 N N . ALA A 1 268 ? 10.102 34.594 17.016 1 97.88 268 ALA A N 1
ATOM 2109 C CA . ALA A 1 268 ? 9.25 35.625 17.625 1 97.88 268 ALA A CA 1
ATOM 2110 C C . ALA A 1 268 ? 9.086 35.375 19.125 1 97.88 268 ALA A C 1
ATOM 2112 O O . ALA A 1 268 ? 8.984 36.312 19.906 1 97.88 268 ALA A O 1
ATOM 2113 N N . VAL A 1 269 ? 9.008 34.125 19.531 1 98.38 269 VAL A N 1
ATOM 2114 C CA . VAL A 1 269 ? 8.906 33.781 20.938 1 98.38 269 VAL A CA 1
ATOM 2115 C C . VAL A 1 269 ? 10.219 34.062 21.656 1 98.38 269 VAL A C 1
ATOM 2117 O O . VAL A 1 269 ? 10.234 34.719 22.703 1 98.38 269 VAL A O 1
ATOM 2120 N N . LYS A 1 270 ? 11.273 33.625 21.047 1 97.75 270 LYS A N 1
ATOM 2121 C CA . LYS A 1 270 ? 12.609 33.75 21.609 1 97.75 270 LYS A CA 1
ATOM 2122 C C . LYS A 1 270 ? 13.023 35.219 21.734 1 97.75 270 LYS A C 1
ATOM 2124 O O . LYS A 1 270 ? 13.648 35.625 22.719 1 97.75 270 LYS A O 1
ATOM 2129 N N . GLU A 1 271 ? 12.648 36.031 20.797 1 97.12 271 GLU A N 1
ATOM 2130 C CA . GLU A 1 271 ? 13.156 37.406 20.719 1 97.12 271 GLU A CA 1
ATOM 2131 C C . GLU A 1 271 ? 12.172 38.406 21.359 1 97.12 271 GLU A C 1
ATOM 2133 O O . GLU A 1 271 ? 12.492 39.562 21.531 1 97.12 271 GLU A O 1
ATOM 2138 N N . SER A 1 272 ? 11.008 37.938 21.641 1 96.88 272 SER A N 1
ATOM 2139 C CA . SER A 1 272 ? 10.062 38.844 22.266 1 96.88 272 SER A CA 1
ATOM 2140 C C . SER A 1 272 ? 10.586 39.344 23.609 1 96.88 272 SER A C 1
ATOM 2142 O O . SER A 1 272 ? 11.266 38.625 24.328 1 96.88 272 SER A O 1
ATOM 2144 N N . GLN A 1 273 ? 10.281 40.562 23.953 1 95.19 273 GLN A N 1
ATOM 2145 C CA . GLN A 1 273 ? 10.758 41.156 25.203 1 95.19 273 GLN A CA 1
ATOM 2146 C C . GLN A 1 273 ? 9.648 41.969 25.891 1 95.19 273 GLN A C 1
ATOM 2148 O O . GLN A 1 273 ? 8.711 42.438 25.234 1 95.19 273 GLN A O 1
ATOM 2153 N N . LEU A 1 274 ? 9.812 42.094 27.203 1 96.56 274 LEU A N 1
ATOM 2154 C CA . LEU A 1 274 ? 8.914 42.938 27.969 1 96.56 274 LEU A CA 1
ATOM 2155 C C . LEU A 1 274 ? 9.469 44.375 28.078 1 96.56 274 LEU A C 1
ATOM 2157 O O . LEU A 1 274 ? 10.648 44.562 28.375 1 96.56 274 LEU A O 1
ATOM 2161 N N . VAL A 1 275 ? 8.641 45.312 27.75 1 95.31 275 VAL A N 1
ATOM 2162 C CA . VAL A 1 275 ? 9.047 46.719 27.797 1 95.31 275 VAL A CA 1
ATOM 2163 C C . VAL A 1 275 ? 8 47.531 28.547 1 95.31 275 VAL A C 1
ATOM 2165 O O . VAL A 1 275 ? 6.797 47.281 28.438 1 95.31 275 VAL A O 1
ATOM 2168 N N . THR A 1 276 ? 8.445 48.469 29.281 1 96 276 THR A N 1
ATOM 2169 C CA . THR A 1 276 ? 7.539 49.375 29.984 1 96 276 THR A CA 1
ATOM 2170 C C . THR A 1 276 ? 6.961 50.406 29.031 1 96 276 THR A C 1
ATOM 2172 O O . THR A 1 276 ? 7.672 50.938 28.156 1 96 276 THR A O 1
ATOM 2175 N N . VAL A 1 277 ? 5.75 50.719 29.219 1 95.81 277 VAL A N 1
ATOM 2176 C CA . VAL A 1 277 ? 5.082 51.656 28.328 1 95.81 277 VAL A CA 1
ATOM 2177 C C . VAL A 1 277 ? 5.016 53.031 28.984 1 95.81 277 VAL A C 1
ATOM 2179 O O . VAL A 1 277 ? 4.855 53.156 30.203 1 95.81 277 VAL A O 1
ATOM 2182 N N . SER A 1 278 ? 5.172 54.062 28.219 1 94.31 278 SER A N 1
ATOM 2183 C CA . SER A 1 278 ? 4.965 55.438 28.641 1 94.31 278 SER A CA 1
ATOM 2184 C C . SER A 1 278 ? 3.934 56.125 27.766 1 94.31 278 SER A C 1
ATOM 2186 O O . SER A 1 278 ? 3.928 55.969 26.547 1 94.31 278 SER A O 1
ATOM 2188 N N . LYS A 1 279 ? 3.082 56.844 28.438 1 95.44 279 LYS A N 1
ATOM 2189 C CA . LYS A 1 279 ? 2.039 57.562 27.719 1 95.44 279 LYS A CA 1
ATOM 2190 C C . LYS A 1 279 ? 2.6 58.812 27.047 1 95.44 279 LYS A C 1
ATOM 2192 O O . LYS A 1 279 ? 3.297 59.625 27.688 1 95.44 279 LYS A O 1
ATOM 2197 N N . ALA A 1 280 ? 2.379 58.938 25.812 1 92.62 280 ALA A N 1
ATOM 2198 C CA . ALA A 1 280 ? 2.742 60.125 25.047 1 92.62 280 ALA A CA 1
ATOM 2199 C C . ALA A 1 280 ? 1.553 60.656 24.25 1 92.62 280 ALA A C 1
ATOM 2201 O O . ALA A 1 280 ? 0.776 59.875 23.703 1 92.62 280 ALA A O 1
ATOM 2202 N N . LYS A 1 281 ? 1.465 61.938 24.203 1 92.44 281 LYS A N 1
ATOM 2203 C CA . LYS A 1 281 ? 0.345 62.531 23.5 1 92.44 281 LYS A CA 1
ATOM 2204 C C . LYS A 1 281 ? 0.416 62.219 22 1 92.44 281 LYS A C 1
ATOM 2206 O O . LYS A 1 281 ? -0.614 62.031 21.359 1 92.44 281 LYS A O 1
ATOM 2211 N N . SER A 1 282 ? 1.586 62.312 21.562 1 89.25 282 SER A N 1
ATOM 2212 C CA . SER A 1 282 ? 1.792 62.031 20.141 1 89.25 282 SER A CA 1
ATOM 2213 C C . SER A 1 282 ? 3.088 61.25 19.922 1 89.25 282 SER A C 1
ATOM 2215 O O . SER A 1 282 ? 4.086 61.5 20.594 1 89.25 282 SER A O 1
ATOM 2217 N N . VAL A 1 283 ? 2.953 60.25 19.094 1 87.56 283 VAL A N 1
ATOM 2218 C CA . VAL A 1 283 ? 4.117 59.469 18.719 1 87.56 283 VAL A CA 1
ATOM 2219 C C . VAL A 1 283 ? 4.254 59.406 17.203 1 87.56 283 VAL A C 1
ATOM 2221 O O . VAL A 1 283 ? 3.273 59.188 16.5 1 87.56 283 VAL A O 1
ATOM 2224 N N . ILE A 1 284 ? 5.41 59.719 16.656 1 81.31 284 ILE A N 1
ATOM 2225 C CA . ILE A 1 284 ? 5.664 59.625 15.219 1 81.31 284 ILE A CA 1
ATOM 2226 C C . ILE A 1 284 ? 5.965 58.188 14.844 1 81.31 284 ILE A C 1
ATOM 2228 O O . ILE A 1 284 ? 6.898 57.594 15.375 1 81.31 284 ILE A O 1
ATOM 2232 N N . ARG A 1 285 ? 5.102 57.656 14.008 1 82.94 285 ARG A N 1
ATOM 2233 C CA . ARG A 1 285 ? 5.246 56.281 13.633 1 82.94 285 ARG A CA 1
ATOM 2234 C C . ARG A 1 285 ? 5.77 56.125 12.211 1 82.94 285 ARG A C 1
ATOM 2236 O O . ARG A 1 285 ? 5.797 55.031 11.656 1 82.94 285 ARG A O 1
ATOM 2243 N N . ASN A 1 286 ? 6.168 57.188 11.594 1 77.62 286 ASN A N 1
ATOM 2244 C CA . ASN A 1 286 ? 6.582 57.156 10.188 1 77.62 286 ASN A CA 1
ATOM 2245 C C . ASN A 1 286 ? 7.992 56.594 10.039 1 77.62 286 ASN A C 1
ATOM 2247 O O . ASN A 1 286 ? 8.383 56.156 8.945 1 77.62 286 ASN A O 1
ATOM 2251 N N . ASP A 1 287 ? 8.664 56.656 11.094 1 78.25 287 ASP A N 1
ATOM 2252 C CA . ASP A 1 287 ? 10.039 56.188 11.07 1 78.25 287 ASP A CA 1
ATOM 2253 C C . ASP A 1 287 ? 10.242 55.031 12.062 1 78.25 287 ASP A C 1
ATOM 2255 O O . ASP A 1 287 ? 9.523 54.938 13.055 1 78.25 287 ASP A O 1
ATOM 2259 N N . GLY A 1 288 ? 10.461 53.625 11.586 1 87.19 288 GLY A N 1
ATOM 2260 C CA . GLY A 1 288 ? 10.711 52.531 12.492 1 87.19 288 GLY A CA 1
ATOM 2261 C C . GLY A 1 288 ? 10.484 51.156 11.852 1 87.19 288 GLY A C 1
ATOM 2262 O O . GLY A 1 288 ? 10.234 51.062 10.648 1 87.19 288 GLY A O 1
ATOM 2263 N N . ILE A 1 289 ? 10.656 50.281 12.695 1 90.94 289 ILE A N 1
ATOM 2264 C CA . ILE A 1 289 ? 10.477 48.906 12.234 1 90.94 289 ILE A CA 1
ATOM 2265 C C . ILE A 1 289 ? 9.141 48.375 12.734 1 90.94 289 ILE A C 1
ATOM 2267 O O . ILE A 1 289 ? 8.742 48.625 13.867 1 90.94 289 ILE A O 1
ATOM 2271 N N . PRO A 1 290 ? 8.422 47.719 11.875 1 95.12 290 PRO A N 1
ATOM 2272 C CA . PRO A 1 290 ? 7.156 47.125 12.32 1 95.12 290 PRO A CA 1
ATOM 2273 C C . PRO A 1 290 ? 7.336 46.125 13.461 1 95.12 290 PRO A C 1
ATOM 2275 O O . PRO A 1 290 ? 8.148 45.188 13.352 1 95.12 290 PRO A O 1
ATOM 2278 N N . CYS A 1 291 ? 6.609 46.344 14.562 1 96.19 291 CYS A N 1
ATOM 2279 C CA . CYS A 1 291 ? 6.66 45.469 15.734 1 96.19 291 CYS A CA 1
ATOM 2280 C C . CYS A 1 291 ? 5.262 45.094 16.188 1 96.19 291 CYS A C 1
ATOM 2282 O O . CYS A 1 291 ? 4.324 45.875 16.094 1 96.19 291 CYS A O 1
ATOM 2284 N N . ILE A 1 292 ? 5.16 43.875 16.594 1 98.06 292 ILE A N 1
ATOM 2285 C CA . ILE A 1 292 ? 3.949 43.469 17.297 1 98.06 292 ILE A CA 1
ATOM 2286 C C . ILE A 1 292 ? 4.059 43.844 18.781 1 98.06 292 ILE A C 1
ATOM 2288 O O . ILE A 1 292 ? 5.055 43.531 19.438 1 98.06 292 ILE A O 1
ATOM 2292 N N . VAL A 1 293 ? 3.094 44.562 19.25 1 97.94 293 VAL A N 1
ATOM 2293 C CA . VAL A 1 293 ? 3.008 44.969 20.656 1 97.94 293 VAL A CA 1
ATOM 2294 C C . VAL A 1 293 ? 1.768 44.344 21.297 1 97.94 293 VAL A C 1
ATOM 2296 O O . VAL A 1 293 ? 0.647 44.562 20.828 1 97.94 293 VAL A O 1
ATOM 2299 N N . ALA A 1 294 ? 1.983 43.594 22.344 1 98.69 294 ALA A N 1
ATOM 2300 C CA . ALA A 1 294 ? 0.869 42.875 22.953 1 98.69 294 ALA A CA 1
ATOM 2301 C C . ALA A 1 294 ? 0.825 43.125 24.453 1 98.69 294 ALA A C 1
ATOM 2303 O O . ALA A 1 294 ? 1.869 43.219 25.109 1 98.69 294 ALA A O 1
ATOM 2304 N N . ASN A 1 295 ? -0.38 43.25 25 1 98.5 295 ASN A N 1
ATOM 2305 C CA . ASN A 1 295 ? -0.503 43.25 26.453 1 98.5 295 ASN A CA 1
ATOM 2306 C C . ASN A 1 295 ? -0.25 41.875 27.062 1 98.5 295 ASN A C 1
ATOM 2308 O O . ASN A 1 295 ? 0.129 40.938 26.344 1 98.5 295 ASN A O 1
ATOM 2312 N N . GLN A 1 296 ? -0.342 41.75 28.328 1 97.38 296 GLN A N 1
ATOM 2313 C CA . GLN A 1 296 ? -0.031 40.469 29 1 97.38 296 GLN A CA 1
ATOM 2314 C C . GLN A 1 296 ? -1.247 39.938 29.734 1 97.38 296 GLN A C 1
ATOM 2316 O O . GLN A 1 296 ? -1.104 39.25 30.75 1 97.38 296 GLN A O 1
ATOM 2321 N N . TYR A 1 297 ? -2.439 40.312 29.281 1 97.62 297 TYR A N 1
ATOM 2322 C CA . TYR A 1 297 ? -3.66 39.812 29.922 1 97.62 297 TYR A CA 1
ATOM 2323 C C . TYR A 1 297 ? -4.195 38.594 29.219 1 97.62 297 TYR A C 1
ATOM 2325 O O . TYR A 1 297 ? -4.566 38.656 28.031 1 97.62 297 TYR A O 1
ATOM 2333 N N . PHE A 1 298 ? -4.34 37.562 29.938 1 97.56 298 PHE A N 1
ATOM 2334 C CA . PHE A 1 298 ? -4.715 36.25 29.375 1 97.56 298 PHE A CA 1
ATOM 2335 C C . PHE A 1 298 ? -6.109 36.312 28.75 1 97.56 298 PHE A C 1
ATOM 2337 O O . PHE A 1 298 ? -6.281 36.031 27.562 1 97.56 298 PHE A O 1
ATOM 2344 N N . SER A 1 299 ? -7.156 36.75 29.438 1 96.62 299 SER A N 1
ATOM 2345 C CA . SER A 1 299 ? -8.547 36.719 29 1 96.62 299 SER A CA 1
ATOM 2346 C C . SER A 1 299 ? -8.859 37.906 28.078 1 96.62 299 SER A C 1
ATOM 2348 O O . SER A 1 299 ? -9.867 37.875 27.375 1 96.62 299 SER A O 1
ATOM 2350 N N . GLU A 1 300 ? -7.973 38.906 28.141 1 97.38 300 GLU A N 1
ATOM 2351 C CA . GLU A 1 300 ? -8.156 40.094 27.297 1 97.38 300 GLU A CA 1
ATOM 2352 C C . GLU A 1 300 ? -6.898 40.406 26.484 1 97.38 300 GLU A C 1
ATOM 2354 O O . GLU A 1 300 ? -6.48 41.562 26.375 1 97.38 300 GLU A O 1
ATOM 2359 N N . PHE A 1 301 ? -6.359 39.344 26.094 1 98.56 301 PHE A N 1
ATOM 2360 C CA . PHE A 1 301 ? -5.156 39.5 25.297 1 98.56 301 PHE A CA 1
ATOM 2361 C C . PHE A 1 301 ? -5.438 40.375 24.062 1 98.56 301 PHE A C 1
ATOM 2363 O O . PHE A 1 301 ? -6.441 40.156 23.375 1 98.56 301 PHE A O 1
ATOM 2370 N N . ARG A 1 302 ? -4.582 41.312 23.766 1 98.62 302 ARG A N 1
ATOM 2371 C CA . ARG A 1 302 ? -4.668 42.219 22.641 1 98.62 302 ARG A CA 1
ATOM 2372 C C . ARG A 1 302 ? -3.283 42.531 22.078 1 98.62 302 ARG A C 1
ATOM 2374 O O . ARG A 1 302 ? -2.305 42.594 22.828 1 98.62 302 ARG A O 1
ATOM 2381 N N . ALA A 1 303 ? -3.264 42.781 20.812 1 98.81 303 ALA A N 1
ATOM 2382 C CA . ALA A 1 303 ? -2 43.156 20.172 1 98.81 303 ALA A CA 1
ATOM 2383 C C . ALA A 1 303 ? -2.225 44.125 19.031 1 98.81 303 ALA A C 1
ATOM 2385 O O . ALA A 1 303 ? -3.295 44.156 18.422 1 98.81 303 ALA A O 1
ATOM 2386 N N . LEU A 1 304 ? -1.268 44.938 18.781 1 98.31 304 LEU A N 1
ATOM 2387 C CA . LEU A 1 304 ? -1.225 45.906 17.688 1 98.31 304 LEU A CA 1
ATOM 2388 C C . LEU A 1 304 ? 0.058 45.75 16.875 1 98.31 304 LEU A C 1
ATOM 2390 O O . LEU A 1 304 ? 1.043 45.188 17.359 1 98.31 304 LEU A O 1
ATOM 2394 N N . LEU A 1 305 ? -0.024 46.094 15.68 1 97.44 305 LEU A N 1
ATOM 2395 C CA . LEU A 1 305 ? 1.16 46.281 14.852 1 97.44 305 LEU A CA 1
ATOM 2396 C C . LEU A 1 305 ? 1.535 47.75 14.742 1 97.44 305 LEU A C 1
ATOM 2398 O O . LEU A 1 305 ? 0.752 48.562 14.242 1 97.44 305 LEU A O 1
ATOM 2402 N N . LEU A 1 306 ? 2.736 48.062 15.227 1 95.44 306 LEU A N 1
ATOM 2403 C CA . LEU A 1 306 ? 3.166 49.469 15.258 1 95.44 306 LEU A CA 1
ATOM 2404 C C . LEU A 1 306 ? 4.582 49.594 14.719 1 95.44 306 LEU A C 1
ATOM 2406 O O . LEU A 1 306 ? 5.43 48.719 14.938 1 95.44 306 LEU A O 1
ATOM 2410 N N . ASN A 1 307 ? 4.758 50.656 14.031 1 94 307 ASN A N 1
ATOM 2411 C CA . ASN A 1 307 ? 6.129 51.031 13.68 1 94 307 ASN A CA 1
ATOM 2412 C C . ASN A 1 307 ? 6.848 51.688 14.844 1 94 307 ASN A C 1
ATOM 2414 O O . ASN A 1 307 ? 6.465 52.781 15.273 1 94 307 ASN A O 1
ATOM 2418 N N . ILE A 1 308 ? 7.828 51.031 15.305 1 90.75 308 ILE A N 1
ATOM 2419 C CA . ILE A 1 308 ? 8.508 51.5 16.516 1 90.75 308 ILE A CA 1
ATOM 2420 C C . ILE A 1 308 ? 9.938 51.906 16.172 1 90.75 308 ILE A C 1
ATOM 2422 O O . ILE A 1 308 ? 10.672 51.156 15.523 1 90.75 308 ILE A O 1
ATOM 2426 N N . ALA A 1 309 ? 10.352 53.125 16.422 1 80.44 309 ALA A N 1
ATOM 2427 C CA . ALA A 1 309 ? 11.734 53.594 16.375 1 80.44 309 ALA A CA 1
ATOM 2428 C C . ALA A 1 309 ? 12.414 53.438 17.734 1 80.44 309 ALA A C 1
ATOM 2430 O O . ALA A 1 309 ? 12.305 54.312 18.594 1 80.44 309 ALA A O 1
ATOM 2431 N N . TYR A 1 310 ? 12.484 52.219 18.219 1 64.69 310 TYR A N 1
ATOM 2432 C CA . TYR A 1 310 ? 12.852 51.969 19.609 1 64.69 310 TYR A CA 1
ATOM 2433 C C . TYR A 1 310 ? 14.273 52.406 19.891 1 64.69 310 TYR A C 1
ATOM 2435 O O . TYR A 1 310 ? 15.234 51.906 19.297 1 64.69 310 TYR A O 1
ATOM 2443 N N . ASP A 1 311 ? 14.578 53.688 20.266 1 60.47 311 ASP A N 1
ATOM 2444 C CA . ASP A 1 311 ? 15.875 54.156 20.734 1 60.47 311 ASP A CA 1
ATOM 2445 C C . ASP A 1 311 ? 15.969 54.125 22.25 1 60.47 311 ASP A C 1
ATOM 2447 O O . ASP A 1 311 ? 16.938 54.594 22.844 1 60.47 311 ASP A O 1
ATOM 2451 N N . GLY A 1 312 ? 14.984 53.531 23 1 63.78 312 GLY A N 1
ATOM 2452 C CA . GLY A 1 312 ? 15.031 53.719 24.438 1 63.78 312 GLY A CA 1
ATOM 2453 C C . GLY A 1 312 ? 14.602 52.469 25.203 1 63.78 312 GLY A C 1
ATOM 2454 O O . GLY A 1 312 ? 14.586 51.375 24.656 1 63.78 312 GLY A O 1
ATOM 2455 N N . GLU A 1 313 ? 14.453 52.656 26.5 1 75.44 313 GLU A N 1
ATOM 2456 C CA . GLU A 1 313 ? 14.07 51.625 27.453 1 75.44 313 GLU A CA 1
ATOM 2457 C C . GLU A 1 313 ? 12.555 51.5 27.562 1 75.44 313 GLU A C 1
ATOM 2459 O O . GLU A 1 313 ? 12.031 50.469 28 1 75.44 313 GLU A O 1
ATOM 2464 N N . GLU A 1 314 ? 11.891 52.531 27.078 1 89.25 314 GLU A N 1
ATOM 2465 C CA . GLU A 1 314 ? 10.438 52.562 27.203 1 89.25 314 GLU A CA 1
ATOM 2466 C C . GLU A 1 314 ? 9.766 52.688 25.844 1 89.25 314 GLU A C 1
ATOM 2468 O O . GLU A 1 314 ? 10.336 53.281 24.938 1 89.25 314 GLU A O 1
ATOM 2473 N N . LEU A 1 315 ? 8.648 52.156 25.766 1 93.81 315 LEU A N 1
ATOM 2474 C CA . LEU A 1 315 ? 7.84 52.25 24.547 1 93.81 315 LEU A CA 1
ATOM 2475 C C . LEU A 1 315 ? 6.758 53.312 24.719 1 93.81 315 LEU A C 1
ATOM 2477 O O . LEU A 1 315 ? 5.883 53.188 25.578 1 93.81 315 LEU A O 1
ATOM 2481 N N . SER A 1 316 ? 6.859 54.375 23.906 1 93.75 316 SER A N 1
ATOM 2482 C CA . SER A 1 316 ? 5.836 55.406 23.969 1 93.75 316 SER A CA 1
ATOM 2483 C C . SER A 1 316 ? 4.602 55 23.172 1 93.75 316 SER A C 1
ATOM 2485 O O . SER A 1 316 ? 4.703 54.625 22 1 93.75 316 SER A O 1
ATOM 2487 N N . LEU A 1 317 ? 3.477 55.094 23.781 1 95.25 317 LEU A N 1
ATOM 2488 C CA . LEU A 1 317 ? 2.201 54.812 23.125 1 95.25 317 LEU A CA 1
ATOM 2489 C C . LEU A 1 317 ? 1.241 55.969 23.281 1 95.25 317 LEU A C 1
ATOM 2491 O O . LEU A 1 317 ? 1.261 56.656 24.312 1 95.25 317 LEU A O 1
ATOM 2495 N N . THR A 1 318 ? 0.468 56.219 22.281 1 95.94 318 THR A N 1
ATOM 2496 C CA . THR A 1 318 ? -0.595 57.219 22.375 1 95.94 318 THR A CA 1
ATOM 2497 C C . THR A 1 318 ? -1.741 56.688 23.25 1 95.94 318 THR A C 1
ATOM 2499 O O . THR A 1 318 ? -1.863 55.5 23.469 1 95.94 318 THR A O 1
ATOM 2502 N N . PRO A 1 319 ? -2.586 57.625 23.719 1 96.12 319 PRO A N 1
ATOM 2503 C CA . PRO A 1 319 ? -3.748 57.188 24.484 1 96.12 319 PRO A CA 1
ATOM 2504 C C . PRO A 1 319 ? -4.641 56.219 23.703 1 96.12 319 PRO A C 1
ATOM 2506 O O . PRO A 1 319 ? -5.18 55.25 24.281 1 96.12 319 PRO A O 1
ATOM 2509 N N . VAL A 1 320 ? -4.801 56.438 22.422 1 95.94 320 VAL A N 1
ATOM 2510 C CA . VAL A 1 320 ? -5.629 55.562 21.594 1 95.94 320 VAL A CA 1
ATOM 2511 C C . VAL A 1 320 ? -5.039 54.156 21.531 1 95.94 320 VAL A C 1
ATOM 2513 O O . VAL A 1 320 ? -5.77 53.188 21.641 1 95.94 320 VAL A O 1
ATOM 2516 N N . GLU A 1 321 ? -3.762 54.094 21.359 1 96.38 321 GLU A N 1
ATOM 2517 C CA . GLU A 1 321 ? -3.074 52.812 21.312 1 96.38 321 GLU A CA 1
ATOM 2518 C C . GLU A 1 321 ? -3.156 52.094 22.656 1 96.38 321 GLU A C 1
ATOM 2520 O O . GLU A 1 321 ? -3.352 50.875 22.703 1 96.38 321 GLU A O 1
ATOM 2525 N N . MET A 1 322 ? -2.969 52.812 23.766 1 97.31 322 MET A N 1
ATOM 2526 C CA . MET A 1 322 ? -3.055 52.25 25.109 1 97.31 322 MET A CA 1
ATOM 2527 C C . MET A 1 322 ? -4.461 51.719 25.391 1 97.31 322 MET A C 1
ATOM 2529 O O . MET A 1 322 ? -4.629 50.688 25.984 1 97.31 322 MET A O 1
ATOM 2533 N N . ASP A 1 323 ? -5.438 52.5 24.953 1 97.31 323 ASP A N 1
ATOM 2534 C CA . ASP A 1 323 ? -6.82 52.062 25.109 1 97.31 323 ASP A CA 1
ATOM 2535 C C . ASP A 1 323 ? -7.09 50.781 24.344 1 97.31 323 ASP A C 1
ATOM 2537 O O . ASP A 1 323 ? -7.773 49.875 24.828 1 97.31 323 ASP A O 1
ATOM 2541 N N . ALA A 1 324 ? -6.582 50.75 23.156 1 97.5 324 ALA A N 1
ATOM 2542 C CA . ALA A 1 324 ? -6.758 49.562 22.312 1 97.5 324 ALA A CA 1
ATOM 2543 C C . ALA A 1 324 ? -6.137 48.344 22.969 1 97.5 324 ALA A C 1
ATOM 2545 O O . ALA A 1 324 ? -6.699 47.25 22.906 1 97.5 324 ALA A O 1
ATOM 2546 N N . LEU A 1 325 ? -5.016 48.5 23.609 1 98.19 325 LEU A N 1
ATOM 2547 C CA . LEU A 1 325 ? -4.316 47.406 24.281 1 98.19 325 LEU A CA 1
ATOM 2548 C C . LEU A 1 325 ? -4.855 47.188 25.688 1 98.19 325 LEU A C 1
ATOM 2550 O O . LEU A 1 325 ? -4.527 46.188 26.344 1 98.19 325 LEU A O 1
ATOM 2554 N N . GLN A 1 326 ? -5.652 48.094 26.156 1 97.88 326 GLN A N 1
ATOM 2555 C CA . GLN A 1 326 ? -6.219 48.094 27.5 1 97.88 326 GLN A CA 1
ATOM 2556 C C . GLN A 1 326 ? -5.125 48.031 28.562 1 97.88 326 GLN A C 1
ATOM 2558 O O . GLN A 1 326 ? -5.148 47.188 29.453 1 97.88 326 GLN A O 1
ATOM 2563 N N . ILE A 1 327 ? -4.172 48.906 28.438 1 97.88 327 ILE A N 1
ATOM 2564 C CA . ILE A 1 327 ? -3.078 49 29.406 1 97.88 327 ILE A CA 1
ATOM 2565 C C . ILE A 1 327 ? -2.984 50.406 29.969 1 97.88 327 ILE A C 1
ATOM 2567 O O . ILE A 1 327 ? -3.549 51.344 29.422 1 97.88 327 ILE A O 1
ATOM 2571 N N . SER A 1 328 ? -2.258 50.469 31.062 1 97.06 328 SER A N 1
ATOM 2572 C CA . SER A 1 328 ? -2.037 51.75 31.719 1 97.06 328 SER A CA 1
ATOM 2573 C C . SER A 1 328 ? -0.578 52.188 31.625 1 97.06 328 SER A C 1
ATOM 2575 O O . SER A 1 328 ? 0.299 51.375 31.344 1 97.06 328 SER A O 1
ATOM 2577 N N . ASP A 1 329 ? -0.467 53.469 31.875 1 96.44 329 ASP A N 1
ATOM 2578 C CA . ASP A 1 329 ? 0.883 54.031 31.891 1 96.44 329 ASP A CA 1
ATOM 2579 C C . ASP A 1 329 ? 1.761 53.312 32.906 1 96.44 329 ASP A C 1
ATOM 2581 O O . ASP A 1 329 ? 1.314 53 34.031 1 96.44 329 ASP A O 1
ATOM 2585 N N . GLY A 1 330 ? 2.92 52.906 32.5 1 95.88 330 GLY A N 1
ATOM 2586 C CA . GLY A 1 330 ? 3.863 52.25 33.406 1 95.88 330 GLY A CA 1
ATOM 2587 C C . GLY A 1 330 ? 3.787 50.75 33.344 1 95.88 330 GLY A C 1
ATOM 2588 O O . GLY A 1 330 ? 4.676 50.062 33.844 1 95.88 330 GLY A O 1
ATOM 2589 N N . GLU A 1 331 ? 2.83 50.219 32.719 1 96.62 331 GLU A N 1
ATOM 2590 C CA . GLU A 1 331 ? 2.682 48.781 32.594 1 96.62 331 GLU A CA 1
ATOM 2591 C C . GLU A 1 331 ? 3.65 48.188 31.578 1 96.62 331 GLU A C 1
ATOM 2593 O O . GLU A 1 331 ? 4.277 48.938 30.812 1 96.62 331 GLU A O 1
ATOM 2598 N N . GLN A 1 332 ? 3.74 46.906 31.609 1 96.69 332 GLN A N 1
ATOM 2599 C CA . GLN A 1 332 ? 4.621 46.25 30.656 1 96.69 332 GLN A CA 1
ATOM 2600 C C . GLN A 1 332 ? 3.824 45.594 29.516 1 96.69 332 GLN A C 1
ATOM 2602 O O . GLN A 1 332 ? 2.725 45.094 29.734 1 96.69 332 GLN A O 1
ATOM 2607 N N . VAL A 1 333 ? 4.406 45.688 28.375 1 97.62 333 VAL A N 1
ATOM 2608 C CA . VAL A 1 333 ? 3.883 45 27.203 1 97.62 333 VAL A CA 1
ATOM 2609 C C . VAL A 1 333 ? 4.977 44.156 26.578 1 97.62 333 VAL A C 1
ATOM 2611 O O . VAL A 1 333 ? 6.164 44.344 26.844 1 97.62 333 VAL A O 1
ATOM 2614 N N . ARG A 1 334 ? 4.555 43.156 25.906 1 97.31 334 ARG A N 1
ATOM 2615 C CA . ARG A 1 334 ? 5.492 42.344 25.156 1 97.31 334 ARG A CA 1
ATOM 2616 C C . ARG A 1 334 ? 5.641 42.812 23.719 1 97.31 334 ARG A C 1
ATOM 2618 O O . ARG A 1 334 ? 4.648 43.188 23.078 1 97.31 334 ARG A O 1
ATOM 2625 N N . LEU A 1 335 ? 6.84 42.812 23.266 1 96.25 335 LEU A N 1
ATOM 2626 C CA . LEU A 1 335 ? 7.148 43.438 21.984 1 96.25 335 LEU A CA 1
ATOM 2627 C C . LEU A 1 335 ? 8.109 42.531 21.188 1 96.25 335 LEU A C 1
ATOM 2629 O O . LEU A 1 335 ? 9.047 41.969 21.766 1 96.25 335 LEU A O 1
ATOM 2633 N N . VAL A 1 336 ? 7.879 42.406 19.875 1 96.5 336 VAL A N 1
ATOM 2634 C CA . VAL A 1 336 ? 8.82 41.75 19 1 96.5 336 VAL A CA 1
ATOM 2635 C C . VAL A 1 336 ? 8.742 42.344 17.594 1 96.5 336 VAL A C 1
ATOM 2637 O O . VAL A 1 336 ? 7.668 42.781 17.156 1 96.5 336 VAL A O 1
ATOM 2640 N N . SER A 1 337 ? 9.875 42.406 16.906 1 96.25 337 SER A N 1
ATOM 2641 C CA . SER A 1 337 ? 9.859 42.875 15.516 1 96.25 337 SER A CA 1
ATOM 2642 C C . SER A 1 337 ? 9.07 41.906 14.625 1 96.25 337 SER A C 1
ATOM 2644 O O . SER A 1 337 ? 9.141 40.688 14.797 1 96.25 337 SER A O 1
ATOM 2646 N N . LEU A 1 338 ? 8.336 42.406 13.727 1 96.69 338 LEU A N 1
ATOM 2647 C CA . LEU A 1 338 ? 7.539 41.594 12.828 1 96.69 338 LEU A CA 1
ATOM 2648 C C . LEU A 1 338 ? 8.43 40.688 11.977 1 96.69 338 LEU A C 1
ATOM 2650 O O . LEU A 1 338 ? 8.094 39.531 11.727 1 96.69 338 LEU A O 1
ATOM 2654 N N . PHE A 1 339 ? 9.516 41.25 11.523 1 93.88 339 PHE A N 1
ATOM 2655 C CA . PHE A 1 339 ? 10.477 40.5 10.703 1 93.88 339 PHE A CA 1
ATOM 2656 C C . PHE A 1 339 ? 11.82 40.375 11.414 1 93.88 339 PHE A C 1
ATOM 2658 O O . PHE A 1 339 ? 12.156 41.219 12.258 1 93.88 339 PHE A O 1
ATOM 2665 N N . PRO A 1 340 ? 12.531 39.25 11.102 1 86.62 340 PRO A N 1
ATOM 2666 C CA . PRO A 1 340 ? 13.867 39.156 11.695 1 86.62 340 PRO A CA 1
ATOM 2667 C C . PRO A 1 340 ? 14.789 40.281 11.281 1 86.62 340 PRO A C 1
ATOM 2669 O O . PRO A 1 340 ? 14.625 40.844 10.195 1 86.62 340 PRO A O 1
ATOM 2672 N N . GLU A 1 341 ? 15.586 40.75 12.258 1 73.19 341 GLU A N 1
ATOM 2673 C CA . GLU A 1 341 ? 16.562 41.781 11.93 1 73.19 341 GLU A CA 1
ATOM 2674 C C . GLU A 1 341 ? 17.562 41.281 10.898 1 73.19 341 GLU A C 1
ATOM 2676 O O . GLU A 1 341 ? 17.969 40.125 10.922 1 73.19 341 GLU A O 1
ATOM 2681 N N . GLU A 1 342 ? 17.391 41.75 9.664 1 58.41 342 GLU A N 1
ATOM 2682 C CA . GLU A 1 342 ? 18.422 41.438 8.688 1 58.41 342 GLU A CA 1
ATOM 2683 C C . GLU A 1 342 ? 19.828 41.656 9.266 1 58.41 342 GLU A C 1
ATOM 2685 O O . GLU A 1 342 ? 20.109 42.719 9.797 1 58.41 342 GLU A O 1
ATOM 2690 N N . ASN A 1 343 ? 20.391 40.656 9.93 1 42.88 343 ASN A N 1
ATOM 2691 C CA . ASN A 1 343 ? 21.812 40.875 10.172 1 42.88 343 ASN A CA 1
ATOM 2692 C C . ASN A 1 343 ? 22.562 41.156 8.875 1 42.88 343 ASN A C 1
ATOM 2694 O O . ASN A 1 343 ? 22.234 40.594 7.828 1 42.88 343 ASN A O 1
ATOM 2698 N N . MET B 1 1 ? 4.004 -42.688 -33.438 1 92 1 MET B N 1
ATOM 2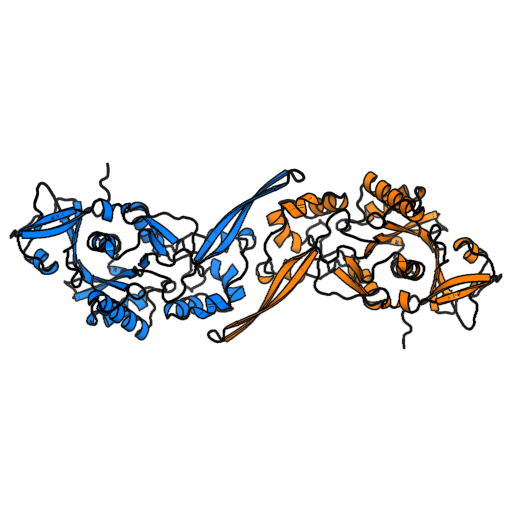699 C CA . MET B 1 1 ? 3.314 -42.844 -32.156 1 92 1 MET B CA 1
ATOM 2700 C C . MET B 1 1 ? 3.832 -41.812 -31.141 1 92 1 MET B C 1
ATOM 2702 O O . MET B 1 1 ? 5.023 -41.5 -31.125 1 92 1 MET B O 1
ATOM 2706 N N . MET B 1 2 ? 2.906 -41.25 -30.438 1 97 2 MET B N 1
ATOM 2707 C CA . MET B 1 2 ? 3.297 -40.312 -29.391 1 97 2 MET B CA 1
ATOM 2708 C C . MET B 1 2 ? 3.549 -41.031 -28.078 1 97 2 MET B C 1
ATOM 2710 O O . MET B 1 2 ? 2.656 -41.688 -27.547 1 97 2 MET B O 1
ATOM 2714 N N . LEU B 1 3 ? 4.762 -40.938 -27.562 1 98.62 3 LEU B N 1
ATOM 2715 C CA . LEU B 1 3 ? 5.172 -41.656 -26.359 1 98.62 3 LEU B CA 1
ATOM 2716 C C . LEU B 1 3 ? 5.496 -40.656 -25.234 1 98.62 3 LEU B C 1
ATOM 2718 O O . LEU B 1 3 ? 6.379 -39.812 -25.391 1 98.62 3 LEU B O 1
ATOM 2722 N N . PHE B 1 4 ? 4.719 -40.688 -24.203 1 98.75 4 PHE B N 1
ATOM 2723 C CA . PHE B 1 4 ? 5.043 -39.969 -22.969 1 98.75 4 PHE B CA 1
ATOM 2724 C C . PHE B 1 4 ? 6 -40.781 -22.109 1 98.75 4 PHE B C 1
ATOM 2726 O O . PHE B 1 4 ? 5.723 -41.938 -21.781 1 98.75 4 PHE B O 1
ATOM 2733 N N . ARG B 1 5 ? 7.109 -40.219 -21.734 1 98.75 5 ARG B N 1
ATOM 2734 C CA . ARG B 1 5 ? 8.102 -40.969 -20.984 1 98.75 5 ARG B CA 1
ATOM 2735 C C . ARG B 1 5 ? 8.961 -40.062 -20.109 1 98.75 5 ARG B C 1
ATOM 2737 O O . ARG B 1 5 ? 8.914 -38.844 -20.266 1 98.75 5 ARG B O 1
ATOM 2744 N N . THR B 1 6 ? 9.758 -40.719 -19.203 1 98.56 6 THR B N 1
ATOM 2745 C CA . THR B 1 6 ? 10.711 -39.969 -18.375 1 98.56 6 THR B CA 1
ATOM 2746 C C . THR B 1 6 ? 11.805 -39.344 -19.25 1 98.56 6 THR B C 1
ATOM 2748 O O . THR B 1 6 ? 12.141 -39.875 -20.312 1 98.56 6 THR B O 1
ATOM 2751 N N . VAL B 1 7 ? 12.305 -38.281 -18.781 1 98.44 7 VAL B N 1
ATOM 2752 C CA . VAL B 1 7 ? 13.352 -37.594 -19.516 1 98.44 7 VAL B CA 1
ATOM 2753 C C . VAL B 1 7 ? 14.656 -38.375 -19.422 1 98.44 7 VAL B C 1
ATOM 2755 O O . VAL B 1 7 ? 14.875 -39.125 -18.453 1 98.44 7 VAL B O 1
ATOM 2758 N N . GLN B 1 8 ? 15.469 -38.312 -20.391 1 97.5 8 GLN B N 1
ATOM 2759 C CA . GLN B 1 8 ? 16.828 -38.844 -20.422 1 97.5 8 GLN B CA 1
ATOM 2760 C C . GLN B 1 8 ? 17.828 -37.75 -20.766 1 97.5 8 GLN B C 1
ATOM 2762 O O . GLN B 1 8 ? 17.469 -36.719 -21.328 1 97.5 8 GLN B O 1
ATOM 2767 N N . ASN B 1 9 ? 19.047 -38 -20.438 1 97.06 9 ASN B N 1
ATOM 2768 C CA . ASN B 1 9 ? 20.109 -37.031 -20.734 1 97.06 9 ASN B CA 1
ATOM 2769 C C . ASN B 1 9 ? 20.188 -36.719 -22.219 1 97.06 9 ASN B C 1
ATOM 2771 O O . ASN B 1 9 ? 20.516 -35.594 -22.609 1 97.06 9 ASN B O 1
ATOM 2775 N N . SER B 1 10 ? 19.875 -37.656 -23 1 96.69 10 SER B N 1
ATOM 2776 C CA . SER B 1 10 ? 19.984 -37.531 -24.453 1 96.69 10 SER B CA 1
ATOM 2777 C C . SER B 1 10 ? 18.906 -36.625 -25.016 1 96.69 10 SER B C 1
ATOM 2779 O O . SER B 1 10 ? 18.969 -36.219 -26.172 1 96.69 10 SER B O 1
ATOM 2781 N N . ASP B 1 11 ? 18.016 -36.25 -24.219 1 97.94 11 ASP B N 1
ATOM 2782 C CA . ASP B 1 11 ? 16.906 -35.438 -24.688 1 97.94 11 ASP B CA 1
ATOM 2783 C C . ASP B 1 11 ? 17.266 -33.938 -24.672 1 97.94 11 ASP B C 1
ATOM 2785 O O . ASP B 1 11 ? 16.453 -33.094 -25.031 1 97.94 11 ASP B O 1
ATOM 2789 N N . LEU B 1 12 ? 18.453 -33.531 -24.219 1 97.38 12 LEU B N 1
ATOM 2790 C CA . LEU B 1 12 ? 18.859 -32.156 -23.969 1 97.38 12 LEU B CA 1
ATOM 2791 C C . LEU B 1 12 ? 18.656 -31.297 -25.219 1 97.38 12 LEU B C 1
ATOM 2793 O O . LEU B 1 12 ? 18.078 -30.203 -25.125 1 97.38 12 LEU B O 1
ATOM 2797 N N . LYS B 1 13 ? 19.094 -31.75 -26.344 1 95.94 13 LYS B N 1
ATOM 2798 C CA . LYS B 1 13 ? 19 -30.969 -27.562 1 95.94 13 LYS B CA 1
ATOM 2799 C C . LYS B 1 13 ? 17.531 -30.719 -27.938 1 95.94 13 LYS B C 1
ATOM 2801 O O . LYS B 1 13 ? 17.172 -29.625 -28.375 1 95.94 13 LYS B O 1
ATOM 2806 N N . GLY B 1 14 ? 16.734 -31.75 -27.875 1 96.5 14 GLY B N 1
ATOM 2807 C CA . GLY B 1 14 ? 15.32 -31.594 -28.172 1 96.5 14 GLY B CA 1
ATOM 2808 C C . GLY B 1 14 ? 14.625 -30.625 -27.234 1 96.5 14 GLY B C 1
ATOM 2809 O O . GLY B 1 14 ? 13.812 -29.812 -27.672 1 96.5 14 GLY B O 1
ATOM 2810 N N . ILE B 1 15 ? 14.953 -30.688 -25.969 1 97 15 ILE B N 1
ATOM 2811 C CA . ILE B 1 15 ? 14.352 -29.812 -24.953 1 97 15 ILE B CA 1
ATOM 2812 C C . ILE B 1 15 ? 14.82 -28.375 -25.156 1 97 15 ILE B C 1
ATOM 2814 O O . ILE B 1 15 ? 14.039 -27.438 -25 1 97 15 ILE B O 1
ATOM 2818 N N . GLN B 1 16 ? 16.047 -28.219 -25.484 1 95.44 16 GLN B N 1
ATOM 2819 C CA . GLN B 1 16 ? 16.562 -26.891 -25.781 1 95.44 16 GLN B CA 1
ATOM 2820 C C . GLN B 1 16 ? 15.797 -26.25 -26.938 1 95.44 16 GLN B C 1
ATOM 2822 O O . GLN B 1 16 ? 15.461 -25.062 -26.875 1 95.44 16 GLN B O 1
ATOM 2827 N N . ALA B 1 17 ? 15.578 -27 -27.938 1 95.19 17 ALA B N 1
ATOM 2828 C CA . ALA B 1 17 ? 14.828 -26.5 -29.078 1 95.19 17 ALA B CA 1
ATOM 2829 C C . ALA B 1 17 ? 13.438 -26.031 -28.656 1 95.19 17 ALA B C 1
ATOM 2831 O O . ALA B 1 17 ? 12.93 -25.031 -29.156 1 95.19 17 ALA B O 1
ATOM 2832 N N . LEU B 1 18 ? 12.82 -26.766 -27.797 1 95.38 18 LEU B N 1
ATOM 2833 C CA . LEU B 1 18 ? 11.5 -26.391 -27.297 1 95.38 18 LEU B CA 1
ATOM 2834 C C . LEU B 1 18 ? 11.57 -25.109 -26.469 1 95.38 18 LEU B C 1
ATOM 2836 O O . LEU B 1 18 ? 10.711 -24.25 -26.594 1 95.38 18 LEU B O 1
ATOM 2840 N N . SER B 1 19 ? 12.578 -25.016 -25.578 1 92.12 19 SER B N 1
ATOM 2841 C CA . SER B 1 19 ? 12.734 -23.859 -24.719 1 92.12 19 SER B CA 1
ATOM 2842 C C . SER B 1 19 ? 12.883 -22.578 -25.531 1 92.12 19 SER B C 1
ATOM 2844 O O . SER B 1 19 ? 12.398 -21.516 -25.141 1 92.12 19 SER B O 1
ATOM 2846 N N . GLU B 1 20 ? 13.516 -22.641 -26.641 1 90.19 20 GLU B N 1
ATOM 2847 C CA . GLU B 1 20 ? 13.711 -21.5 -27.531 1 90.19 20 GLU B CA 1
ATOM 2848 C C . GLU B 1 20 ? 12.383 -21.016 -28.109 1 90.19 20 GLU B C 1
ATOM 2850 O O . GLU B 1 20 ? 12.227 -19.828 -28.406 1 90.19 20 GLU B O 1
ATOM 2855 N N . ARG B 1 21 ? 11.461 -21.938 -28.141 1 88.69 21 ARG B N 1
ATOM 2856 C CA . ARG B 1 21 ? 10.18 -21.609 -28.766 1 88.69 21 ARG B CA 1
ATOM 2857 C C . ARG B 1 21 ? 9.148 -21.188 -27.719 1 88.69 21 ARG B C 1
ATOM 2859 O O . ARG B 1 21 ? 8.117 -20.609 -28.047 1 88.69 21 ARG B O 1
ATOM 2866 N N . ALA B 1 22 ? 9.352 -21.547 -26.484 1 82.81 22 ALA B N 1
ATOM 2867 C CA . ALA B 1 22 ? 8.391 -21.312 -25.406 1 82.81 22 ALA B CA 1
ATOM 2868 C C . ALA B 1 22 ? 8.188 -19.812 -25.172 1 82.81 22 ALA B C 1
ATOM 2870 O O . ALA B 1 22 ? 7.094 -19.391 -24.781 1 82.81 22 ALA B O 1
ATOM 2871 N N . GLY B 1 23 ? 9.094 -18.938 -25.5 1 75.12 23 GLY B N 1
ATOM 2872 C CA . GLY B 1 23 ? 8.945 -17.5 -25.359 1 75.12 23 GLY B CA 1
ATOM 2873 C C . GLY B 1 23 ? 9.086 -17.031 -23.922 1 75.12 23 GLY B C 1
ATOM 2874 O O . GLY B 1 23 ? 9.555 -17.781 -23.062 1 75.12 23 GLY B O 1
ATOM 2875 N N . ILE B 1 24 ? 8.648 -15.797 -23.625 1 73.81 24 ILE B N 1
ATOM 2876 C CA . ILE B 1 24 ? 8.805 -15.141 -22.328 1 73.81 24 ILE B CA 1
ATOM 2877 C C . ILE B 1 24 ? 7.703 -15.609 -21.391 1 73.81 24 ILE B C 1
ATOM 2879 O O . ILE B 1 24 ? 6.574 -15.875 -21.812 1 73.81 24 ILE B O 1
ATOM 2883 N N . GLY B 1 25 ? 8.062 -15.883 -20.062 1 74.69 25 GLY B N 1
ATOM 2884 C CA . GLY B 1 25 ? 7.047 -16.141 -19.047 1 74.69 25 GLY B CA 1
ATOM 2885 C C . GLY B 1 25 ? 7.078 -17.562 -18.531 1 74.69 25 GLY B C 1
ATOM 2886 O O . GLY B 1 25 ? 6.457 -17.859 -17.5 1 74.69 25 GLY B O 1
ATOM 2887 N N . LEU B 1 26 ? 7.66 -18.391 -19.266 1 78.56 26 LEU B N 1
ATOM 2888 C CA . LEU B 1 26 ? 7.805 -19.766 -18.766 1 78.56 26 LEU B CA 1
ATOM 2889 C C . LEU B 1 26 ? 9.141 -19.938 -18.062 1 78.56 26 LEU B C 1
ATOM 2891 O O . LEU B 1 26 ? 10.062 -20.547 -18.609 1 78.56 26 LEU B O 1
ATOM 2895 N N . THR B 1 27 ? 9.109 -19.547 -16.797 1 77.81 27 THR B N 1
ATOM 2896 C CA . THR B 1 27 ? 10.328 -19.5 -16 1 77.81 27 THR B CA 1
ATOM 2897 C C . THR B 1 27 ? 10.867 -20.906 -15.75 1 77.81 27 THR B C 1
ATOM 2899 O O . THR B 1 27 ? 12.07 -21.078 -15.539 1 77.81 27 THR B O 1
ATOM 2902 N N . SER B 1 28 ? 10.039 -21.859 -15.844 1 81.88 28 SER B N 1
ATOM 2903 C CA . SER B 1 28 ? 10.445 -23.219 -15.5 1 81.88 28 SER B CA 1
ATOM 2904 C C . SER B 1 28 ? 11.141 -23.891 -16.672 1 81.88 28 SER B C 1
ATOM 2906 O O . SER B 1 28 ? 11.633 -25.016 -16.547 1 81.88 28 SER B O 1
ATOM 2908 N N . LEU B 1 29 ? 11.18 -23.266 -17.828 1 88.12 29 LEU B N 1
ATOM 2909 C CA . LEU B 1 29 ? 11.859 -23.766 -19.016 1 88.12 29 LEU B CA 1
ATOM 2910 C C . LEU B 1 29 ? 12.703 -22.672 -19.656 1 88.12 29 LEU B C 1
ATOM 2912 O O . LEU B 1 29 ? 12.484 -22.312 -20.812 1 88.12 29 LEU B O 1
ATOM 2916 N N . PRO B 1 30 ? 13.672 -22.266 -18.891 1 84.69 30 PRO B N 1
ATOM 2917 C CA . PRO B 1 30 ? 14.492 -21.172 -19.422 1 84.69 30 PRO B CA 1
ATOM 2918 C C . PRO B 1 30 ? 15.367 -21.594 -20.594 1 84.69 30 PRO B C 1
ATOM 2920 O O . PRO B 1 30 ? 15.844 -22.734 -20.641 1 84.69 30 PRO B O 1
ATOM 2923 N N . ASN B 1 31 ? 15.562 -20.656 -21.453 1 86.81 31 ASN B N 1
ATOM 2924 C CA . ASN B 1 31 ? 16.469 -20.922 -22.578 1 86.81 31 ASN B CA 1
ATOM 2925 C C . ASN B 1 31 ? 17.922 -20.75 -22.172 1 86.81 31 ASN B C 1
ATOM 2927 O O . ASN B 1 31 ? 18.609 -19.844 -22.641 1 86.81 31 ASN B O 1
ATOM 2931 N N . ASN B 1 32 ? 18.297 -21.547 -21.328 1 89.69 32 ASN B N 1
ATOM 2932 C CA . ASN B 1 32 ? 19.641 -21.625 -20.781 1 89.69 32 ASN B CA 1
ATOM 2933 C C . ASN B 1 32 ? 20.141 -23.062 -20.719 1 89.69 32 ASN B C 1
ATOM 2935 O O . ASN B 1 32 ? 19.641 -23.859 -19.906 1 89.69 32 ASN B O 1
ATOM 2939 N N . LEU B 1 33 ? 21.141 -23.328 -21.547 1 92.62 33 LEU B N 1
ATOM 2940 C CA . LEU B 1 33 ? 21.594 -24.703 -21.734 1 92.62 33 LEU B CA 1
ATOM 2941 C C . LEU B 1 33 ? 22.031 -25.328 -20.422 1 92.62 33 LEU B C 1
ATOM 2943 O O . LEU B 1 33 ? 21.703 -26.469 -20.125 1 92.62 33 LEU B O 1
ATOM 2947 N N . ASP B 1 34 ? 22.734 -24.594 -19.656 1 93.25 34 ASP B N 1
ATOM 2948 C CA . ASP B 1 34 ? 23.25 -25.109 -18.391 1 93.25 34 ASP B CA 1
ATOM 2949 C C . ASP B 1 34 ? 22.109 -25.438 -17.422 1 93.25 34 ASP B C 1
ATOM 2951 O O . ASP B 1 34 ? 22.141 -26.453 -16.734 1 93.25 34 ASP B O 1
ATOM 2955 N N . GLN B 1 35 ? 21.172 -24.594 -17.391 1 91.56 35 GLN B N 1
ATOM 2956 C CA . GLN B 1 35 ? 20.031 -24.797 -16.5 1 91.56 35 GLN B CA 1
ATOM 2957 C C . GLN B 1 35 ? 19.188 -26 -16.969 1 91.56 35 GLN B C 1
ATOM 2959 O O . GLN B 1 35 ? 18.688 -26.766 -16.141 1 91.56 35 GLN B O 1
ATOM 2964 N N . LEU B 1 36 ? 19.047 -26.109 -18.266 1 94.31 36 LEU B N 1
ATOM 2965 C CA . LEU B 1 36 ? 18.297 -27.25 -18.797 1 94.31 36 LEU B CA 1
ATOM 2966 C C . LEU B 1 36 ? 19 -28.562 -18.5 1 94.31 36 LEU B C 1
ATOM 2968 O O . LEU B 1 36 ? 18.359 -29.531 -18.109 1 94.31 36 LEU B O 1
ATOM 2972 N N . ARG B 1 37 ? 20.281 -28.547 -18.672 1 95.94 37 ARG B N 1
ATOM 2973 C CA . ARG B 1 37 ? 21.078 -29.734 -18.359 1 95.94 37 ARG B CA 1
ATOM 2974 C C . ARG B 1 37 ? 20.953 -30.109 -16.875 1 95.94 37 ARG B C 1
ATOM 2976 O O . ARG B 1 37 ? 20.797 -31.281 -16.547 1 95.94 37 ARG B O 1
ATOM 2983 N N . SER B 1 38 ? 21.031 -29.109 -16.094 1 94.69 38 SER B N 1
ATOM 2984 C CA . SER B 1 38 ? 20.922 -29.328 -14.656 1 94.69 38 SER B CA 1
ATOM 2985 C C . SER B 1 38 ? 19.562 -29.906 -14.289 1 94.69 38 SER B C 1
ATOM 2987 O O . SER B 1 38 ? 19.453 -30.797 -13.438 1 94.69 38 SER B O 1
ATOM 2989 N N . ARG B 1 39 ? 18.547 -29.406 -14.891 1 94.19 39 ARG B N 1
ATOM 2990 C CA . ARG B 1 39 ? 17.188 -29.875 -14.625 1 94.19 39 ARG B CA 1
ATOM 2991 C C . ARG B 1 39 ? 17.016 -31.328 -15.062 1 94.19 39 ARG B C 1
ATOM 2993 O O . ARG B 1 39 ? 16.359 -32.125 -14.359 1 94.19 39 ARG B O 1
ATOM 3000 N N . ILE B 1 40 ? 17.547 -31.672 -16.219 1 97.38 40 ILE B N 1
ATOM 3001 C CA . ILE B 1 40 ? 17.469 -33.031 -16.734 1 97.38 40 ILE B CA 1
ATOM 3002 C C . ILE B 1 40 ? 18.234 -33.969 -15.805 1 97.38 40 ILE B C 1
ATOM 3004 O O . ILE B 1 40 ? 17.703 -35.031 -15.406 1 97.38 40 ILE B O 1
ATOM 3008 N N . THR B 1 41 ? 19.391 -33.531 -15.422 1 97.44 41 THR B N 1
ATOM 3009 C CA . THR B 1 41 ? 20.203 -34.344 -14.523 1 97.44 41 THR B CA 1
ATOM 3010 C C . THR B 1 41 ? 19.5 -34.562 -13.188 1 97.44 41 THR B C 1
ATOM 3012 O O . THR B 1 41 ? 19.516 -35.656 -12.633 1 97.44 41 THR B O 1
ATOM 3015 N N . ARG B 1 42 ? 18.953 -33.531 -12.719 1 96.56 42 ARG B N 1
ATOM 3016 C CA . ARG B 1 42 ? 18.203 -33.625 -11.461 1 96.56 42 ARG B CA 1
ATOM 3017 C C . ARG B 1 42 ? 17.062 -34.625 -11.578 1 96.56 42 ARG B C 1
ATOM 3019 O O . ARG B 1 42 ? 16.812 -35.406 -10.648 1 96.56 42 ARG B O 1
ATOM 3026 N N . SER B 1 43 ? 16.375 -34.594 -12.617 1 97.94 43 SER B N 1
ATOM 3027 C CA . SER B 1 43 ? 15.281 -35.531 -12.836 1 97.94 43 SER B CA 1
ATOM 3028 C C . SER B 1 43 ? 15.797 -36.969 -12.922 1 97.94 43 SER B C 1
ATOM 3030 O O . SER B 1 43 ? 15.219 -37.875 -12.312 1 97.94 43 SER B O 1
ATOM 3032 N N . VAL B 1 44 ? 16.844 -37.188 -13.664 1 98.12 44 VAL B N 1
ATOM 3033 C CA . VAL B 1 44 ? 17.438 -38.531 -13.781 1 98.12 44 VAL B CA 1
ATOM 3034 C C . VAL B 1 44 ? 17.875 -39 -12.406 1 98.12 44 VAL B C 1
ATOM 3036 O O . VAL B 1 44 ? 17.578 -40.156 -12.031 1 98.12 44 VAL B O 1
ATOM 3039 N N . ASP B 1 45 ? 18.484 -38.125 -11.664 1 97.94 45 ASP B N 1
ATOM 3040 C CA . ASP B 1 45 ? 18.906 -38.469 -10.312 1 97.94 45 ASP B CA 1
ATOM 3041 C C . ASP B 1 45 ? 17.719 -38.812 -9.422 1 97.94 45 ASP B C 1
ATOM 3043 O O . ASP B 1 45 ? 17.797 -39.656 -8.539 1 97.94 45 ASP B O 1
ATOM 3047 N N . THR B 1 46 ? 16.688 -38.094 -9.586 1 98.12 46 THR B N 1
ATOM 3048 C CA . THR B 1 46 ? 15.461 -38.344 -8.844 1 98.12 46 THR B CA 1
ATOM 3049 C C . THR B 1 46 ? 14.938 -39.75 -9.117 1 98.12 46 THR B C 1
ATOM 3051 O O . THR B 1 46 ? 14.664 -40.531 -8.188 1 98.12 46 THR B O 1
ATOM 3054 N N . PHE B 1 47 ? 14.867 -40.156 -10.406 1 97.62 47 PHE B N 1
ATOM 3055 C CA . PHE B 1 47 ? 14.344 -41.438 -10.805 1 97.62 47 PHE B CA 1
ATOM 3056 C C . PHE B 1 47 ? 15.281 -42.562 -10.375 1 97.62 47 PHE B C 1
ATOM 3058 O O . PHE B 1 47 ? 14.859 -43.719 -10.227 1 97.62 47 PHE B O 1
ATOM 3065 N N . GLU B 1 48 ? 16.469 -42.219 -10.109 1 96.5 48 GLU B N 1
ATOM 3066 C CA . GLU B 1 48 ? 17.438 -43.188 -9.648 1 96.5 48 GLU B CA 1
ATOM 3067 C C . GLU B 1 48 ? 17.469 -43.25 -8.125 1 96.5 48 GLU B C 1
ATOM 3069 O O . GLU B 1 48 ? 18.234 -44.031 -7.551 1 96.5 48 GLU B O 1
ATOM 3074 N N . GLY B 1 49 ? 16.688 -42.469 -7.477 1 94.31 49 GLY B N 1
ATOM 3075 C CA . GLY B 1 49 ? 16.547 -42.531 -6.027 1 94.31 49 GLY B CA 1
ATOM 3076 C C . GLY B 1 49 ? 17.719 -41.875 -5.297 1 94.31 49 GLY B C 1
ATOM 3077 O O . GLY B 1 49 ? 18.016 -42.25 -4.156 1 94.31 49 GLY B O 1
ATOM 3078 N N . ARG B 1 50 ? 18.344 -40.844 -5.902 1 95.94 50 ARG B N 1
ATOM 3079 C CA . ARG B 1 50 ? 19.578 -40.281 -5.344 1 95.94 50 ARG B CA 1
ATOM 3080 C C . ARG B 1 50 ? 19.312 -38.969 -4.617 1 95.94 50 ARG B C 1
ATOM 3082 O O . ARG B 1 50 ? 20.219 -38.406 -4.012 1 95.94 50 ARG B O 1
ATOM 3089 N N . LEU B 1 51 ? 18.094 -38.562 -4.684 1 96.75 51 LEU B N 1
ATOM 3090 C CA . LEU B 1 51 ? 17.812 -37.25 -4.148 1 96.75 51 LEU B CA 1
ATOM 3091 C C . LEU B 1 51 ? 16.781 -37.312 -3.033 1 96.75 51 LEU B C 1
ATOM 3093 O O . LEU B 1 51 ? 15.938 -38.188 -3.018 1 96.75 51 LEU B O 1
ATOM 3097 N N . THR B 1 52 ? 16.859 -36.312 -2.123 1 95.5 52 THR B N 1
ATOM 3098 C CA . THR B 1 52 ? 15.859 -36.156 -1.076 1 95.5 52 THR B CA 1
ATOM 3099 C C . THR B 1 52 ? 14.609 -35.469 -1.624 1 95.5 52 THR B C 1
ATOM 3101 O O . THR B 1 52 ? 14.648 -34.875 -2.695 1 95.5 52 THR B O 1
ATOM 3104 N N . ARG B 1 53 ? 13.531 -35.594 -0.924 1 95 53 ARG B N 1
ATOM 3105 C CA . ARG B 1 53 ? 12.242 -35.031 -1.339 1 95 53 ARG B CA 1
ATOM 3106 C C . ARG B 1 53 ? 12.367 -33.562 -1.742 1 95 53 ARG B C 1
ATOM 3108 O O . ARG B 1 53 ? 11.75 -33.125 -2.713 1 95 53 ARG B O 1
ATOM 3115 N N . SER B 1 54 ? 13.172 -32.844 -1.007 1 94.12 54 SER B N 1
ATOM 3116 C CA . SER B 1 54 ? 13.32 -31.422 -1.24 1 94.12 54 SER B CA 1
ATOM 3117 C C . SER B 1 54 ? 13.977 -31.141 -2.586 1 94.12 54 SER B C 1
ATOM 3119 O O . SER B 1 54 ? 13.852 -30.047 -3.133 1 94.12 54 SER B O 1
ATOM 3121 N N . GLN B 1 55 ? 14.602 -32.125 -3.188 1 95.62 55 GLN B N 1
ATOM 3122 C CA . GLN B 1 55 ? 15.352 -31.938 -4.422 1 95.62 55 GLN B CA 1
ATOM 3123 C C . GLN B 1 55 ? 14.711 -32.688 -5.582 1 95.62 55 GLN B C 1
ATOM 3125 O O . GLN B 1 55 ? 15.156 -32.594 -6.723 1 95.62 55 GLN B O 1
ATOM 3130 N N . GLN B 1 56 ? 13.711 -33.406 -5.281 1 97.25 56 GLN B N 1
ATOM 3131 C CA . GLN B 1 56 ? 13.156 -34.281 -6.293 1 97.25 56 GLN B CA 1
ATOM 3132 C C . GLN B 1 56 ? 12.336 -33.531 -7.32 1 97.25 56 GLN B C 1
ATOM 3134 O O . GLN B 1 56 ? 11.492 -32.688 -6.957 1 97.25 56 GLN B O 1
ATOM 3139 N N . GLY B 1 57 ? 12.625 -33.75 -8.516 1 97.44 57 GLY B N 1
ATOM 3140 C CA . GLY B 1 57 ? 11.883 -33.281 -9.672 1 97.44 57 GLY B CA 1
ATOM 3141 C C . GLY B 1 57 ? 11.695 -34.344 -10.734 1 97.44 57 GLY B C 1
ATOM 3142 O O . GLY B 1 57 ? 12.602 -35.156 -10.992 1 97.44 57 GLY B O 1
ATOM 3143 N N . PHE B 1 58 ? 10.508 -34.406 -11.273 1 98.5 58 PHE B N 1
ATOM 3144 C CA . PHE B 1 58 ? 10.156 -35.375 -12.312 1 98.5 58 PHE B CA 1
ATOM 3145 C C . PHE B 1 58 ? 9.914 -34.688 -13.641 1 98.5 58 PHE B C 1
ATOM 3147 O O . PHE B 1 58 ? 8.961 -33.906 -13.773 1 98.5 58 PHE B O 1
ATOM 3154 N N . PHE B 1 59 ? 10.781 -34.938 -14.523 1 98.44 59 PHE B N 1
ATOM 3155 C CA . PHE B 1 59 ? 10.727 -34.312 -15.836 1 98.44 59 PHE B CA 1
ATOM 3156 C C . PHE B 1 59 ? 10.352 -35.312 -16.906 1 98.44 59 PHE B C 1
ATOM 3158 O O . PHE B 1 59 ? 10.93 -36.406 -16.969 1 98.44 59 PHE B O 1
ATOM 3165 N N . PHE B 1 60 ? 9.305 -35 -17.719 1 98.75 60 PHE B N 1
ATOM 3166 C CA . PHE B 1 60 ? 8.789 -35.906 -18.75 1 98.75 60 PHE B CA 1
ATOM 3167 C C . PHE B 1 60 ? 8.852 -35.25 -20.125 1 98.75 60 PHE B C 1
ATOM 3169 O O . PHE B 1 60 ? 8.852 -34.031 -20.234 1 98.75 60 PHE B O 1
ATOM 3176 N N . VAL B 1 61 ? 8.906 -36.094 -21.141 1 98.69 61 VAL B N 1
ATOM 3177 C CA . VAL B 1 61 ? 8.883 -35.625 -22.516 1 98.69 61 VAL B CA 1
ATOM 3178 C C . VAL B 1 61 ? 7.824 -36.375 -23.312 1 98.69 61 VAL B C 1
ATOM 3180 O O . VAL B 1 61 ? 7.441 -37.5 -22.953 1 98.69 61 VAL B O 1
ATOM 3183 N N . LEU B 1 62 ? 7.25 -35.75 -24.219 1 98.75 62 LEU B N 1
ATOM 3184 C CA . LEU B 1 62 ? 6.469 -36.375 -25.266 1 98.75 62 LEU B CA 1
ATOM 3185 C C . LEU B 1 62 ? 7.301 -36.562 -26.531 1 98.75 62 LEU B C 1
ATOM 3187 O O . LEU B 1 62 ? 7.824 -35.594 -27.078 1 98.75 62 LEU B O 1
ATOM 3191 N N . GLU B 1 63 ? 7.426 -37.75 -26.922 1 98.38 63 GLU B N 1
ATOM 3192 C CA . GLU B 1 63 ? 8.266 -38.062 -28.078 1 98.38 63 GLU B CA 1
ATOM 3193 C C . GLU B 1 63 ? 7.43 -38.562 -29.25 1 98.38 63 GLU B C 1
ATOM 3195 O O . GLU B 1 63 ? 6.574 -39.438 -29.078 1 98.38 63 GLU B O 1
ATOM 3200 N N . ASP B 1 64 ? 7.617 -37.969 -30.375 1 97.81 64 ASP B N 1
ATOM 3201 C CA . ASP B 1 64 ? 7.164 -38.562 -31.625 1 97.81 64 ASP B CA 1
ATOM 3202 C C . ASP B 1 64 ? 8.148 -39.625 -32.094 1 97.81 64 ASP B C 1
ATOM 3204 O O . ASP B 1 64 ? 9.164 -39.312 -32.719 1 97.81 64 ASP B O 1
ATOM 3208 N N . THR B 1 65 ? 7.762 -40.844 -31.844 1 95.5 65 THR B N 1
ATOM 3209 C CA . THR B 1 65 ? 8.703 -41.938 -32.094 1 95.5 65 THR B CA 1
ATOM 3210 C C . THR B 1 65 ? 8.93 -42.125 -33.594 1 95.5 65 THR B C 1
ATOM 3212 O O . THR B 1 65 ? 9.969 -42.625 -34.031 1 95.5 65 THR B O 1
ATOM 3215 N N . SER B 1 66 ? 8 -41.719 -34.438 1 94.62 66 SER B N 1
ATOM 3216 C CA . SER B 1 66 ? 8.172 -41.781 -35.875 1 94.62 66 SER B CA 1
ATOM 3217 C C . SER B 1 66 ? 9.219 -40.781 -36.375 1 94.62 66 SER B C 1
ATOM 3219 O O . SER B 1 66 ? 10.016 -41.125 -37.25 1 94.62 66 SER B O 1
ATOM 3221 N N . ALA B 1 67 ? 9.234 -39.688 -35.781 1 94.44 67 ALA B N 1
ATOM 3222 C CA . ALA B 1 67 ? 10.18 -38.625 -36.125 1 94.44 67 ALA B CA 1
ATOM 3223 C C . ALA B 1 67 ? 11.398 -38.656 -35.219 1 94.44 67 ALA B C 1
ATOM 3225 O O . ALA B 1 67 ? 12.375 -37.938 -35.438 1 94.44 67 ALA B O 1
ATOM 3226 N N . ASN B 1 68 ? 11.391 -39.469 -34.25 1 93.44 68 ASN B N 1
ATOM 3227 C CA . ASN B 1 68 ? 12.43 -39.5 -33.219 1 93.44 68 ASN B CA 1
ATOM 3228 C C . ASN B 1 68 ? 12.75 -38.094 -32.719 1 93.44 68 ASN B C 1
ATOM 3230 O O . ASN B 1 68 ? 13.906 -37.656 -32.75 1 93.44 68 ASN B O 1
ATOM 3234 N N . ARG B 1 69 ? 11.695 -37.438 -32.25 1 95.62 69 ARG B N 1
ATOM 3235 C CA . ARG B 1 69 ? 11.805 -36.031 -31.828 1 95.62 69 ARG B CA 1
ATOM 3236 C C . ARG B 1 69 ? 11 -35.781 -30.547 1 95.62 69 ARG B C 1
ATOM 3238 O O . ARG B 1 69 ? 9.883 -36.281 -30.406 1 95.62 69 ARG B O 1
ATOM 3245 N N . VAL B 1 70 ? 11.68 -35.094 -29.625 1 97.69 70 VAL B N 1
ATOM 3246 C CA . VAL B 1 70 ? 10.945 -34.594 -28.469 1 97.69 70 VAL B CA 1
ATOM 3247 C C . VAL B 1 70 ? 10.07 -33.406 -28.875 1 97.69 70 VAL B C 1
ATOM 3249 O O . VAL B 1 70 ? 10.57 -32.438 -29.391 1 97.69 70 VAL B O 1
ATOM 3252 N N . VAL B 1 71 ? 8.766 -33.5 -28.594 1 97.94 71 VAL B N 1
ATOM 3253 C CA . VAL B 1 71 ? 7.867 -32.469 -29.141 1 97.94 71 VAL B CA 1
ATOM 3254 C C . VAL B 1 71 ? 7.137 -31.766 -28 1 97.94 71 VAL B C 1
ATOM 3256 O O . VAL B 1 71 ? 6.398 -30.812 -28.234 1 97.94 71 VAL B O 1
ATOM 3259 N N . GLY B 1 72 ? 7.312 -32.188 -26.781 1 98 72 GLY B N 1
ATOM 3260 C CA . GLY B 1 72 ? 6.703 -31.562 -25.609 1 98 72 GLY B CA 1
ATOM 3261 C C . GLY B 1 72 ? 7.371 -31.953 -24.312 1 98 72 GLY B C 1
ATOM 3262 O O . GLY B 1 72 ? 8.117 -32.938 -24.25 1 98 72 GLY B O 1
ATOM 3263 N N . VAL B 1 73 ? 7.117 -31.141 -23.281 1 98 73 VAL B N 1
ATOM 3264 C CA . VAL B 1 73 ? 7.688 -31.406 -21.969 1 98 73 VAL B CA 1
ATOM 3265 C C . VAL B 1 73 ? 6.66 -31.094 -20.875 1 98 73 VAL B C 1
ATOM 3267 O O . VAL B 1 73 ? 5.777 -30.25 -21.078 1 98 73 VAL B O 1
ATOM 3270 N N . SER B 1 74 ? 6.695 -31.734 -19.797 1 98.12 74 SER B N 1
ATOM 3271 C CA . SER B 1 74 ? 5.949 -31.469 -18.562 1 98.12 74 SER B CA 1
ATOM 3272 C C . SER B 1 74 ? 6.703 -31.969 -17.344 1 98.12 74 SER B C 1
ATOM 3274 O O . SER B 1 74 ? 7.609 -32.781 -17.453 1 98.12 74 SER B O 1
ATOM 3276 N N . ALA B 1 75 ? 6.363 -31.422 -16.188 1 98.19 75 ALA B N 1
ATOM 3277 C CA . ALA B 1 75 ? 7.145 -31.797 -15.016 1 98.19 75 ALA B CA 1
ATOM 3278 C C . ALA B 1 75 ? 6.297 -31.734 -13.742 1 98.19 75 ALA B C 1
ATOM 3280 O O . ALA B 1 75 ? 5.172 -31.219 -13.773 1 98.19 75 ALA B O 1
ATOM 3281 N N . ILE B 1 76 ? 6.773 -32.375 -12.711 1 98.38 76 ILE B N 1
ATOM 3282 C CA . ILE B 1 76 ? 6.23 -32.312 -11.359 1 98.38 76 ILE B CA 1
ATOM 3283 C C . ILE B 1 76 ? 7.355 -32.062 -10.359 1 98.38 76 ILE B C 1
ATOM 3285 O O . ILE B 1 76 ? 8.391 -32.75 -10.391 1 98.38 76 ILE B O 1
ATOM 3289 N N . GLU B 1 77 ? 7.168 -31.078 -9.578 1 97.44 77 GLU B N 1
ATOM 3290 C CA . GLU B 1 77 ? 8.023 -30.922 -8.406 1 97.44 77 GLU B CA 1
ATOM 3291 C C . GLU B 1 77 ? 7.434 -31.625 -7.195 1 97.44 77 GLU B C 1
ATOM 3293 O O . GLU B 1 77 ? 6.266 -31.422 -6.855 1 97.44 77 GLU B O 1
ATOM 3298 N N . ALA B 1 78 ? 8.25 -32.469 -6.578 1 97.81 78 ALA B N 1
ATOM 3299 C CA . ALA B 1 78 ? 7.75 -33.219 -5.438 1 97.81 78 ALA B CA 1
ATOM 3300 C C . ALA B 1 78 ? 7.352 -32.281 -4.293 1 97.81 78 ALA B C 1
ATOM 3302 O O . ALA B 1 78 ? 6.316 -32.5 -3.652 1 97.81 78 ALA B O 1
ATOM 3303 N N . ALA B 1 79 ? 8.148 -31.375 -4.047 1 97.5 79 ALA B N 1
ATOM 3304 C CA . ALA B 1 79 ? 7.914 -30.406 -2.986 1 97.5 79 ALA B CA 1
ATOM 3305 C C . ALA B 1 79 ? 8.633 -29.094 -3.279 1 97.5 79 ALA B C 1
ATOM 3307 O O . ALA B 1 79 ? 9.836 -29.094 -3.566 1 97.5 79 ALA B O 1
ATOM 3308 N N . VAL B 1 80 ? 7.891 -28.031 -3.188 1 95.5 80 VAL B N 1
ATOM 3309 C CA . VAL B 1 80 ? 8.516 -26.75 -3.449 1 95.5 80 VAL B CA 1
ATOM 3310 C C . VAL B 1 80 ? 8.82 -26.031 -2.127 1 95.5 80 VAL B C 1
ATOM 3312 O O . VAL B 1 80 ? 8.219 -26.359 -1.098 1 95.5 80 VAL B O 1
ATOM 3315 N N . GLY B 1 81 ? 9.773 -25.125 -2.137 1 92.94 81 GLY B N 1
ATOM 3316 C CA . GLY B 1 81 ? 9.984 -24.219 -1.021 1 92.94 81 GLY B CA 1
ATOM 3317 C C . GLY B 1 81 ? 10.867 -24.797 0.064 1 92.94 81 GLY B C 1
ATOM 3318 O O . GLY B 1 81 ? 11.141 -24.141 1.068 1 92.94 81 GLY B O 1
ATOM 3319 N N . LEU B 1 82 ? 11.281 -26.047 -0.07 1 93.31 82 LEU B N 1
ATOM 3320 C CA . LEU B 1 82 ? 12.047 -26.688 0.993 1 93.31 82 LEU B CA 1
ATOM 3321 C C . LEU B 1 82 ? 13.523 -26.328 0.891 1 93.31 82 LEU B C 1
ATOM 3323 O O . LEU B 1 82 ? 14.211 -26.203 1.909 1 93.31 82 LEU B O 1
ATOM 3327 N N . GLU B 1 83 ? 14.031 -26.125 -0.338 1 89.38 83 GLU B N 1
ATOM 3328 C CA . GLU B 1 83 ? 15.414 -25.703 -0.528 1 89.38 83 GLU B CA 1
ATOM 3329 C C . GLU B 1 83 ? 15.516 -24.188 -0.722 1 89.38 83 GLU B C 1
ATOM 3331 O O . GLU B 1 83 ? 16.406 -23.547 -0.161 1 89.38 83 GLU B O 1
ATOM 3336 N N . GLU B 1 84 ? 14.719 -23.734 -1.583 1 87.75 84 GLU B N 1
ATOM 3337 C CA . GLU B 1 84 ? 14.562 -22.297 -1.828 1 87.75 84 GLU B CA 1
ATOM 3338 C C . GLU B 1 84 ? 13.125 -21.844 -1.604 1 87.75 84 GLU B C 1
ATOM 3340 O O . GLU B 1 84 ? 12.18 -22.562 -1.964 1 87.75 84 GLU B O 1
ATOM 3345 N N . PRO B 1 85 ? 13.031 -20.672 -1 1 90.38 85 PRO B N 1
ATOM 3346 C CA . PRO B 1 85 ? 11.672 -20.219 -0.714 1 90.38 85 PRO B CA 1
ATOM 3347 C C . PRO B 1 85 ? 10.812 -20.094 -1.973 1 90.38 85 PRO B C 1
ATOM 3349 O O . PRO B 1 85 ? 11.312 -19.672 -3.021 1 90.38 85 PRO B O 1
ATOM 3352 N N . PHE B 1 86 ? 9.609 -20.469 -1.836 1 93.38 86 PHE B N 1
ATOM 3353 C CA . PHE B 1 86 ? 8.594 -20.234 -2.861 1 93.38 86 PHE B CA 1
ATOM 3354 C C . PHE B 1 86 ? 7.633 -19.141 -2.436 1 93.38 86 PHE B C 1
ATOM 3356 O O . PHE B 1 86 ? 6.949 -19.266 -1.417 1 93.38 86 PHE B O 1
ATOM 3363 N N . TYR B 1 87 ? 7.574 -18.062 -3.279 1 93.44 87 TYR B N 1
ATOM 3364 C CA . TYR B 1 87 ? 6.746 -16.922 -2.943 1 93.44 87 TYR B CA 1
ATOM 3365 C C . TYR B 1 87 ? 5.535 -16.828 -3.863 1 93.44 87 TYR B C 1
ATOM 3367 O O . TYR B 1 87 ? 5.641 -17.094 -5.062 1 93.44 87 TYR B O 1
ATOM 3375 N N . ASN B 1 88 ? 4.477 -16.453 -3.334 1 95.88 88 ASN B N 1
ATOM 3376 C CA . ASN B 1 88 ? 3.268 -16.078 -4.062 1 95.88 88 ASN B CA 1
ATOM 3377 C C . ASN B 1 88 ? 2.488 -14.992 -3.336 1 95.88 88 ASN B C 1
ATOM 3379 O O . ASN B 1 88 ? 2.73 -14.734 -2.156 1 95.88 88 ASN B O 1
ATOM 3383 N N . PHE B 1 89 ? 1.611 -14.312 -4.078 1 97.44 89 PHE B N 1
ATOM 3384 C CA . PHE B 1 89 ? 0.691 -13.375 -3.439 1 97.44 89 PHE B CA 1
ATOM 3385 C C . PHE B 1 89 ? -0.643 -14.047 -3.141 1 97.44 89 PHE B C 1
ATOM 3387 O O . PHE B 1 89 ? -1.134 -14.844 -3.939 1 97.44 89 PHE B O 1
ATOM 3394 N N . ARG B 1 90 ? -1.141 -13.766 -2.053 1 97.75 90 ARG B N 1
ATOM 3395 C CA . ARG B 1 90 ? -2.527 -14.094 -1.731 1 97.75 90 ARG B CA 1
ATOM 3396 C C . ARG B 1 90 ? -3.418 -12.859 -1.85 1 97.75 90 ARG B C 1
ATOM 3398 O O . ARG B 1 90 ? -3.102 -11.805 -1.3 1 97.75 90 ARG B O 1
ATOM 3405 N N . VAL B 1 91 ? -4.477 -12.953 -2.621 1 97.44 91 VAL B N 1
ATOM 3406 C CA . VAL B 1 91 ? -5.484 -11.898 -2.68 1 97.44 91 VAL B CA 1
ATOM 3407 C C . VAL B 1 91 ? -6.398 -11.992 -1.461 1 97.44 91 VAL B C 1
ATOM 3409 O O . VAL B 1 91 ? -7.242 -12.891 -1.375 1 97.44 91 VAL B O 1
ATOM 3412 N N . GLN B 1 92 ? -6.203 -11.086 -0.599 1 94.81 92 GLN B N 1
ATOM 3413 C CA . GLN B 1 92 ? -6.996 -11.078 0.625 1 94.81 92 GLN B CA 1
ATOM 3414 C C . GLN B 1 92 ? -8.094 -10.016 0.565 1 94.81 92 GLN B C 1
ATOM 3416 O O . GLN B 1 92 ? -7.824 -8.867 0.228 1 94.81 92 GLN B O 1
ATOM 3421 N N . LYS B 1 93 ? -9.32 -10.461 0.921 1 94.69 93 LYS B N 1
ATOM 3422 C CA . LYS B 1 93 ? -10.469 -9.555 0.94 1 94.69 93 LYS B CA 1
ATOM 3423 C C . LYS B 1 93 ? -10.883 -9.219 2.371 1 94.69 93 LYS B C 1
ATOM 3425 O O . LYS B 1 93 ? -11.047 -10.117 3.199 1 94.69 93 LYS B O 1
ATOM 3430 N N . THR B 1 94 ? -10.961 -7.98 2.678 1 92.31 94 THR B N 1
ATOM 3431 C CA . THR B 1 94 ? -11.445 -7.512 3.971 1 92.31 94 THR B CA 1
ATOM 3432 C C . THR B 1 94 ? -12.641 -6.578 3.793 1 92.31 94 THR B C 1
ATOM 3434 O O . THR B 1 94 ? -12.648 -5.738 2.891 1 92.31 94 THR B O 1
ATOM 3437 N N . ILE B 1 95 ? -13.672 -6.781 4.629 1 92.88 95 ILE B N 1
ATOM 3438 C CA . ILE B 1 95 ? -14.836 -5.91 4.586 1 92.88 95 ILE B CA 1
ATOM 3439 C C . ILE B 1 95 ? -14.648 -4.738 5.543 1 92.88 95 ILE B C 1
ATOM 3441 O O . ILE B 1 95 ? -14.273 -4.93 6.703 1 92.88 95 ILE B O 1
ATOM 3445 N N . ARG B 1 96 ? -14.766 -3.49 5.012 1 90.88 96 ARG B N 1
ATOM 3446 C CA . ARG B 1 96 ? -14.734 -2.277 5.82 1 90.88 96 ARG B CA 1
ATOM 3447 C C . ARG B 1 96 ? -16.062 -1.531 5.742 1 90.88 96 ARG B C 1
ATOM 3449 O O . ARG B 1 96 ? -16.719 -1.525 4.695 1 90.88 96 ARG B O 1
ATOM 3456 N N . SER B 1 97 ? -16.469 -1.029 6.859 1 90.69 97 SER B N 1
ATOM 3457 C CA . SER B 1 97 ? -17.75 -0.331 6.871 1 90.69 97 SER B CA 1
ATOM 3458 C C . SER B 1 97 ? -17.719 0.84 7.848 1 90.69 97 SER B C 1
ATOM 3460 O O . SER B 1 97 ? -16.969 0.828 8.828 1 90.69 97 SER B O 1
ATOM 3462 N N . SER B 1 98 ? -18.344 1.864 7.586 1 89.94 98 SER B N 1
ATOM 3463 C CA . SER B 1 98 ? -18.594 3.012 8.453 1 89.94 98 SER B CA 1
ATOM 3464 C C . SER B 1 98 ? -20.062 3.414 8.43 1 89.94 98 SER B C 1
ATOM 3466 O O . SER B 1 98 ? -20.578 3.826 7.391 1 89.94 98 SER B O 1
ATOM 3468 N N . ARG B 1 99 ? -20.75 3.289 9.516 1 88.81 99 ARG B N 1
ATOM 3469 C CA . ARG B 1 99 ? -22.141 3.697 9.625 1 88.81 99 ARG B CA 1
ATOM 3470 C C . ARG B 1 99 ? -22.297 5.203 9.445 1 88.81 99 ARG B C 1
ATOM 3472 O O . ARG B 1 99 ? -23.25 5.668 8.812 1 88.81 99 ARG B O 1
ATOM 3479 N N . GLU B 1 100 ? -21.297 5.906 9.945 1 85.31 100 GLU B N 1
ATOM 3480 C CA . GLU B 1 100 ? -21.297 7.363 9.867 1 85.31 100 GLU B CA 1
ATOM 3481 C C . GLU B 1 100 ? -21.328 7.844 8.422 1 85.31 100 GLU B C 1
ATOM 3483 O O . GLU B 1 100 ? -22.047 8.789 8.086 1 85.31 100 GLU B O 1
ATOM 3488 N N . LEU B 1 101 ? -20.625 7.141 7.582 1 86.44 101 LEU B N 1
ATOM 3489 C CA . LEU B 1 101 ? -20.531 7.551 6.184 1 86.44 101 LEU B CA 1
ATOM 3490 C C . LEU B 1 101 ? -21.5 6.734 5.324 1 86.44 101 LEU B C 1
ATOM 3492 O O . LEU B 1 101 ? -21.719 7.066 4.156 1 86.44 101 LEU B O 1
ATOM 3496 N N . GLY B 1 102 ? -22.062 5.656 5.844 1 87.06 102 GLY B N 1
ATOM 3497 C CA . GLY B 1 102 ? -22.891 4.75 5.055 1 87.06 102 GLY B CA 1
ATOM 3498 C C . GLY B 1 102 ? -22.094 3.979 4.016 1 87.06 102 GLY B C 1
ATOM 3499 O O . GLY B 1 102 ? -22.562 3.775 2.895 1 87.06 102 GLY B O 1
ATOM 3500 N N . VAL B 1 103 ? -20.891 3.715 4.352 1 88.69 103 VAL B N 1
ATOM 3501 C CA . VAL B 1 103 ? -20.016 3.031 3.41 1 88.69 103 VAL B CA 1
ATOM 3502 C C . VAL B 1 103 ? -19.859 1.566 3.814 1 88.69 103 VAL B C 1
ATOM 3504 O O . VAL B 1 103 ? -19.75 1.252 5.004 1 88.69 103 VAL B O 1
ATOM 3507 N N . TYR B 1 104 ? -20.094 0.638 2.92 1 90.5 104 TYR B N 1
ATOM 3508 C CA . TYR B 1 104 ? -19.812 -0.789 3 1 90.5 104 TYR B CA 1
ATOM 3509 C C . TYR B 1 104 ? -19.016 -1.252 1.781 1 90.5 104 TYR B C 1
ATOM 3511 O O . TYR B 1 104 ? -19.562 -1.317 0.674 1 90.5 104 TYR B O 1
ATOM 3519 N N . LYS B 1 105 ? -17.766 -1.545 2.02 1 90.81 105 LYS B N 1
ATOM 3520 C CA . LYS B 1 105 ? -16.906 -1.817 0.868 1 90.81 105 LYS B CA 1
ATOM 3521 C C . LYS B 1 105 ? -15.969 -2.984 1.147 1 90.81 105 LYS B C 1
ATOM 3523 O O . LYS B 1 105 ? -15.484 -3.146 2.271 1 90.81 105 LYS B O 1
ATOM 3528 N N . ALA B 1 106 ? -15.758 -3.773 0.114 1 92 106 ALA B N 1
ATOM 3529 C CA . ALA B 1 106 ? -14.734 -4.82 0.157 1 92 106 ALA B CA 1
ATOM 3530 C C . ALA B 1 106 ? -13.391 -4.297 -0.348 1 92 106 ALA B C 1
ATOM 3532 O O . ALA B 1 106 ? -13.305 -3.76 -1.455 1 92 106 ALA B O 1
ATOM 3533 N N . ILE B 1 107 ? -12.375 -4.328 0.48 1 93.44 107 ILE B N 1
ATOM 3534 C CA . ILE B 1 107 ? -11.023 -3.918 0.111 1 93.44 107 ILE B CA 1
ATOM 3535 C C . ILE B 1 107 ? -10.148 -5.152 -0.106 1 93.44 107 ILE B C 1
ATOM 3537 O O . ILE B 1 107 ? -10.133 -6.059 0.729 1 93.44 107 ILE B O 1
ATOM 3541 N N . GLU B 1 108 ? -9.469 -5.18 -1.217 1 96.44 108 GLU B N 1
ATOM 3542 C CA . GLU B 1 108 ? -8.578 -6.293 -1.535 1 96.44 108 GLU B CA 1
ATOM 3543 C C . GLU B 1 108 ? -7.113 -5.867 -1.479 1 96.44 108 GLU B C 1
ATOM 3545 O O . GLU B 1 108 ? -6.77 -4.754 -1.884 1 96.44 108 GLU B O 1
ATOM 3550 N N . ALA B 1 109 ? -6.309 -6.734 -0.941 1 97.25 109 ALA B N 1
ATOM 3551 C CA . ALA B 1 109 ? -4.875 -6.477 -0.849 1 97.25 109 ALA B CA 1
ATOM 3552 C C . ALA B 1 109 ? -4.07 -7.727 -1.193 1 97.25 109 ALA B C 1
ATOM 3554 O O . ALA B 1 109 ? -4.566 -8.852 -1.053 1 97.25 109 ALA B O 1
ATOM 3555 N N . LEU B 1 110 ? -2.891 -7.531 -1.718 1 97.94 110 LEU B N 1
ATOM 3556 C CA . LEU B 1 110 ? -1.932 -8.594 -1.992 1 97.94 110 LEU B CA 1
ATOM 3557 C C . LEU B 1 110 ? -0.967 -8.773 -0.824 1 97.94 110 LEU B C 1
ATOM 3559 O O . LEU B 1 110 ? -0.297 -7.82 -0.418 1 97.94 110 LEU B O 1
ATOM 3563 N N . THR B 1 111 ? -0.92 -9.938 -0.315 1 96.44 111 THR B N 1
ATOM 3564 C CA . THR B 1 111 ? 0.023 -10.273 0.748 1 96.44 111 THR B CA 1
ATOM 3565 C C . THR B 1 111 ? 1.021 -11.328 0.274 1 96.44 111 THR B C 1
ATOM 3567 O O . THR B 1 111 ? 0.629 -12.367 -0.259 1 96.44 111 THR B O 1
ATOM 3570 N N . LEU B 1 112 ? 2.324 -11.016 0.485 1 94.94 112 LEU B N 1
ATOM 3571 C CA . LEU B 1 112 ? 3.365 -11.969 0.132 1 94.94 112 LEU B CA 1
ATOM 3572 C C . LEU B 1 112 ? 3.367 -13.148 1.096 1 94.94 112 LEU B C 1
ATOM 3574 O O . LEU B 1 112 ? 3.443 -12.969 2.312 1 94.94 112 LEU B O 1
ATOM 3578 N N . GLU B 1 113 ? 3.273 -14.375 0.541 1 94.5 113 GLU B N 1
ATOM 3579 C CA . GLU B 1 113 ? 3.195 -15.57 1.378 1 94.5 113 GLU B CA 1
ATOM 3580 C C . GLU B 1 113 ? 4.082 -16.688 0.83 1 94.5 113 GLU B C 1
ATOM 3582 O O . GLU B 1 113 ? 4.648 -16.562 -0.257 1 94.5 113 GLU B O 1
ATOM 3587 N N . GLN B 1 114 ? 4.293 -17.703 1.68 1 94.88 114 GLN B N 1
ATOM 3588 C CA . GLN B 1 114 ? 5.008 -18.922 1.314 1 94.88 114 GLN B CA 1
ATOM 3589 C C . GLN B 1 114 ? 4.199 -20.156 1.668 1 94.88 114 GLN B C 1
ATOM 3591 O O . GLN B 1 114 ? 4.746 -21.141 2.18 1 94.88 114 GLN B O 1
ATOM 3596 N N . ASP B 1 115 ? 2.916 -20.109 1.396 1 93.69 115 ASP B N 1
ATOM 3597 C CA . ASP B 1 115 ? 1.991 -21.109 1.914 1 93.69 115 ASP B CA 1
ATOM 3598 C C . ASP B 1 115 ? 2.074 -22.406 1.105 1 93.69 115 ASP B C 1
ATOM 3600 O O . ASP B 1 115 ? 1.576 -23.438 1.538 1 93.69 115 ASP B O 1
ATOM 3604 N N . GLN B 1 116 ? 2.709 -22.391 -0.025 1 95.81 116 GLN B N 1
ATOM 3605 C CA . GLN B 1 116 ? 2.781 -23.578 -0.859 1 95.81 116 GLN B CA 1
ATOM 3606 C C . GLN B 1 116 ? 3.977 -24.438 -0.475 1 95.81 116 GLN B C 1
ATOM 3608 O O . GLN B 1 116 ? 4.195 -25.5 -1.063 1 95.81 116 GLN B O 1
ATOM 3613 N N . THR B 1 117 ? 4.738 -23.969 0.51 1 96.25 117 THR B N 1
ATOM 3614 C CA . THR B 1 117 ? 5.93 -24.703 0.938 1 96.25 117 THR B CA 1
ATOM 3615 C C . THR B 1 117 ? 5.586 -26.141 1.31 1 96.25 117 THR B C 1
ATOM 3617 O O . THR B 1 117 ? 4.68 -26.375 2.111 1 96.25 117 THR B O 1
ATOM 3620 N N . GLY B 1 118 ? 6.289 -27.047 0.682 1 97.38 118 GLY B N 1
ATOM 3621 C CA . GLY B 1 118 ? 6.09 -28.453 0.946 1 97.38 118 GLY B CA 1
ATOM 3622 C C . GLY B 1 118 ? 5.105 -29.109 -0.006 1 97.38 118 GLY B C 1
ATOM 3623 O O . GLY B 1 118 ? 5.039 -30.344 -0.093 1 97.38 118 GLY B O 1
ATOM 3624 N N . ASN B 1 119 ? 4.391 -28.328 -0.736 1 98 119 ASN B N 1
ATOM 3625 C CA . ASN B 1 119 ? 3.398 -28.875 -1.659 1 98 119 ASN B CA 1
ATOM 3626 C C . ASN B 1 119 ? 4.027 -29.266 -2.994 1 98 119 ASN B C 1
ATOM 3628 O O . ASN B 1 119 ? 5.051 -28.703 -3.389 1 98 119 ASN B O 1
ATOM 3632 N N . SER B 1 120 ? 3.441 -30.25 -3.668 1 98.44 120 SER B N 1
ATOM 3633 C CA . SER B 1 120 ? 3.855 -30.641 -5.016 1 98.44 120 SER B CA 1
ATOM 3634 C C . SER B 1 120 ? 3.346 -29.641 -6.051 1 98.44 120 SER B C 1
ATOM 3636 O O . SER B 1 120 ? 2.328 -28.984 -5.84 1 98.44 120 SER B O 1
ATOM 3638 N N . GLU B 1 121 ? 4.066 -29.516 -7.094 1 98.12 121 GLU B N 1
ATOM 3639 C CA . GLU B 1 121 ? 3.713 -28.547 -8.125 1 98.12 121 GLU B CA 1
ATOM 3640 C C . GLU B 1 121 ? 3.736 -29.188 -9.508 1 98.12 121 GLU B C 1
ATOM 3642 O O . GLU B 1 121 ? 4.695 -29.859 -9.875 1 98.12 121 GLU B O 1
ATOM 3647 N N . LEU B 1 122 ? 2.617 -29.062 -10.219 1 97.88 122 LEU B N 1
ATOM 3648 C CA . LEU B 1 122 ? 2.672 -29.281 -11.664 1 97.88 122 LEU B CA 1
ATOM 3649 C C . LEU B 1 122 ? 3.332 -28.109 -12.375 1 97.88 122 LEU B C 1
ATOM 3651 O O . LEU B 1 122 ? 2.875 -26.969 -12.25 1 97.88 122 LEU B O 1
ATOM 3655 N N . CYS B 1 123 ? 4.441 -28.422 -13.078 1 94.62 123 CYS B N 1
ATOM 3656 C CA . CYS B 1 123 ? 5.164 -27.312 -13.695 1 94.62 123 CYS B CA 1
ATOM 3657 C C . CYS B 1 123 ? 5.668 -27.688 -15.086 1 94.62 123 CYS B C 1
ATOM 3659 O O . CYS B 1 123 ? 5.469 -28.828 -15.531 1 94.62 123 CYS B O 1
ATOM 3661 N N . THR B 1 124 ? 6.223 -26.734 -15.758 1 92.56 124 THR B N 1
ATOM 3662 C CA . THR B 1 124 ? 6.883 -26.938 -17.047 1 92.56 124 THR B CA 1
ATOM 3663 C C . THR B 1 124 ? 5.949 -27.625 -18.031 1 92.56 124 THR B C 1
ATOM 3665 O O . THR B 1 124 ? 6.086 -28.828 -18.297 1 92.56 124 THR B O 1
ATOM 3668 N N . LEU B 1 125 ? 5.039 -27.031 -18.641 1 95.81 125 LEU B N 1
ATOM 3669 C CA . LEU B 1 125 ? 4.176 -27.594 -19.672 1 95.81 125 LEU B CA 1
ATOM 3670 C C . LEU B 1 125 ? 4.324 -26.812 -20.969 1 95.81 125 LEU B C 1
ATOM 3672 O O . LEU B 1 125 ? 3.945 -25.641 -21.047 1 95.81 125 LEU B O 1
ATOM 3676 N N . PHE B 1 126 ?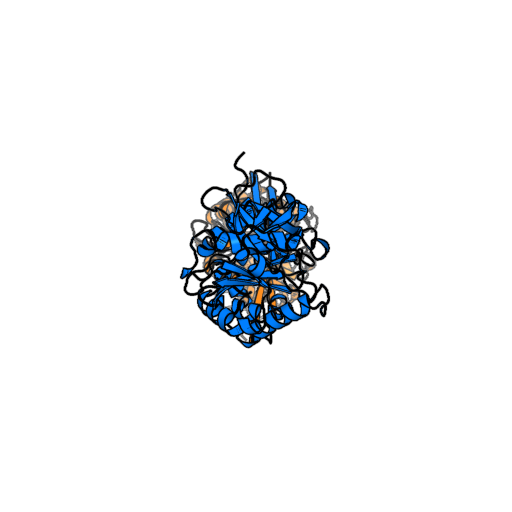 4.875 -27.469 -21.938 1 96.19 126 PHE B N 1
ATOM 3677 C CA . PHE B 1 126 ? 5.047 -26.828 -23.234 1 96.19 126 PHE B CA 1
ATOM 3678 C C . PHE B 1 126 ? 5 -27.875 -24.359 1 96.19 126 PHE B C 1
ATOM 3680 O O . PHE B 1 126 ? 5.641 -28.922 -24.25 1 96.19 126 PHE B O 1
ATOM 3687 N N . LEU B 1 127 ? 4.172 -27.641 -25.297 1 96.81 127 LEU B N 1
ATOM 3688 C CA . LEU B 1 127 ? 4.039 -28.469 -26.469 1 96.81 127 LEU B CA 1
ATOM 3689 C C . LEU B 1 127 ? 4.383 -27.688 -27.734 1 96.81 127 LEU B C 1
ATOM 3691 O O . LEU B 1 127 ? 3.916 -26.562 -27.922 1 96.81 127 LEU B O 1
ATOM 3695 N N . ASP B 1 128 ? 5.242 -28.312 -28.547 1 95.75 128 ASP B N 1
ATOM 3696 C CA . ASP B 1 128 ? 5.555 -27.703 -29.844 1 95.75 128 ASP B CA 1
ATOM 3697 C C . ASP B 1 128 ? 4.281 -27.312 -30.578 1 95.75 128 ASP B C 1
ATOM 3699 O O . ASP B 1 128 ? 3.373 -28.125 -30.75 1 95.75 128 ASP B O 1
ATOM 3703 N N . PRO B 1 129 ? 4.254 -26.062 -31.031 1 93.25 129 PRO B N 1
ATOM 3704 C CA . PRO B 1 129 ? 3.055 -25.562 -31.719 1 93.25 129 PRO B CA 1
ATOM 3705 C C . PRO B 1 129 ? 2.643 -26.438 -32.906 1 93.25 129 PRO B C 1
ATOM 3707 O O . PRO B 1 129 ? 1.45 -26.594 -33.188 1 93.25 129 PRO B O 1
ATOM 3710 N N . GLU B 1 130 ? 3.523 -27.016 -33.562 1 94.25 130 GLU B N 1
ATOM 3711 C CA . GLU B 1 130 ? 3.242 -27.859 -34.719 1 94.25 130 GLU B CA 1
ATOM 3712 C C . GLU B 1 130 ? 2.533 -29.141 -34.312 1 94.25 130 GLU B C 1
ATOM 3714 O O . GLU B 1 130 ? 1.933 -29.828 -35.125 1 94.25 130 GLU B O 1
ATOM 3719 N N . TYR B 1 131 ? 2.627 -29.469 -33.031 1 96 131 TYR B N 1
ATOM 3720 C CA . TYR B 1 131 ? 2.068 -30.734 -32.562 1 96 131 TYR B CA 1
ATOM 3721 C C . TYR B 1 131 ? 0.822 -30.484 -31.719 1 96 131 TYR B C 1
ATOM 3723 O O . TYR B 1 131 ? 0.307 -31.406 -31.078 1 96 131 TYR B O 1
ATOM 3731 N N . GLN B 1 132 ? 0.45 -29.203 -31.688 1 92.94 132 GLN B N 1
ATOM 3732 C CA . GLN B 1 132 ? -0.773 -28.891 -30.953 1 92.94 132 GLN B CA 1
ATOM 3733 C C . GLN B 1 132 ? -2.008 -29.344 -31.734 1 92.94 132 GLN B C 1
ATOM 3735 O O . GLN B 1 132 ? -2.822 -28.531 -32.156 1 92.94 132 GLN B O 1
ATOM 3740 N N . LYS B 1 133 ? -2.105 -30.594 -31.906 1 90.62 133 LYS B N 1
ATOM 3741 C CA . LYS B 1 133 ? -3.186 -31.297 -32.594 1 90.62 133 LYS B CA 1
ATOM 3742 C C . LYS B 1 133 ? -3.441 -32.656 -31.984 1 90.62 133 LYS B C 1
ATOM 3744 O O . LYS B 1 133 ? -2.623 -33.156 -31.219 1 90.62 133 LYS B O 1
ATOM 3749 N N . GLY B 1 134 ? -4.668 -33.25 -32.25 1 88.31 134 GLY B N 1
ATOM 3750 C CA . GLY B 1 134 ? -4.957 -34.625 -31.891 1 88.31 134 GLY B CA 1
ATOM 3751 C C . GLY B 1 134 ? -4.949 -34.875 -30.391 1 88.31 134 GLY B C 1
ATOM 3752 O O . GLY B 1 134 ? -4.555 -35.938 -29.922 1 88.31 134 GLY B O 1
ATOM 3753 N N . LYS B 1 135 ? -5.082 -34.031 -29.422 1 94.69 135 LYS B N 1
ATOM 3754 C CA . LYS B 1 135 ? -5.203 -34.156 -27.984 1 94.69 135 LYS B CA 1
ATOM 3755 C C . LYS B 1 135 ? -3.832 -34.25 -27.312 1 94.69 135 LYS B C 1
ATOM 3757 O O . LYS B 1 135 ? -3.723 -34.719 -26.172 1 94.69 135 LYS B O 1
ATOM 3762 N N . ASN B 1 136 ? -2.783 -34 -28.156 1 96.62 136 ASN B N 1
ATOM 3763 C CA . ASN B 1 136 ? -1.428 -34.125 -27.625 1 96.62 136 ASN B CA 1
ATOM 3764 C C . ASN B 1 136 ? -1.222 -33.281 -26.375 1 96.62 136 ASN B C 1
ATOM 3766 O O . ASN B 1 136 ? -0.577 -33.719 -25.422 1 96.62 136 ASN B O 1
ATOM 3770 N N . GLY B 1 137 ? -1.802 -32.062 -26.438 1 97 137 GLY B N 1
ATOM 3771 C CA . GLY B 1 137 ? -1.664 -31.188 -25.281 1 97 137 GLY B CA 1
ATOM 3772 C C . GLY B 1 137 ? -2.316 -31.75 -24.031 1 97 137 GLY B C 1
ATOM 3773 O O . GLY B 1 137 ? -1.714 -31.734 -22.953 1 97 137 GLY B O 1
ATOM 3774 N N . THR B 1 138 ? -3.533 -32.188 -24.219 1 97.56 138 THR B N 1
ATOM 3775 C CA . THR B 1 138 ? -4.258 -32.75 -23.094 1 97.56 138 THR B CA 1
ATOM 3776 C C . THR B 1 138 ? -3.551 -34 -22.578 1 97.56 138 THR B C 1
ATOM 3778 O O . THR B 1 138 ? -3.451 -34.219 -21.375 1 97.56 138 THR B O 1
ATOM 3781 N N . PHE B 1 139 ? -3.072 -34.812 -23.516 1 98.19 139 PHE B N 1
ATOM 3782 C CA . PHE B 1 139 ? -2.338 -36.031 -23.172 1 98.19 139 PHE B CA 1
ATOM 3783 C C . PHE B 1 139 ? -1.074 -35.688 -22.391 1 98.19 139 PHE B C 1
ATOM 3785 O O . PHE B 1 139 ? -0.846 -36.219 -21.312 1 98.19 139 PHE B O 1
ATOM 3792 N N . LEU B 1 140 ? -0.321 -34.719 -22.906 1 98.44 140 LEU B N 1
ATOM 3793 C CA . LEU B 1 140 ? 0.924 -34.312 -22.281 1 98.44 140 LEU B CA 1
ATOM 3794 C C . LEU B 1 140 ? 0.672 -33.812 -20.859 1 98.44 140 LEU B C 1
ATOM 3796 O O . LEU B 1 140 ? 1.444 -34.094 -19.938 1 98.44 140 LEU B O 1
ATOM 3800 N N . SER B 1 141 ? -0.382 -33.094 -20.656 1 98 141 SER B N 1
ATOM 3801 C CA . SER B 1 141 ? -0.729 -32.5 -19.359 1 98 141 SER B CA 1
ATOM 3802 C C . SER B 1 141 ? -1.207 -33.594 -18.406 1 98 141 SER B C 1
ATOM 3804 O O . SER B 1 141 ? -0.67 -33.75 -17.297 1 98 141 SER B O 1
ATOM 3806 N N . LYS B 1 142 ? -2.062 -34.5 -18.844 1 98.44 142 LYS B N 1
ATOM 3807 C CA . LYS B 1 142 ? -2.801 -35.375 -17.938 1 98.44 142 LYS B CA 1
ATOM 3808 C C . LYS B 1 142 ? -2.01 -36.656 -17.641 1 98.44 142 LYS B C 1
ATOM 3810 O O . LYS B 1 142 ? -2.299 -37.344 -16.672 1 98.44 142 LYS B O 1
ATOM 3815 N N . ALA B 1 143 ? -1.086 -37 -18.516 1 98.62 143 ALA B N 1
ATOM 3816 C CA . ALA B 1 143 ? -0.273 -38.188 -18.25 1 98.62 143 ALA B CA 1
ATOM 3817 C C . ALA B 1 143 ? 0.41 -38.094 -16.891 1 98.62 143 ALA B C 1
ATOM 3819 O O . ALA B 1 143 ? 0.626 -39.125 -16.234 1 98.62 143 ALA B O 1
ATOM 3820 N N . ARG B 1 144 ? 0.714 -36.875 -16.438 1 98.5 144 ARG B N 1
ATOM 3821 C CA . ARG B 1 144 ? 1.33 -36.656 -15.133 1 98.5 144 ARG B CA 1
ATOM 3822 C C . ARG B 1 144 ? 0.445 -37.188 -14.008 1 98.5 144 ARG B C 1
ATOM 3824 O O . ARG B 1 144 ? 0.946 -37.656 -12.984 1 98.5 144 ARG B O 1
ATOM 3831 N N . PHE B 1 145 ? -0.845 -37.125 -14.195 1 98.62 145 PHE B N 1
ATOM 3832 C CA . PHE B 1 145 ? -1.764 -37.594 -13.164 1 98.62 145 PHE B CA 1
ATOM 3833 C C . PHE B 1 145 ? -1.658 -39.094 -12.961 1 98.62 145 PHE B C 1
ATOM 3835 O O . PHE B 1 145 ? -1.822 -39.594 -11.844 1 98.62 145 PHE B O 1
ATOM 3842 N N . LEU B 1 146 ? -1.412 -39.844 -14 1 98.62 146 LEU B N 1
ATOM 3843 C CA . LEU B 1 146 ? -1.257 -41.281 -13.852 1 98.62 146 LEU B CA 1
ATOM 3844 C C . LEU B 1 146 ? 0.038 -41.625 -13.117 1 98.62 146 LEU B C 1
ATOM 3846 O O . LEU B 1 146 ? 0.099 -42.594 -12.367 1 98.62 146 LEU B O 1
ATOM 3850 N N . PHE B 1 147 ? 1.053 -40.844 -13.422 1 98.75 147 PHE B N 1
ATOM 3851 C CA . PHE B 1 147 ? 2.271 -41 -12.633 1 98.75 147 PHE B CA 1
ATOM 3852 C C . PHE B 1 147 ? 1.998 -40.75 -11.156 1 98.75 147 PHE B C 1
ATOM 3854 O O . PHE B 1 147 ? 2.434 -41.531 -10.305 1 98.75 147 PHE B O 1
ATOM 3861 N N . ILE B 1 148 ? 1.303 -39.719 -10.859 1 98.62 148 ILE B N 1
ATOM 3862 C CA . ILE B 1 148 ? 0.953 -39.375 -9.484 1 98.62 148 ILE B CA 1
ATOM 3863 C C . ILE B 1 148 ? 0.146 -40.5 -8.859 1 98.62 148 ILE B C 1
ATOM 3865 O O . ILE B 1 148 ? 0.391 -40.906 -7.715 1 98.62 148 ILE B O 1
ATOM 3869 N N . ALA B 1 149 ? -0.782 -41 -9.625 1 98.44 149 ALA B N 1
ATOM 3870 C CA . ALA B 1 149 ? -1.613 -42.094 -9.125 1 98.44 149 ALA B CA 1
ATOM 3871 C C . ALA B 1 149 ? -0.774 -43.344 -8.836 1 98.44 149 ALA B C 1
ATOM 3873 O O . ALA B 1 149 ? -0.986 -44.031 -7.828 1 98.44 149 ALA B O 1
ATOM 3874 N N . ALA B 1 150 ? 0.107 -43.688 -9.656 1 98.25 150 ALA B N 1
ATOM 3875 C CA . ALA B 1 150 ? 0.931 -44.875 -9.531 1 98.25 150 ALA B CA 1
ATOM 3876 C C . ALA B 1 150 ? 1.895 -44.75 -8.352 1 98.25 150 ALA B C 1
ATOM 3878 O O . ALA B 1 150 ? 2.193 -45.75 -7.684 1 98.25 150 ALA B O 1
ATOM 3879 N N . PHE B 1 151 ? 2.393 -43.594 -8.125 1 97.94 151 PHE B N 1
ATOM 3880 C CA . PHE B 1 151 ? 3.393 -43.375 -7.086 1 97.94 151 PHE B CA 1
ATOM 3881 C C . PHE B 1 151 ? 2.939 -42.281 -6.117 1 97.94 151 PHE B C 1
ATOM 3883 O O . PHE B 1 151 ? 3.684 -41.344 -5.844 1 97.94 151 PHE B O 1
ATOM 3890 N N . ARG B 1 152 ? 1.803 -42.438 -5.582 1 97.69 152 ARG B N 1
ATOM 3891 C CA . ARG B 1 152 ? 1.062 -41.438 -4.801 1 97.69 152 ARG B CA 1
ATOM 3892 C C . ARG B 1 152 ? 1.849 -41 -3.568 1 97.69 152 ARG B C 1
ATOM 3894 O O . ARG B 1 152 ? 1.783 -39.844 -3.152 1 97.69 152 ARG B O 1
ATOM 3901 N N . ASP B 1 153 ? 2.635 -41.781 -3.014 1 96.81 153 ASP B N 1
ATOM 3902 C CA . ASP B 1 153 ? 3.316 -41.562 -1.743 1 96.81 153 ASP B CA 1
ATOM 3903 C C . ASP B 1 153 ? 4.398 -40.5 -1.89 1 96.81 153 ASP B C 1
ATOM 3905 O O . ASP B 1 153 ? 4.852 -39.906 -0.896 1 96.81 153 ASP B O 1
ATOM 3909 N N . LEU B 1 154 ? 4.758 -40.219 -3.084 1 97.19 154 LEU B N 1
ATOM 3910 C CA . LEU B 1 154 ? 5.836 -39.281 -3.346 1 97.19 154 LEU B CA 1
ATOM 3911 C C . LEU B 1 154 ? 5.324 -37.844 -3.279 1 97.19 154 LEU B C 1
ATOM 3913 O O . LEU B 1 154 ? 6.117 -36.875 -3.205 1 97.19 154 LEU B O 1
ATOM 3917 N N . PHE B 1 155 ? 4.012 -37.719 -3.27 1 98.19 155 PHE B N 1
ATOM 3918 C CA . PHE B 1 155 ? 3.455 -36.375 -3.473 1 98.19 155 PHE B CA 1
ATOM 3919 C C . PHE B 1 155 ? 2.633 -35.969 -2.264 1 98.19 155 PHE B C 1
ATOM 3921 O O . PHE B 1 155 ? 2.096 -36.781 -1.539 1 98.19 155 PHE B O 1
ATOM 3928 N N . SER B 1 156 ? 2.559 -34.656 -2.139 1 97.56 156 SER B N 1
ATOM 3929 C CA . SER B 1 156 ? 1.815 -34.062 -1.025 1 97.56 156 SER B CA 1
ATOM 3930 C C . SER B 1 156 ? 0.312 -34.219 -1.213 1 97.56 156 SER B C 1
ATOM 3932 O O . SER B 1 156 ? -0.139 -34.688 -2.268 1 97.56 156 SER B O 1
ATOM 3934 N N . LYS B 1 157 ? -0.376 -33.938 -0.155 1 97.94 157 LYS B N 1
ATOM 3935 C CA . LYS B 1 157 ? -1.833 -34 -0.226 1 97.94 157 LYS B CA 1
ATOM 3936 C C . LYS B 1 157 ? -2.377 -32.938 -1.185 1 97.94 157 LYS B C 1
ATOM 3938 O O . LYS B 1 157 ? -3.291 -33.219 -1.965 1 97.94 157 LYS B O 1
ATOM 3943 N N . ILE B 1 158 ? -1.731 -31.734 -1.113 1 98 158 ILE B N 1
ATOM 3944 C CA . ILE B 1 158 ? -2.133 -30.625 -1.968 1 98 158 ILE B CA 1
ATOM 3945 C C . ILE B 1 158 ? -1.126 -30.453 -3.104 1 98 158 ILE B C 1
ATOM 3947 O O . ILE B 1 158 ? 0.086 -30.531 -2.887 1 98 158 ILE B O 1
ATOM 3951 N N . ILE B 1 159 ? -1.687 -30.328 -4.266 1 98.44 159 ILE B N 1
ATOM 3952 C CA . ILE B 1 159 ? -0.872 -30.047 -5.441 1 98.44 159 ILE B CA 1
ATOM 3953 C C . ILE B 1 159 ? -1.371 -28.766 -6.113 1 98.44 159 ILE B C 1
ATOM 3955 O O . ILE B 1 159 ? -2.564 -28.453 -6.066 1 98.44 159 ILE B O 1
ATOM 3959 N N . PHE B 1 160 ? -0.398 -27.938 -6.641 1 98.38 160 PHE B N 1
ATOM 3960 C CA . PHE B 1 160 ? -0.807 -26.703 -7.297 1 98.38 160 PHE B CA 1
ATOM 3961 C C . PHE B 1 160 ? -0.087 -26.531 -8.625 1 98.38 160 PHE B C 1
ATOM 3963 O O . PHE B 1 160 ? 0.794 -27.328 -8.969 1 98.38 160 PHE B O 1
ATOM 3970 N N . ALA B 1 161 ? -0.556 -25.688 -9.422 1 98.12 161 ALA B N 1
ATOM 3971 C CA . ALA B 1 161 ? 0.041 -25.266 -10.695 1 98.12 161 ALA B CA 1
ATOM 3972 C C . ALA B 1 161 ? 0.034 -23.75 -10.836 1 98.12 161 ALA B C 1
ATOM 3974 O O . ALA B 1 161 ? -1.003 -23.109 -10.656 1 98.12 161 ALA B O 1
ATOM 3975 N N . GLU B 1 162 ? 1.202 -23.234 -11.094 1 96.19 162 GLU B N 1
ATOM 3976 C CA . GLU B 1 162 ? 1.319 -21.812 -11.375 1 96.19 162 GLU B CA 1
ATOM 3977 C C . GLU B 1 162 ? 1.151 -21.531 -12.867 1 96.19 162 GLU B C 1
ATOM 3979 O O . GLU B 1 162 ? 1.953 -21.984 -13.688 1 96.19 162 GLU B O 1
ATOM 3984 N N . MET B 1 163 ? 0.14 -20.75 -13.172 1 96.5 163 MET B N 1
ATOM 3985 C CA . MET B 1 163 ? -0.179 -20.484 -14.57 1 96.5 163 MET B CA 1
ATOM 3986 C C . MET B 1 163 ? 0.49 -19.188 -15.039 1 96.5 163 MET B C 1
ATOM 3988 O O . MET B 1 163 ? 0.538 -18.203 -14.297 1 96.5 163 MET B O 1
ATOM 3992 N N . ARG B 1 164 ? 0.973 -19.297 -16.219 1 94.38 164 ARG B N 1
ATOM 3993 C CA . ARG B 1 164 ? 1.539 -18.094 -16.812 1 94.38 164 ARG B CA 1
ATOM 3994 C C . ARG B 1 164 ? 0.5 -16.984 -16.891 1 94.38 164 ARG B C 1
ATOM 3996 O O . ARG B 1 164 ? -0.62 -17.203 -17.359 1 94.38 164 ARG B O 1
ATOM 4003 N N . GLY B 1 165 ? 0.916 -15.828 -16.406 1 95.69 165 GLY B N 1
ATOM 4004 C CA . GLY B 1 165 ? 0.012 -14.688 -16.406 1 95.69 165 GLY B CA 1
ATOM 4005 C C . GLY B 1 165 ? 0.039 -13.891 -17.688 1 95.69 165 GLY B C 1
ATOM 4006 O O . GLY B 1 165 ? 0.642 -14.32 -18.672 1 95.69 165 GLY B O 1
ATOM 4007 N N . VAL B 1 166 ? -0.654 -12.789 -17.688 1 96 166 VAL B N 1
ATOM 4008 C CA . VAL B 1 166 ? -0.863 -11.977 -18.875 1 96 166 VAL B CA 1
ATOM 4009 C C . VAL B 1 166 ? 0.384 -11.133 -19.156 1 96 166 VAL B C 1
ATOM 4011 O O . VAL B 1 166 ? 0.832 -10.375 -18.297 1 96 166 VAL B O 1
ATOM 4014 N N . ALA B 1 167 ? 0.969 -11.328 -20.25 1 92.81 167 ALA B N 1
ATOM 4015 C CA . ALA B 1 167 ? 2.068 -10.531 -20.797 1 92.81 167 ALA B CA 1
ATOM 4016 C C . ALA B 1 167 ? 1.987 -10.461 -22.328 1 92.81 167 ALA B C 1
ATOM 4018 O O . ALA B 1 167 ? 1.483 -11.383 -22.969 1 92.81 167 ALA B O 1
ATOM 4019 N N . ASP B 1 168 ? 2.463 -9.383 -22.844 1 88.62 168 ASP B N 1
ATOM 4020 C CA . ASP B 1 168 ? 2.41 -9.273 -24.297 1 88.62 168 ASP B CA 1
ATOM 4021 C C . ASP B 1 168 ? 3.658 -9.883 -24.938 1 88.62 168 ASP B C 1
ATOM 4023 O O . ASP B 1 168 ? 4.52 -10.422 -24.25 1 88.62 168 ASP B O 1
ATOM 4027 N N . GLU B 1 169 ? 3.766 -9.859 -26.188 1 82.06 169 GLU B N 1
ATOM 4028 C CA . GLU B 1 169 ? 4.824 -10.523 -26.938 1 82.06 169 GLU B CA 1
ATOM 4029 C C . GLU B 1 169 ? 6.172 -9.844 -26.719 1 82.06 169 GLU B C 1
ATOM 4031 O O . GLU B 1 169 ? 7.223 -10.461 -26.891 1 82.06 169 GLU B O 1
ATOM 4036 N N . GLN B 1 170 ? 6.113 -8.594 -26.312 1 84.56 170 GLN B N 1
ATOM 4037 C CA . GLN B 1 170 ? 7.344 -7.84 -26.078 1 84.56 170 GLN B CA 1
ATOM 4038 C C . GLN B 1 170 ? 7.828 -8.008 -24.641 1 84.56 170 GLN B C 1
ATOM 4040 O O . GLN B 1 170 ? 8.875 -7.48 -24.266 1 84.56 170 GLN B O 1
ATOM 4045 N N . GLY B 1 171 ? 7.047 -8.758 -23.969 1 83.31 171 GLY B N 1
ATOM 4046 C CA . GLY B 1 171 ? 7.465 -9.023 -22.594 1 83.31 171 GLY B CA 1
ATOM 4047 C C . GLY B 1 171 ? 6.973 -7.984 -21.609 1 83.31 171 GLY B C 1
ATOM 4048 O O . GLY B 1 171 ? 7.582 -7.785 -20.547 1 83.31 171 GLY B O 1
ATOM 4049 N N . ASN B 1 172 ? 5.973 -7.301 -22 1 90.81 172 ASN B N 1
ATOM 4050 C CA . ASN B 1 172 ? 5.371 -6.332 -21.094 1 90.81 172 ASN B CA 1
ATOM 4051 C C . ASN B 1 172 ? 4.227 -6.945 -20.297 1 90.81 172 ASN B C 1
ATOM 4053 O O . ASN B 1 172 ? 3.285 -7.496 -20.875 1 90.81 172 ASN B O 1
ATOM 4057 N N . SER B 1 173 ? 4.309 -6.918 -19.016 1 95.12 173 SER B N 1
ATOM 4058 C CA . SER B 1 173 ? 3.264 -7.359 -18.094 1 95.12 173 SER B CA 1
ATOM 4059 C C . SER B 1 173 ? 2.625 -6.18 -17.375 1 95.12 173 SER B C 1
ATOM 4061 O O . SER B 1 173 ? 3.289 -5.484 -16.609 1 95.12 173 SER B O 1
ATOM 4063 N N . PRO B 1 174 ? 1.309 -5.977 -17.578 1 97 174 PRO B N 1
ATOM 4064 C CA . PRO B 1 174 ? 0.65 -4.871 -16.875 1 97 174 PRO B CA 1
ATOM 4065 C C . PRO B 1 174 ? 0.837 -4.934 -15.359 1 97 174 PRO B C 1
ATOM 4067 O O . PRO B 1 174 ? 1.002 -3.898 -14.711 1 97 174 PRO B O 1
ATOM 4070 N N . PHE B 1 175 ? 0.795 -6.121 -14.844 1 97.69 175 PHE B N 1
ATOM 4071 C CA . PHE B 1 175 ? 0.958 -6.277 -13.406 1 97.69 175 PHE B CA 1
ATOM 4072 C C . PHE B 1 175 ? 2.365 -5.883 -12.969 1 97.69 175 PHE B C 1
ATOM 4074 O O . PHE B 1 175 ? 2.539 -5.133 -12.008 1 97.69 175 PHE B O 1
ATOM 4081 N N . TRP B 1 176 ? 3.395 -6.41 -13.656 1 96.5 176 TRP B N 1
ATOM 4082 C CA . TRP B 1 176 ? 4.777 -6.086 -13.336 1 96.5 176 TRP B CA 1
ATOM 4083 C C . TRP B 1 176 ? 5.031 -4.59 -13.453 1 96.5 176 TRP B C 1
ATOM 4085 O O . TRP B 1 176 ? 5.719 -4 -12.609 1 96.5 176 TRP B O 1
ATOM 4095 N N . ASN B 1 177 ? 4.477 -3.98 -14.445 1 95.81 177 ASN B N 1
ATOM 4096 C CA . ASN B 1 177 ? 4.641 -2.547 -14.656 1 95.81 177 ASN B CA 1
ATOM 4097 C C . ASN B 1 177 ? 4.055 -1.737 -13.5 1 95.81 177 ASN B C 1
ATOM 4099 O O . ASN B 1 177 ? 4.578 -0.678 -13.156 1 95.81 177 ASN B O 1
ATOM 4103 N N . ALA B 1 178 ? 3.023 -2.262 -12.984 1 96.25 178 ALA B N 1
ATOM 4104 C CA . ALA B 1 178 ? 2.303 -1.525 -11.945 1 96.25 178 ALA B CA 1
ATOM 4105 C C . ALA B 1 178 ? 2.904 -1.783 -10.57 1 96.25 178 ALA B C 1
ATOM 4107 O O . ALA B 1 178 ? 2.73 -0.98 -9.648 1 96.25 178 ALA B O 1
ATOM 4108 N N . LEU B 1 179 ? 3.58 -2.891 -10.359 1 96.12 179 LEU B N 1
ATOM 4109 C CA . LEU B 1 179 ? 4.039 -3.258 -9.023 1 96.12 179 LEU B CA 1
ATOM 4110 C C . LEU B 1 179 ? 5.535 -3.561 -9.031 1 96.12 179 LEU B C 1
ATOM 4112 O O . LEU B 1 179 ? 6.34 -2.756 -8.555 1 96.12 179 LEU B O 1
ATOM 4116 N N . GLY B 1 180 ? 5.934 -4.648 -9.703 1 94.25 180 GLY B N 1
ATOM 4117 C CA . GLY B 1 180 ? 7.305 -5.125 -9.656 1 94.25 180 GLY B CA 1
ATOM 4118 C C . GLY B 1 180 ? 8.312 -4.082 -10.094 1 94.25 180 GLY B C 1
ATOM 4119 O O . GLY B 1 180 ? 9.375 -3.945 -9.477 1 94.25 180 GLY B O 1
ATOM 4120 N N . GLN B 1 181 ? 7.996 -3.377 -11.125 1 92.81 181 GLN B N 1
ATOM 4121 C CA . GLN B 1 181 ? 8.914 -2.377 -11.664 1 92.81 181 GLN B CA 1
ATOM 4122 C C . GLN B 1 181 ? 9.289 -1.345 -10.609 1 92.81 181 GLN B C 1
ATOM 4124 O O . GLN B 1 181 ? 10.422 -0.863 -10.578 1 92.81 181 GLN B O 1
ATOM 4129 N N . HIS B 1 182 ? 8.414 -1.02 -9.781 1 92.94 182 HIS B N 1
ATOM 4130 C CA . HIS B 1 182 ? 8.625 0.021 -8.781 1 92.94 182 HIS B CA 1
ATOM 4131 C C . HIS B 1 182 ? 9.578 -0.456 -7.688 1 92.94 182 HIS B C 1
ATOM 4133 O O . HIS B 1 182 ? 10.188 0.358 -6.996 1 92.94 182 HIS B O 1
ATOM 4139 N N . PHE B 1 183 ? 9.727 -1.716 -7.52 1 93.56 183 PHE B N 1
ATOM 4140 C CA . PHE B 1 183 ? 10.555 -2.23 -6.438 1 93.56 183 PHE B CA 1
ATOM 4141 C C . PHE B 1 183 ? 11.867 -2.789 -6.98 1 93.56 183 PHE B C 1
ATOM 4143 O O . PHE B 1 183 ? 12.922 -2.615 -6.367 1 93.56 183 PHE B O 1
ATOM 4150 N N . PHE B 1 184 ? 11.797 -3.426 -8.133 1 92.06 184 PHE B N 1
ATOM 4151 C CA . PHE B 1 184 ? 12.969 -4.125 -8.641 1 92.06 184 PHE B CA 1
ATOM 4152 C C . PHE B 1 184 ? 13.734 -3.254 -9.633 1 92.06 184 PHE B C 1
ATOM 4154 O O . PHE B 1 184 ? 14.945 -3.412 -9.805 1 92.06 184 PHE B O 1
ATOM 4161 N N . GLY B 1 185 ? 13.008 -2.432 -10.398 1 88.62 185 GLY B N 1
ATOM 4162 C CA . GLY B 1 185 ? 13.648 -1.498 -11.312 1 88.62 185 GLY B CA 1
ATOM 4163 C C . GLY B 1 185 ? 14.164 -2.158 -12.578 1 88.62 185 GLY B C 1
ATOM 4164 O O . GLY B 1 185 ? 15.086 -1.646 -13.219 1 88.62 185 GLY B O 1
ATOM 4165 N N . ILE B 1 186 ? 13.789 -3.35 -12.844 1 88.44 186 ILE B N 1
ATOM 4166 C CA . ILE B 1 186 ? 14.18 -4.055 -14.062 1 88.44 186 ILE B CA 1
ATOM 4167 C C . ILE B 1 186 ? 12.93 -4.512 -14.82 1 88.44 186 ILE B C 1
ATOM 4169 O O . ILE B 1 186 ? 11.852 -4.637 -14.227 1 88.44 186 ILE B O 1
ATOM 4173 N N . PRO B 1 187 ? 13.102 -4.734 -16.109 1 89.44 187 PRO B N 1
ATOM 4174 C CA . PRO B 1 187 ? 11.945 -5.195 -16.875 1 89.44 187 PRO B CA 1
ATOM 4175 C C . PRO B 1 187 ? 11.5 -6.602 -16.484 1 89.44 187 PRO B C 1
ATOM 4177 O O . PRO B 1 187 ? 12.289 -7.379 -15.945 1 89.44 187 PRO B O 1
ATOM 4180 N N . PHE B 1 188 ? 10.32 -6.906 -16.812 1 90.56 188 PHE B N 1
ATOM 4181 C CA . PHE B 1 188 ? 9.695 -8.188 -16.5 1 90.56 188 PHE B CA 1
ATOM 4182 C C . PHE B 1 188 ? 10.523 -9.344 -17.047 1 90.56 188 PHE B C 1
ATOM 4184 O O . PHE B 1 188 ? 10.789 -10.312 -16.344 1 90.56 188 PHE B O 1
ATOM 4191 N N . SER B 1 189 ? 10.922 -9.258 -18.234 1 87.44 189 SER B N 1
ATOM 4192 C CA . SER B 1 189 ? 11.633 -10.336 -18.922 1 87.44 189 SER B CA 1
ATOM 4193 C C . SER B 1 189 ? 12.93 -10.68 -18.203 1 87.44 189 SER B C 1
ATOM 4195 O O . SER B 1 189 ? 13.281 -11.859 -18.062 1 87.44 189 SER B O 1
ATOM 4197 N N . GLN B 1 190 ? 13.57 -9.656 -17.719 1 87.31 190 GLN B N 1
ATOM 4198 C CA . GLN B 1 190 ? 14.828 -9.875 -17 1 87.31 190 GLN B CA 1
ATOM 4199 C C . GLN B 1 190 ? 14.578 -10.531 -15.641 1 87.31 190 GLN B C 1
ATOM 4201 O O . GLN B 1 190 ? 15.281 -11.461 -15.258 1 87.31 190 GLN B O 1
ATOM 4206 N N . ALA B 1 191 ? 13.602 -9.984 -14.938 1 86.56 191 ALA B N 1
ATOM 4207 C CA . ALA B 1 191 ? 13.266 -10.57 -13.641 1 86.56 191 ALA B CA 1
ATOM 4208 C C . ALA B 1 191 ? 12.852 -12.031 -13.789 1 86.56 191 ALA B C 1
ATOM 4210 O O . ALA B 1 191 ? 13.297 -12.883 -13.023 1 86.56 191 ALA B O 1
ATOM 4211 N N . ASP B 1 192 ? 12.07 -12.234 -14.758 1 83.56 192 ASP B N 1
ATOM 4212 C CA . ASP B 1 192 ? 11.586 -13.586 -15.031 1 83.56 192 ASP B CA 1
ATOM 4213 C C . ASP B 1 192 ? 12.742 -14.523 -15.359 1 83.56 192 ASP B C 1
ATOM 4215 O O . ASP B 1 192 ? 12.781 -15.664 -14.883 1 83.56 192 ASP B O 1
ATOM 4219 N N . TYR B 1 193 ? 13.625 -14.109 -16.141 1 83.25 193 TYR B N 1
ATOM 4220 C CA . TYR B 1 193 ? 14.789 -14.906 -16.531 1 83.25 193 TYR B CA 1
ATOM 4221 C C . TYR B 1 193 ? 15.648 -15.242 -15.32 1 83.25 193 TYR B C 1
ATOM 4223 O O . TYR B 1 193 ? 16.047 -16.391 -15.125 1 83.25 193 TYR B O 1
ATOM 4231 N N . LEU B 1 194 ? 15.898 -14.234 -14.508 1 83.56 194 LEU B N 1
ATOM 4232 C CA . LEU B 1 194 ? 16.734 -14.422 -13.328 1 83.56 194 LEU B CA 1
ATOM 4233 C C . LEU B 1 194 ? 16.109 -15.43 -12.375 1 83.56 194 LEU B C 1
ATOM 4235 O O . LEU B 1 194 ? 16.812 -16.281 -11.82 1 83.56 194 LEU B O 1
ATOM 4239 N N . THR B 1 195 ? 14.836 -15.32 -12.227 1 82.44 195 THR B N 1
ATOM 4240 C CA . THR B 1 195 ? 14.133 -16.266 -11.367 1 82.44 195 THR B CA 1
ATOM 4241 C C . THR B 1 195 ? 14.195 -17.672 -11.945 1 82.44 195 THR B C 1
ATOM 4243 O O . THR B 1 195 ? 14.344 -18.641 -11.203 1 82.44 195 THR B O 1
ATOM 4246 N N . GLY B 1 196 ? 14.141 -17.797 -13.172 1 80.12 196 GLY B N 1
ATOM 4247 C CA . GLY B 1 196 ? 14.188 -19.094 -13.844 1 80.12 196 GLY B CA 1
ATOM 4248 C C . GLY B 1 196 ? 15.516 -19.797 -13.68 1 80.12 196 GLY B C 1
ATOM 4249 O O . GLY B 1 196 ? 15.562 -21.031 -13.594 1 80.12 196 GLY B O 1
ATOM 4250 N N . ILE B 1 197 ? 16.5 -19.016 -13.508 1 77.94 197 ILE B N 1
ATOM 4251 C CA . ILE B 1 197 ? 17.812 -19.656 -13.422 1 77.94 197 ILE B CA 1
ATOM 4252 C C . ILE B 1 197 ? 18.203 -19.812 -11.953 1 77.94 197 ILE B C 1
ATOM 4254 O O . ILE B 1 197 ? 19.375 -20.094 -11.648 1 77.94 197 ILE B O 1
ATOM 4258 N N . GLY B 1 198 ? 17.219 -19.5 -11.086 1 75.62 198 GLY B N 1
ATOM 4259 C CA . GLY B 1 198 ? 17.391 -19.875 -9.695 1 75.62 198 GLY B CA 1
ATOM 4260 C C . GLY B 1 198 ? 17.875 -18.734 -8.82 1 75.62 198 GLY B C 1
ATOM 4261 O O . GLY B 1 198 ? 18.188 -18.938 -7.648 1 75.62 198 GLY B O 1
ATOM 4262 N N . SER B 1 199 ? 17.969 -17.656 -9.352 1 73.94 199 SER B N 1
ATOM 4263 C CA . SER B 1 199 ? 18.328 -16.5 -8.547 1 73.94 199 SER B CA 1
ATOM 4264 C C . SER B 1 199 ? 17.094 -15.852 -7.926 1 73.94 199 SER B C 1
ATOM 4266 O O . SER B 1 199 ? 16.391 -15.094 -8.586 1 73.94 199 SER B O 1
ATOM 4268 N N . LYS B 1 200 ? 16.812 -16.156 -6.602 1 81.69 200 LYS B N 1
ATOM 4269 C CA . LYS B 1 200 ? 15.562 -15.688 -6.012 1 81.69 200 LYS B CA 1
ATOM 4270 C C . LYS B 1 200 ? 15.812 -14.852 -4.766 1 81.69 200 LYS B C 1
ATOM 4272 O O . LYS B 1 200 ? 14.867 -14.398 -4.113 1 81.69 200 LYS B O 1
ATOM 4277 N N . THR B 1 201 ? 17.016 -14.641 -4.48 1 85 201 THR B N 1
ATOM 4278 C CA . THR B 1 201 ? 17.344 -13.914 -3.26 1 85 201 THR B CA 1
ATOM 4279 C C . THR B 1 201 ? 16.812 -12.484 -3.33 1 85 201 THR B C 1
ATOM 4281 O O . THR B 1 201 ? 16.375 -11.93 -2.32 1 85 201 THR B O 1
ATOM 4284 N N . PHE B 1 202 ? 16.828 -11.992 -4.516 1 87.31 202 PHE B N 1
ATOM 4285 C CA . PHE B 1 202 ? 16.438 -10.602 -4.691 1 87.31 202 PHE B CA 1
ATOM 4286 C C . PHE B 1 202 ? 14.961 -10.406 -4.367 1 87.31 202 PHE B C 1
ATOM 4288 O O . PHE B 1 202 ? 14.531 -9.297 -4.051 1 87.31 202 PHE B O 1
ATOM 4295 N N . ILE B 1 203 ? 14.203 -11.43 -4.48 1 87.69 203 ILE B N 1
ATOM 4296 C CA . ILE B 1 203 ? 12.773 -11.328 -4.191 1 87.69 203 ILE B CA 1
ATOM 4297 C C . ILE B 1 203 ? 12.57 -10.945 -2.73 1 87.69 203 ILE B C 1
ATOM 4299 O O . ILE B 1 203 ? 11.859 -9.984 -2.43 1 87.69 203 ILE B O 1
ATOM 4303 N N . ALA B 1 204 ? 13.289 -11.609 -1.846 1 86.75 204 ALA B N 1
ATOM 4304 C CA . ALA B 1 204 ? 13.203 -11.305 -0.419 1 86.75 204 ALA B CA 1
ATOM 4305 C C . ALA B 1 204 ? 13.734 -9.914 -0.118 1 86.75 204 ALA B C 1
ATOM 4307 O O . ALA B 1 204 ? 13.25 -9.242 0.798 1 86.75 204 ALA B O 1
ATOM 4308 N N . GLU B 1 205 ? 14.641 -9.492 -0.923 1 90.56 205 GLU B N 1
ATOM 4309 C CA . GLU B 1 205 ? 15.328 -8.227 -0.681 1 90.56 205 GLU B CA 1
ATOM 4310 C C . GLU B 1 205 ? 14.492 -7.047 -1.172 1 90.56 205 GLU B C 1
ATOM 4312 O O . GLU B 1 205 ? 14.562 -5.957 -0.602 1 90.56 205 GLU B O 1
ATOM 4317 N N . LEU B 1 206 ? 13.734 -7.324 -2.227 1 91.81 206 LEU B N 1
ATOM 4318 C CA . LEU B 1 206 ? 13.219 -6.152 -2.918 1 91.81 206 LEU B CA 1
ATOM 4319 C C . LEU B 1 206 ? 11.695 -6.172 -2.959 1 91.81 206 LEU B C 1
ATOM 4321 O O . LEU B 1 206 ? 11.062 -5.141 -3.205 1 91.81 206 LEU B O 1
ATOM 4325 N N . MET B 1 207 ? 11.047 -7.242 -2.736 1 90.88 207 MET B N 1
ATOM 4326 C CA . MET B 1 207 ? 9.586 -7.305 -2.76 1 90.88 207 MET B CA 1
ATOM 4327 C C . MET B 1 207 ? 8.984 -6.465 -1.638 1 90.88 207 MET B C 1
ATOM 4329 O O . MET B 1 207 ? 9.578 -6.344 -0.564 1 90.88 207 MET B O 1
ATOM 4333 N N . PRO B 1 208 ? 7.789 -5.949 -1.869 1 90.94 208 PRO B N 1
ATOM 4334 C CA . PRO B 1 208 ? 7.148 -5.16 -0.814 1 90.94 208 PRO B CA 1
ATOM 4335 C C . PRO B 1 208 ? 6.977 -5.945 0.485 1 90.94 208 PRO B C 1
ATOM 4337 O O . PRO B 1 208 ? 6.461 -7.066 0.471 1 90.94 208 PRO B O 1
ATOM 4340 N N . LEU B 1 209 ? 7.336 -5.281 1.549 1 88.31 209 LEU B N 1
ATOM 4341 C CA . LEU B 1 209 ? 7.215 -5.879 2.873 1 88.31 209 LEU B CA 1
ATOM 4342 C C . LEU B 1 209 ? 5.773 -5.824 3.363 1 88.31 209 LEU B C 1
ATOM 4344 O O . LEU B 1 209 ? 5.312 -6.738 4.055 1 88.31 209 LEU B O 1
ATOM 4348 N N . HIS B 1 210 ? 5.109 -4.801 2.982 1 93.5 210 HIS B N 1
ATOM 4349 C CA . HIS B 1 210 ? 3.73 -4.605 3.42 1 93.5 210 HIS B CA 1
ATOM 4350 C C . HIS B 1 210 ? 2.742 -5.004 2.33 1 93.5 210 HIS B C 1
ATOM 4352 O O . HIS B 1 210 ? 3.074 -4.969 1.143 1 93.5 210 HIS B O 1
ATOM 4358 N N . PRO B 1 211 ? 1.502 -5.398 2.797 1 96.12 211 PRO B N 1
ATOM 4359 C CA . PRO B 1 211 ? 0.473 -5.691 1.797 1 96.12 211 PRO B CA 1
ATOM 4360 C C . PRO B 1 211 ? 0.227 -4.527 0.841 1 96.12 211 PRO B C 1
ATOM 4362 O O . PRO B 1 211 ? 0.342 -3.365 1.236 1 96.12 211 PRO B O 1
ATOM 4365 N N . VAL B 1 212 ? -0.104 -4.863 -0.325 1 97.25 212 VAL B N 1
ATOM 4366 C CA . VAL B 1 212 ? -0.354 -3.869 -1.363 1 97.25 212 VAL B CA 1
ATOM 4367 C C . VAL B 1 212 ? -1.842 -3.842 -1.706 1 97.25 212 VAL B C 1
ATOM 4369 O O . VAL B 1 212 ? -2.414 -4.863 -2.096 1 97.25 212 VAL B O 1
ATOM 4372 N N . TYR B 1 213 ? -2.447 -2.678 -1.56 1 97.06 213 TYR B N 1
ATOM 4373 C CA . TYR B 1 213 ? -3.857 -2.551 -1.906 1 97.06 213 TYR B CA 1
ATOM 4374 C C . TYR B 1 213 ? -4.051 -2.572 -3.418 1 97.06 213 TYR B C 1
ATOM 4376 O O . TYR B 1 213 ? -3.475 -1.755 -4.137 1 97.06 213 TYR B O 1
ATOM 4384 N N . ILE B 1 214 ? -4.898 -3.473 -3.873 1 97.62 214 ILE B N 1
ATOM 4385 C CA . ILE B 1 214 ? -5.098 -3.707 -5.301 1 97.62 214 ILE B CA 1
ATOM 4386 C C . ILE B 1 214 ? -5.703 -2.465 -5.945 1 97.62 214 ILE B C 1
ATOM 4388 O O . ILE B 1 214 ? -5.359 -2.115 -7.078 1 97.62 214 ILE B O 1
ATOM 4392 N N . SER B 1 215 ? -6.566 -1.761 -5.234 1 95.75 215 SER B N 1
ATOM 4393 C CA . SER B 1 215 ? -7.273 -0.604 -5.773 1 95.75 215 SER B CA 1
ATOM 4394 C C . SER B 1 215 ? -6.309 0.526 -6.117 1 95.75 215 SER B C 1
ATOM 4396 O O . SER B 1 215 ? -6.668 1.461 -6.836 1 95.75 215 SER B O 1
ATOM 4398 N N . LEU B 1 216 ? -5.105 0.512 -5.609 1 95.81 216 LEU B N 1
ATOM 4399 C CA . LEU B 1 216 ? -4.129 1.568 -5.855 1 95.81 216 LEU B CA 1
ATOM 4400 C C . LEU B 1 216 ? -3.299 1.26 -7.094 1 95.81 216 LEU B C 1
ATOM 4402 O O . LEU B 1 216 ? -2.531 2.107 -7.559 1 95.81 216 LEU B O 1
ATOM 4406 N N . LEU B 1 217 ? -3.377 0.063 -7.605 1 97 217 LEU B N 1
ATOM 4407 C CA . LEU B 1 217 ? -2.695 -0.294 -8.844 1 97 217 LEU B CA 1
ATOM 4408 C C . LEU B 1 217 ? -3.457 0.235 -10.055 1 97 217 LEU B C 1
ATOM 4410 O O . LEU B 1 217 ? -4.621 0.624 -9.938 1 97 217 LEU B O 1
ATOM 4414 N N . SER B 1 218 ? -2.795 0.285 -11.219 1 95.56 218 SER B N 1
ATOM 4415 C CA . SER B 1 218 ? -3.459 0.709 -12.445 1 95.56 218 SER B CA 1
ATOM 4416 C C . SER B 1 218 ? -4.637 -0.2 -12.781 1 95.56 218 SER B C 1
ATOM 4418 O O . SER B 1 218 ? -4.637 -1.379 -12.422 1 95.56 218 SER B O 1
ATOM 4420 N N . PRO B 1 219 ? -5.656 0.364 -13.445 1 95.69 219 PRO B N 1
ATOM 4421 C CA . PRO B 1 219 ? -6.793 -0.471 -13.844 1 95.69 219 PRO B CA 1
ATOM 4422 C C . PRO B 1 219 ? -6.371 -1.682 -14.672 1 95.69 219 PRO B C 1
ATOM 4424 O O . PRO B 1 219 ? -6.941 -2.766 -14.523 1 95.69 219 PRO B O 1
ATOM 4427 N N . GLU B 1 220 ? -5.406 -1.533 -15.539 1 96.94 220 GLU B N 1
ATOM 4428 C CA . GLU B 1 220 ? -4.918 -2.635 -16.359 1 96.94 220 GLU B CA 1
ATOM 4429 C C . GLU B 1 220 ? -4.336 -3.752 -15.492 1 96.94 220 GLU B C 1
ATOM 4431 O O . GLU B 1 220 ? -4.559 -4.934 -15.766 1 96.94 220 GLU B O 1
ATOM 4436 N N . ALA B 1 221 ? -3.566 -3.35 -14.516 1 97.81 221 ALA B N 1
ATOM 4437 C CA . ALA B 1 221 ? -2.971 -4.328 -13.617 1 97.81 221 ALA B CA 1
ATOM 4438 C C . ALA B 1 221 ? -4.047 -5.062 -12.812 1 97.81 221 ALA B C 1
ATOM 4440 O O . ALA B 1 221 ? -3.965 -6.277 -12.625 1 97.81 221 ALA B O 1
ATOM 4441 N N . GLN B 1 222 ? -5.047 -4.324 -12.32 1 97.75 222 GLN B N 1
ATOM 4442 C CA . GLN B 1 222 ? -6.129 -4.922 -11.547 1 97.75 222 GLN B CA 1
ATOM 4443 C C . GLN B 1 222 ? -6.855 -5.992 -12.352 1 97.75 222 GLN B C 1
ATOM 4445 O O . GLN B 1 222 ? -7.184 -7.059 -11.828 1 97.75 222 GLN B O 1
ATOM 4450 N N . LYS B 1 223 ? -7.031 -5.754 -13.594 1 97.75 223 LYS B N 1
ATOM 4451 C CA . LYS B 1 223 ? -7.828 -6.613 -14.469 1 97.75 223 LYS B CA 1
ATOM 4452 C C . LYS B 1 223 ? -7.125 -7.941 -14.727 1 97.75 223 LYS B C 1
ATOM 4454 O O . LYS B 1 223 ? -7.773 -8.945 -15.023 1 97.75 223 LYS B O 1
ATOM 4459 N N . VAL B 1 224 ? -5.824 -7.977 -14.578 1 98.19 224 VAL B N 1
ATOM 4460 C CA . VAL B 1 224 ? -5.094 -9.164 -15.016 1 98.19 224 VAL B CA 1
ATOM 4461 C C . VAL B 1 224 ? -4.789 -10.047 -13.805 1 98.19 224 VAL B C 1
ATOM 4463 O O . VAL B 1 224 ? -4.195 -11.125 -13.953 1 98.19 224 VAL B O 1
ATOM 4466 N N . ILE B 1 225 ? -5.117 -9.602 -12.609 1 98.5 225 ILE B N 1
ATOM 4467 C CA . ILE B 1 225 ? -4.883 -10.391 -11.406 1 98.5 225 ILE B CA 1
ATOM 4468 C C . ILE B 1 225 ? -5.68 -11.695 -11.477 1 98.5 225 ILE B C 1
ATOM 4470 O O . ILE B 1 225 ? -6.898 -11.672 -11.648 1 98.5 225 ILE B O 1
ATOM 4474 N N . GLY B 1 226 ? -5.008 -12.82 -11.367 1 98.06 226 GLY B N 1
ATOM 4475 C CA . GLY B 1 226 ? -5.641 -14.125 -11.398 1 98.06 226 GLY B CA 1
ATOM 4476 C C . GLY B 1 226 ? -5.973 -14.594 -12.797 1 98.06 226 GLY B C 1
ATOM 4477 O O . GLY B 1 226 ? -6.543 -15.672 -12.984 1 98.06 226 GLY B O 1
ATOM 4478 N N . GLN B 1 227 ? -5.637 -13.789 -13.758 1 97.94 227 GLN B N 1
ATOM 4479 C CA . GLN B 1 227 ? -5.848 -14.164 -15.156 1 97.94 227 GLN B CA 1
ATOM 4480 C C . GLN B 1 227 ? -4.613 -14.852 -15.734 1 97.94 227 GLN B C 1
ATOM 4482 O O . GLN B 1 227 ? -3.537 -14.812 -15.141 1 97.94 227 GLN B O 1
ATOM 4487 N N . VAL B 1 228 ? -4.805 -15.477 -16.828 1 97.12 228 VAL B N 1
ATOM 4488 C CA . VAL B 1 228 ? -3.703 -16.234 -17.422 1 97.12 228 VAL B CA 1
ATOM 4489 C C . VAL B 1 228 ? -3.447 -15.742 -18.844 1 97.12 228 VAL B C 1
ATOM 4491 O O . VAL B 1 228 ? -4.316 -15.117 -19.453 1 97.12 228 VAL B O 1
ATOM 4494 N N . HIS B 1 229 ? -2.229 -15.977 -19.297 1 94.5 229 HIS B N 1
ATOM 4495 C CA . HIS B 1 229 ? -1.866 -15.688 -20.688 1 94.5 229 HIS B CA 1
ATOM 4496 C C . HIS B 1 229 ? -2.807 -16.391 -21.656 1 94.5 229 HIS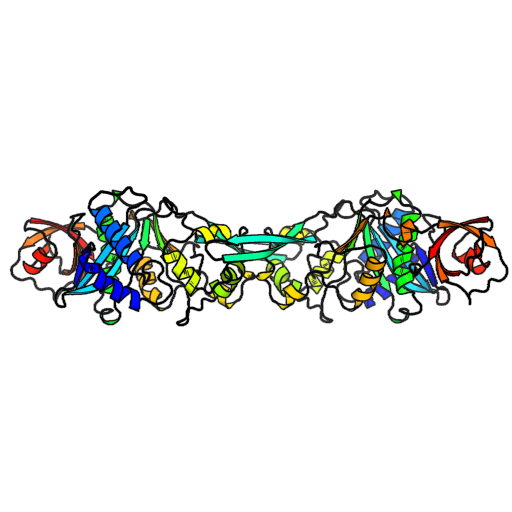 B C 1
ATOM 4498 O O . HIS B 1 229 ? -3.316 -17.469 -21.359 1 94.5 229 HIS B O 1
ATOM 4504 N N . GLU B 1 230 ? -2.996 -15.797 -22.812 1 93.31 230 GLU B N 1
ATOM 4505 C CA . GLU B 1 230 ? -3.895 -16.375 -23.812 1 93.31 230 GLU B CA 1
ATOM 4506 C C . GLU B 1 230 ? -3.488 -17.797 -24.172 1 93.31 230 GLU B C 1
ATOM 4508 O O . GLU B 1 230 ? -4.344 -18.672 -24.344 1 93.31 230 GLU B O 1
ATOM 4513 N N . LYS B 1 231 ? -2.244 -18.062 -24.281 1 90.06 231 LYS B N 1
ATOM 4514 C CA . LYS B 1 231 ? -1.731 -19.375 -24.656 1 90.06 231 LYS B CA 1
ATOM 4515 C C . LYS B 1 231 ? -1.836 -20.359 -23.484 1 90.06 231 LYS B C 1
ATOM 4517 O O . LYS B 1 231 ? -1.655 -21.562 -23.672 1 90.06 231 LYS B O 1
ATOM 4522 N N . THR B 1 232 ? -2.111 -19.844 -22.312 1 94.38 232 THR B N 1
ATOM 4523 C CA . THR B 1 232 ? -2.186 -20.672 -21.125 1 94.38 232 THR B CA 1
ATOM 4524 C C . THR B 1 232 ? -3.633 -21.031 -20.797 1 94.38 232 THR B C 1
ATOM 4526 O O . THR B 1 232 ? -3.889 -21.906 -19.969 1 94.38 232 THR B O 1
ATOM 4529 N N . VAL B 1 233 ? -4.617 -20.469 -21.5 1 95.94 233 VAL B N 1
ATOM 4530 C CA . VAL B 1 233 ? -6.039 -20.672 -21.266 1 95.94 233 VAL B CA 1
ATOM 4531 C C . VAL B 1 233 ? -6.383 -22.156 -21.406 1 95.94 233 VAL B C 1
ATOM 4533 O O . VAL B 1 233 ? -7.047 -22.734 -20.531 1 95.94 233 VAL B O 1
ATOM 4536 N N . PRO B 1 234 ? -5.895 -22.844 -22.438 1 94.75 234 PRO B N 1
ATOM 4537 C CA . PRO B 1 234 ? -6.223 -24.266 -22.562 1 94.75 234 PRO B CA 1
ATOM 4538 C C . PRO B 1 234 ? -5.691 -25.094 -21.406 1 94.75 234 PRO B C 1
ATOM 4540 O O . PRO B 1 234 ? -6.391 -25.984 -20.906 1 94.75 234 PRO B O 1
ATOM 4543 N N . ALA B 1 235 ? -4.473 -24.844 -21 1 95.75 235 ALA B N 1
ATOM 4544 C CA . ALA B 1 235 ? -3.898 -25.578 -19.875 1 95.75 235 ALA B CA 1
ATOM 4545 C C . ALA B 1 235 ? -4.727 -25.375 -18.609 1 95.75 235 ALA B C 1
ATOM 4547 O O . ALA B 1 235 ? -4.945 -26.328 -17.844 1 95.75 235 ALA B O 1
ATOM 4548 N N . ARG B 1 236 ? -5.145 -24.141 -18.344 1 97.5 236 ARG B N 1
ATOM 4549 C CA . ARG B 1 236 ? -6 -23.859 -17.203 1 97.5 236 ARG B CA 1
ATOM 4550 C C . ARG B 1 236 ? -7.293 -24.672 -17.266 1 97.5 236 ARG B C 1
ATOM 4552 O O . ARG B 1 236 ? -7.719 -25.266 -16.281 1 97.5 236 ARG B O 1
ATOM 4559 N N . ALA B 1 237 ? -7.895 -24.688 -18.406 1 96.81 237 ALA B N 1
ATOM 4560 C CA . ALA B 1 237 ? -9.156 -25.391 -18.594 1 96.81 237 ALA B CA 1
ATOM 4561 C C . ALA B 1 237 ? -8.992 -26.891 -18.297 1 96.81 237 ALA B C 1
ATOM 4563 O O . ALA B 1 237 ? -9.859 -27.5 -17.672 1 96.81 237 ALA B O 1
ATOM 4564 N N . ILE B 1 238 ? -7.938 -27.438 -18.766 1 96.62 238 ILE B N 1
ATOM 4565 C CA . ILE B 1 238 ? -7.66 -28.844 -18.531 1 96.62 238 ILE B CA 1
ATOM 4566 C C . ILE B 1 238 ? -7.613 -29.125 -17.031 1 96.62 238 ILE B C 1
ATOM 4568 O O . ILE B 1 238 ? -8.258 -30.062 -16.547 1 96.62 238 ILE B O 1
ATOM 4572 N N . LEU B 1 239 ? -6.855 -28.328 -16.328 1 97.94 239 LEU B N 1
ATOM 4573 C CA . LEU B 1 239 ? -6.676 -28.531 -14.891 1 97.94 239 LEU B CA 1
ATOM 4574 C C . LEU B 1 239 ? -7.992 -28.328 -14.141 1 97.94 239 LEU B C 1
ATOM 4576 O O . LEU B 1 239 ? -8.32 -29.094 -13.242 1 97.94 239 LEU B O 1
ATOM 4580 N N . GLU B 1 240 ? -8.719 -27.312 -14.516 1 97.75 240 GLU B N 1
ATOM 4581 C CA . GLU B 1 240 ? -9.984 -27.047 -13.852 1 97.75 240 GLU B CA 1
ATOM 4582 C C . GLU B 1 240 ? -10.984 -28.172 -14.078 1 97.75 240 GLU B C 1
ATOM 4584 O O . GLU B 1 240 ? -11.742 -28.531 -13.18 1 97.75 240 GLU B O 1
ATOM 4589 N N . LYS B 1 241 ? -10.977 -28.75 -15.25 1 96.56 241 LYS B N 1
ATOM 4590 C CA . LYS B 1 241 ? -11.852 -29.875 -15.555 1 96.56 241 LYS B CA 1
ATOM 4591 C C . LYS B 1 241 ? -11.477 -31.109 -14.727 1 96.56 241 LYS B C 1
ATOM 4593 O O . LYS B 1 241 ? -12.32 -31.969 -14.477 1 96.56 241 LYS B O 1
ATOM 4598 N N . GLU B 1 242 ? -10.266 -31.172 -14.336 1 97.81 242 GLU B N 1
ATOM 4599 C CA . GLU B 1 242 ? -9.805 -32.312 -13.547 1 97.81 242 GLU B CA 1
ATOM 4600 C C . GLU B 1 242 ? -10.016 -32.062 -12.055 1 97.81 242 GLU B C 1
ATOM 4602 O O . GLU B 1 242 ? -9.805 -32.969 -11.242 1 97.81 242 GLU B O 1
ATOM 4607 N N . GLY B 1 243 ? -10.336 -30.828 -11.672 1 97.31 243 GLY B N 1
ATOM 4608 C CA . GLY B 1 243 ? -10.68 -30.594 -10.281 1 97.31 243 GLY B CA 1
ATOM 4609 C C . GLY B 1 243 ? -9.844 -29.484 -9.641 1 97.31 243 GLY B C 1
ATOM 4610 O O . GLY B 1 243 ? -10.016 -29.188 -8.461 1 97.31 243 GLY B O 1
ATOM 4611 N N . PHE B 1 244 ? -8.984 -28.859 -10.367 1 98.38 244 PHE B N 1
ATOM 4612 C CA . PHE B 1 244 ? -8.227 -27.719 -9.844 1 98.38 244 PHE B CA 1
ATOM 4613 C C . PHE B 1 244 ? -9.102 -26.484 -9.758 1 98.38 244 PHE B C 1
ATOM 4615 O O . PHE B 1 244 ? -10.047 -26.328 -10.531 1 98.38 244 PHE B O 1
ATOM 4622 N N . SER B 1 245 ? -8.75 -25.641 -8.836 1 98.25 245 SER B N 1
ATOM 4623 C CA . SER B 1 245 ? -9.523 -24.406 -8.688 1 98.25 245 SER B CA 1
ATOM 4624 C C . SER B 1 245 ? -8.633 -23.25 -8.266 1 98.25 245 SER B C 1
ATOM 4626 O O . SER B 1 245 ? -7.594 -23.453 -7.629 1 98.25 245 SER B O 1
ATOM 4628 N N . TYR B 1 246 ? -9.047 -22.109 -8.68 1 97.81 246 TYR B N 1
ATOM 4629 C CA . TYR B 1 246 ? -8.398 -20.875 -8.242 1 97.81 246 TYR B CA 1
ATOM 4630 C C . TYR B 1 246 ? -8.867 -20.469 -6.852 1 97.81 246 TYR B C 1
ATOM 4632 O O . TYR B 1 246 ? -10.07 -20.359 -6.605 1 97.81 246 TYR B O 1
ATOM 4640 N N . GLN B 1 247 ? -7.863 -20.25 -5.957 1 94.88 247 GLN B N 1
ATOM 4641 C CA . GLN B 1 247 ? -8.234 -19.969 -4.578 1 94.88 247 GLN B CA 1
ATOM 4642 C C . GLN B 1 247 ? -7.605 -18.656 -4.098 1 94.88 247 GLN B C 1
ATOM 4644 O O . GLN B 1 247 ? -7.254 -18.531 -2.924 1 94.88 247 GLN B O 1
ATOM 4649 N N . GLY B 1 248 ? -7.246 -17.797 -4.957 1 96.5 248 GLY B N 1
ATOM 4650 C CA . GLY B 1 248 ? -6.832 -16.469 -4.574 1 96.5 248 GLY B CA 1
ATOM 4651 C C . GLY B 1 248 ? -5.324 -16.297 -4.5 1 96.5 248 GLY B C 1
ATOM 4652 O O . GLY B 1 248 ? -4.824 -15.336 -3.924 1 96.5 248 GLY B O 1
ATOM 4653 N N . HIS B 1 249 ? -4.582 -17.25 -5.023 1 97.94 249 HIS B N 1
ATOM 4654 C CA . HIS B 1 249 ? -3.127 -17.141 -5.078 1 97.94 249 HIS B CA 1
ATOM 4655 C C . HIS B 1 249 ? -2.654 -16.781 -6.484 1 97.94 249 HIS B C 1
ATOM 4657 O O . HIS B 1 249 ? -3.209 -17.266 -7.473 1 97.94 249 HIS B O 1
ATOM 4663 N N . ILE B 1 250 ? -1.695 -15.867 -6.512 1 98.19 250 ILE B N 1
ATOM 4664 C CA . ILE B 1 250 ? -1.208 -15.461 -7.824 1 98.19 250 ILE B CA 1
ATOM 4665 C C . ILE B 1 250 ? 0.317 -15.375 -7.805 1 98.19 250 ILE B C 1
ATOM 4667 O O . ILE B 1 250 ? 0.925 -15.273 -6.738 1 98.19 250 ILE B O 1
ATOM 4671 N N . ASP B 1 251 ? 0.871 -15.469 -8.93 1 96.5 251 ASP B N 1
ATOM 4672 C CA . ASP B 1 251 ? 2.307 -15.289 -9.125 1 96.5 251 ASP B CA 1
ATOM 4673 C C . ASP B 1 251 ? 2.729 -13.867 -8.766 1 96.5 251 ASP B C 1
ATOM 4675 O O . ASP B 1 251 ? 1.994 -12.906 -9.023 1 96.5 251 ASP B O 1
ATOM 4679 N N . ILE B 1 252 ? 3.904 -13.734 -8.289 1 94.88 252 ILE B N 1
ATOM 4680 C CA . ILE B 1 252 ? 4.355 -12.445 -7.781 1 94.88 252 ILE B CA 1
ATOM 4681 C C . ILE B 1 252 ? 4.84 -11.578 -8.938 1 94.88 252 ILE B C 1
ATOM 4683 O O . ILE B 1 252 ? 5.004 -10.367 -8.781 1 94.88 252 ILE B O 1
ATOM 4687 N N . PHE B 1 253 ? 5.082 -12.141 -10.172 1 93.56 253 PHE B N 1
ATOM 4688 C CA . PHE B 1 253 ? 5.66 -11.383 -11.273 1 93.56 253 PHE B CA 1
ATOM 4689 C C . PHE B 1 253 ? 4.578 -10.953 -12.258 1 93.56 253 PHE B C 1
ATOM 4691 O O . PHE B 1 253 ? 4.465 -9.773 -12.586 1 93.56 253 PHE B O 1
ATOM 4698 N N . ASP B 1 254 ? 3.768 -11.898 -12.648 1 95.31 254 ASP B N 1
ATOM 4699 C CA . ASP B 1 254 ? 2.818 -11.57 -13.703 1 95.31 254 ASP B CA 1
ATOM 4700 C C . ASP B 1 254 ? 1.379 -11.75 -13.227 1 95.31 254 ASP B C 1
ATOM 4702 O O . ASP B 1 254 ? 0.437 -11.641 -14.016 1 95.31 254 ASP B O 1
ATOM 4706 N N . ALA B 1 255 ? 1.169 -12.117 -12.008 1 97.62 255 ALA B N 1
ATOM 4707 C CA . ALA B 1 255 ? -0.134 -12.242 -11.367 1 97.62 255 ALA B CA 1
ATOM 4708 C C . ALA B 1 255 ? -0.934 -13.398 -11.969 1 97.62 255 ALA B C 1
ATOM 4710 O O . ALA B 1 255 ? -2.166 -13.398 -11.922 1 97.62 255 ALA B O 1
ATOM 4711 N N . GLY B 1 256 ? -0.237 -14.312 -12.594 1 97.62 256 GLY B N 1
ATOM 4712 C CA . GLY B 1 256 ? -0.946 -15.492 -13.062 1 97.62 256 GLY B CA 1
ATOM 4713 C C . GLY B 1 256 ? -1.582 -16.297 -11.938 1 97.62 256 GLY B C 1
ATOM 4714 O O . GLY B 1 256 ? -1.029 -16.375 -10.836 1 97.62 256 GLY B O 1
ATOM 4715 N N . ALA B 1 257 ? -2.654 -16.969 -12.242 1 98.31 257 ALA B N 1
ATOM 4716 C CA . ALA B 1 257 ? -3.402 -17.719 -11.234 1 98.31 257 ALA B CA 1
ATOM 4717 C C . ALA B 1 257 ? -2.629 -18.953 -10.773 1 98.31 257 ALA B C 1
ATOM 4719 O O . ALA B 1 257 ? -1.979 -19.609 -11.586 1 98.31 257 ALA B O 1
ATOM 4720 N N . LEU B 1 258 ? -2.621 -19.203 -9.57 1 98.06 258 LEU B N 1
ATOM 4721 C CA . LEU B 1 258 ? -2.24 -20.5 -9.023 1 98.06 258 LEU B CA 1
ATOM 4722 C C . LEU B 1 258 ? -3.469 -21.375 -8.789 1 98.06 258 LEU B C 1
ATOM 4724 O O . LEU B 1 258 ? -4.371 -21 -8.047 1 98.06 258 LEU B O 1
ATOM 4728 N N . LEU B 1 259 ? -3.492 -22.5 -9.461 1 98.56 259 LEU B N 1
ATOM 4729 C CA . LEU B 1 259 ? -4.578 -23.453 -9.258 1 98.56 259 LEU B CA 1
ATOM 4730 C C . LEU B 1 259 ? -4.16 -24.547 -8.289 1 98.56 259 LEU B C 1
ATOM 4732 O O . LEU B 1 259 ? -3.014 -25 -8.305 1 98.56 259 LEU B O 1
ATOM 4736 N N . GLN B 1 260 ? -5.137 -24.953 -7.477 1 98.38 260 GLN B N 1
ATOM 4737 C CA . GLN B 1 260 ? -4.828 -25.969 -6.477 1 98.38 260 GLN B CA 1
ATOM 4738 C C . GLN B 1 260 ? -5.879 -27.078 -6.469 1 98.38 260 GLN B C 1
ATOM 4740 O O . GLN B 1 260 ? -7.012 -26.875 -6.902 1 98.38 260 GLN B O 1
ATOM 4745 N N . ALA B 1 261 ? -5.441 -28.234 -6.043 1 98.44 261 ALA B N 1
ATOM 4746 C CA . ALA B 1 261 ? -6.332 -29.375 -5.859 1 98.44 261 ALA B CA 1
ATOM 4747 C C . ALA B 1 261 ? -5.797 -30.328 -4.797 1 98.44 261 ALA B C 1
ATOM 4749 O O . ALA B 1 261 ? -4.609 -30.297 -4.465 1 98.44 261 ALA B O 1
ATOM 4750 N N . GLU B 1 262 ? -6.762 -31.016 -4.168 1 98.25 262 GLU B N 1
ATOM 4751 C CA . GLU B 1 262 ? -6.371 -32.188 -3.424 1 98.25 262 GLU B CA 1
ATOM 4752 C C . GLU B 1 262 ? -6.117 -33.375 -4.363 1 98.25 262 GLU B C 1
ATOM 4754 O O . GLU B 1 262 ? -6.988 -33.75 -5.16 1 98.25 262 GLU B O 1
ATOM 4759 N N . ILE B 1 263 ? -4.996 -34 -4.266 1 98.31 263 ILE B N 1
ATOM 4760 C CA . ILE B 1 263 ? -4.531 -34.969 -5.234 1 98.31 263 ILE B CA 1
ATOM 4761 C C . ILE B 1 263 ? -5.555 -36.094 -5.359 1 98.31 263 ILE B C 1
ATOM 4763 O O . ILE B 1 263 ? -5.902 -36.5 -6.469 1 98.31 263 ILE B O 1
ATOM 4767 N N . ASP B 1 264 ? -6.102 -36.531 -4.27 1 98.12 264 ASP B N 1
ATOM 4768 C CA . ASP B 1 264 ? -6.988 -37.688 -4.273 1 98.12 264 ASP B CA 1
ATOM 4769 C C . ASP B 1 264 ? -8.352 -37.344 -4.863 1 98.12 264 ASP B C 1
ATOM 4771 O O . ASP B 1 264 ? -9.156 -38.25 -5.16 1 98.12 264 ASP B O 1
ATOM 4775 N N . ARG B 1 265 ? -8.555 -36.062 -5.086 1 97.56 265 ARG B N 1
ATOM 4776 C CA . ARG B 1 265 ? -9.82 -35.625 -5.645 1 97.56 265 ARG B CA 1
ATOM 4777 C C . ARG B 1 265 ? -9.68 -35.312 -7.129 1 97.56 265 ARG B C 1
ATOM 4779 O O . ARG B 1 265 ? -10.68 -35.031 -7.812 1 97.56 265 ARG B O 1
ATOM 4786 N N . ILE B 1 266 ? -8.508 -35.312 -7.633 1 98.19 266 ILE B N 1
ATOM 4787 C CA . ILE B 1 266 ? -8.297 -35.094 -9.062 1 98.19 266 ILE B CA 1
ATOM 4788 C C . ILE B 1 266 ? -8.93 -36.281 -9.836 1 98.19 266 ILE B C 1
ATOM 4790 O O . ILE B 1 266 ? -8.633 -37.438 -9.57 1 98.19 266 ILE B O 1
ATOM 4794 N N . ARG B 1 267 ? -9.75 -35.938 -10.766 1 98.25 267 ARG B N 1
ATOM 4795 C CA . ARG B 1 267 ? -10.57 -36.938 -11.453 1 98.25 267 ARG B CA 1
ATOM 4796 C C . ARG B 1 267 ? -9.695 -38.031 -12.047 1 98.25 267 ARG B C 1
ATOM 4798 O O . ARG B 1 267 ? -9.984 -39.219 -11.859 1 98.25 267 ARG B O 1
ATOM 4805 N N . ALA B 1 268 ? -8.648 -37.688 -12.758 1 97.88 268 ALA B N 1
ATOM 4806 C CA . ALA B 1 268 ? -7.809 -38.656 -13.438 1 97.88 268 ALA B CA 1
ATOM 4807 C C . ALA B 1 268 ? -7.125 -39.594 -12.438 1 97.88 268 ALA B C 1
ATOM 4809 O O . ALA B 1 268 ? -6.934 -40.781 -12.711 1 97.88 268 ALA B O 1
ATOM 4810 N N . VAL B 1 269 ? -6.719 -39.062 -11.297 1 98.31 269 VAL B N 1
ATOM 4811 C CA . VAL B 1 269 ? -6.098 -39.875 -10.242 1 98.31 269 VAL B CA 1
ATOM 4812 C C . VAL B 1 269 ? -7.141 -40.781 -9.617 1 98.31 269 VAL B C 1
ATOM 4814 O O . VAL B 1 269 ? -6.918 -42 -9.492 1 98.31 269 VAL B O 1
ATOM 4817 N N . LYS B 1 270 ? -8.25 -40.188 -9.305 1 97.69 270 LYS B N 1
ATOM 4818 C CA . LYS B 1 270 ? -9.32 -40.906 -8.609 1 97.69 270 LYS B CA 1
ATOM 4819 C C . LYS B 1 270 ? -9.906 -42.031 -9.484 1 97.69 270 LYS B C 1
ATOM 4821 O O . LYS B 1 270 ? -10.219 -43.094 -8.984 1 97.69 270 LYS B O 1
ATOM 4826 N N . GLU B 1 271 ? -9.992 -41.812 -10.758 1 97.06 271 GLU B N 1
ATOM 4827 C CA . GLU B 1 271 ? -10.703 -42.719 -11.648 1 97.06 271 GLU B CA 1
ATOM 4828 C C . GLU B 1 271 ? -9.734 -43.688 -12.336 1 97.06 271 GLU B C 1
ATOM 4830 O O . GLU B 1 271 ? -10.156 -44.625 -13 1 97.06 271 GLU B O 1
ATOM 4835 N N . SER B 1 272 ? -8.484 -43.406 -12.203 1 96.81 272 SER B N 1
ATOM 4836 C CA . SER B 1 272 ? -7.551 -44.344 -12.836 1 96.81 272 SER B CA 1
ATOM 4837 C C . SER B 1 272 ? -7.664 -45.75 -12.242 1 96.81 272 SER B C 1
ATOM 4839 O O . SER B 1 272 ? -7.945 -45.906 -11.047 1 96.81 272 SER B O 1
ATOM 4841 N N . GLN B 1 273 ? -7.457 -46.75 -13.039 1 95.12 273 GLN B N 1
ATOM 4842 C CA . GLN B 1 273 ? -7.582 -48.125 -12.586 1 95.12 273 GLN B CA 1
ATOM 4843 C C . GLN B 1 273 ? -6.449 -49 -13.148 1 95.12 273 GLN B C 1
ATOM 4845 O O . GLN B 1 273 ? -5.871 -48.688 -14.18 1 95.12 273 GLN B O 1
ATOM 4850 N N . LEU B 1 274 ? -6.188 -50.062 -12.43 1 96.5 274 LEU B N 1
ATOM 4851 C CA . LEU B 1 274 ? -5.234 -51.062 -12.906 1 96.5 274 LEU B CA 1
ATOM 4852 C C . LEU B 1 274 ? -5.938 -52.156 -13.703 1 96.5 274 LEU B C 1
ATOM 4854 O O . LEU B 1 274 ? -6.973 -52.688 -13.273 1 96.5 274 LEU B O 1
ATOM 4858 N N . VAL B 1 275 ? -5.438 -52.406 -14.867 1 95.25 275 VAL B N 1
ATOM 4859 C CA . VAL B 1 275 ? -6.02 -53.438 -15.742 1 95.25 275 VAL B CA 1
ATOM 4860 C C . VAL B 1 275 ? -4.922 -54.375 -16.25 1 95.25 275 VAL B C 1
ATOM 4862 O O . VAL B 1 275 ? -3.805 -53.938 -16.531 1 95.25 275 VAL B O 1
ATOM 4865 N N . THR B 1 276 ? -5.246 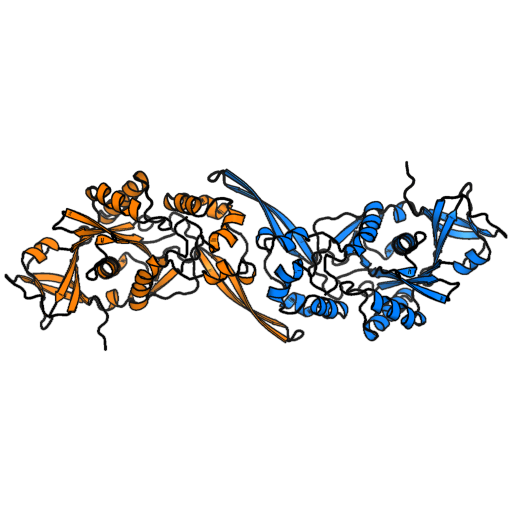-55.594 -16.359 1 96 276 THR B N 1
ATOM 4866 C CA . THR B 1 276 ? -4.309 -56.562 -16.906 1 96 276 THR B CA 1
ATOM 4867 C C . THR B 1 276 ? -4.254 -56.438 -18.438 1 96 276 THR B C 1
ATOM 4869 O O . THR B 1 276 ? -5.281 -56.25 -19.094 1 96 276 THR B O 1
ATOM 4872 N N . VAL B 1 277 ? -3.115 -56.594 -18.969 1 95.75 277 VAL B N 1
ATOM 4873 C CA . VAL B 1 277 ? -2.941 -56.469 -20.406 1 95.75 277 VAL B CA 1
ATOM 4874 C C . VAL B 1 277 ? -2.873 -57.844 -21.062 1 95.75 277 VAL B C 1
ATOM 4876 O O . VAL B 1 277 ? -2.338 -58.781 -20.469 1 95.75 277 VAL B O 1
ATOM 4879 N N . SER B 1 278 ? -3.422 -57.969 -22.203 1 94.31 278 SER B N 1
ATOM 4880 C CA . SER B 1 278 ? -3.305 -59.156 -23.047 1 94.31 278 SER B CA 1
ATOM 4881 C C . SER B 1 278 ? -2.748 -58.781 -24.422 1 94.31 278 SER B C 1
ATOM 4883 O O . SER B 1 278 ? -3.117 -57.781 -25 1 94.31 278 SER B O 1
ATOM 4885 N N . LYS B 1 279 ? -1.844 -59.656 -24.828 1 95.19 279 LYS B N 1
ATOM 4886 C CA . LYS B 1 279 ? -1.225 -59.406 -26.141 1 95.19 279 LYS B CA 1
ATOM 4887 C C . LYS B 1 279 ? -2.164 -59.844 -27.266 1 95.19 279 LYS B C 1
ATOM 4889 O O . LYS B 1 279 ? -2.719 -60.938 -27.25 1 95.19 279 LYS B O 1
ATOM 4894 N N . ALA B 1 280 ? -2.383 -58.969 -28.172 1 92.62 280 ALA B N 1
ATOM 4895 C CA . ALA B 1 280 ? -3.16 -59.25 -29.375 1 92.62 280 ALA B CA 1
ATOM 4896 C C . ALA B 1 280 ? -2.4 -58.812 -30.625 1 92.62 280 ALA B C 1
ATOM 4898 O O . ALA B 1 280 ? -1.741 -57.781 -30.641 1 92.62 280 ALA B O 1
ATOM 4899 N N . LYS B 1 281 ? -2.518 -59.594 -31.609 1 92.44 281 LYS B N 1
ATOM 4900 C CA . LYS B 1 281 ? -1.803 -59.281 -32.844 1 92.44 281 LYS B CA 1
ATOM 4901 C C . LYS B 1 281 ? -2.318 -58 -33.469 1 92.44 281 LYS B C 1
ATOM 4903 O O . LYS B 1 281 ? -1.538 -57.219 -34.031 1 92.44 281 LYS B O 1
ATOM 4908 N N . SER B 1 282 ? -3.568 -57.906 -33.406 1 89.25 282 SER B N 1
ATOM 4909 C CA . SER B 1 282 ? -4.184 -56.688 -33.969 1 89.25 282 SER B CA 1
ATOM 4910 C C . SER B 1 282 ? -5.344 -56.219 -33.094 1 89.25 282 SER B C 1
ATOM 4912 O O . SER B 1 282 ? -6.086 -57.031 -32.531 1 89.25 282 SER B O 1
ATOM 4914 N N . VAL B 1 283 ? -5.336 -54.938 -32.875 1 87.5 283 VAL B N 1
ATOM 4915 C CA . VAL B 1 283 ? -6.418 -54.312 -32.125 1 87.5 283 VAL B CA 1
ATOM 4916 C C . VAL B 1 283 ? -7.039 -53.188 -32.938 1 87.5 283 VAL B C 1
ATOM 4918 O O . VAL B 1 283 ? -6.324 -52.375 -33.531 1 87.5 283 VAL B O 1
ATOM 4921 N N . ILE B 1 284 ? -8.359 -53.156 -33.125 1 81.44 284 ILE B N 1
ATOM 4922 C CA . ILE B 1 284 ? -9.055 -52.062 -33.812 1 81.44 284 ILE B CA 1
ATOM 4923 C C . ILE B 1 284 ? -9.242 -50.906 -32.875 1 81.44 284 ILE B C 1
ATOM 4925 O O . ILE B 1 284 ? -9.844 -51.031 -31.797 1 81.44 284 ILE B O 1
ATOM 4929 N N . ARG B 1 285 ? -8.609 -49.812 -33.25 1 83 285 ARG B N 1
ATOM 4930 C CA . ARG B 1 285 ? -8.648 -48.625 -32.375 1 83 285 ARG B CA 1
ATOM 4931 C C . ARG B 1 285 ? -9.578 -47.562 -32.969 1 83 285 ARG B C 1
ATOM 4933 O O . ARG B 1 285 ? -9.594 -46.438 -32.469 1 83 285 ARG B O 1
ATOM 4940 N N . ASN B 1 286 ? -10.32 -47.875 -33.969 1 77.5 286 ASN B N 1
ATOM 4941 C CA . ASN B 1 286 ? -11.156 -46.875 -34.625 1 77.5 286 ASN B CA 1
ATOM 4942 C C . ASN B 1 286 ? -12.43 -46.594 -33.844 1 77.5 286 ASN B C 1
ATOM 4944 O O . ASN B 1 286 ? -13.086 -45.562 -34.031 1 77.5 286 ASN B O 1
ATOM 4948 N N . ASP B 1 287 ? -12.711 -47.5 -33.031 1 78.38 287 ASP B N 1
ATOM 4949 C CA . ASP B 1 287 ? -13.914 -47.375 -32.219 1 78.38 287 ASP B CA 1
ATOM 4950 C C . ASP B 1 287 ? -13.578 -47.375 -30.719 1 78.38 287 ASP B C 1
ATOM 4952 O O . ASP B 1 287 ? -12.531 -47.906 -30.328 1 78.38 287 ASP B O 1
ATOM 4956 N N . GLY B 1 288 ? -13.828 -46.188 -29.875 1 87.19 288 GLY B N 1
ATOM 4957 C CA . GLY B 1 288 ? -13.586 -46.156 -28.438 1 87.19 288 GLY B CA 1
ATOM 4958 C C . GLY B 1 288 ? -13.359 -44.75 -27.891 1 87.19 288 GLY B C 1
ATOM 4959 O O . GLY B 1 288 ? -13.508 -43.781 -28.625 1 87.19 288 GLY B O 1
ATOM 4960 N N . ILE B 1 289 ? -13.07 -44.844 -26.672 1 90.88 289 ILE B N 1
ATOM 4961 C CA . ILE B 1 289 ? -12.836 -43.562 -26 1 90.88 289 ILE B CA 1
ATOM 4962 C C . ILE B 1 289 ? -11.344 -43.375 -25.75 1 90.88 289 ILE B C 1
ATOM 4964 O O . ILE B 1 289 ? -10.641 -44.344 -25.422 1 90.88 289 ILE B O 1
ATOM 4968 N N . PRO B 1 290 ? -10.844 -42.188 -26.016 1 95.06 290 PRO B N 1
ATOM 4969 C CA . PRO B 1 290 ? -9.43 -41.969 -25.75 1 95.06 290 PRO B CA 1
ATOM 4970 C C . PRO B 1 290 ? -9.062 -42.188 -24.281 1 95.06 290 PRO B C 1
ATOM 4972 O O . PRO B 1 290 ? -9.703 -41.625 -23.391 1 95.06 290 PRO B O 1
ATOM 4975 N N . CYS B 1 291 ? -8.047 -43.031 -24.047 1 96.12 291 CYS B N 1
ATOM 4976 C CA . CYS B 1 291 ? -7.578 -43.344 -22.703 1 96.12 291 CYS B CA 1
ATOM 4977 C C . CYS B 1 291 ? -6.062 -43.188 -22.609 1 96.12 291 CYS B C 1
ATOM 4979 O O . CYS B 1 291 ? -5.348 -43.5 -23.562 1 96.12 291 CYS B O 1
ATOM 4981 N N . ILE B 1 292 ? -5.648 -42.688 -21.516 1 98.06 292 ILE B N 1
ATOM 4982 C CA . ILE B 1 292 ? -4.227 -42.75 -21.203 1 98.06 292 ILE B CA 1
ATOM 4983 C C . ILE B 1 292 ? -3.9 -44.125 -20.578 1 98.06 292 ILE B C 1
ATOM 4985 O O . ILE B 1 292 ? -4.566 -44.531 -19.625 1 98.06 292 ILE B O 1
ATOM 4989 N N . VAL B 1 293 ? -2.959 -44.781 -21.141 1 97.94 293 VAL B N 1
ATOM 4990 C CA . VAL B 1 293 ? -2.48 -46.062 -20.656 1 97.94 293 VAL B CA 1
ATOM 4991 C C . VAL B 1 293 ? -1.017 -45.938 -20.234 1 97.94 293 VAL B C 1
ATOM 4993 O O . VAL B 1 293 ? -0.16 -45.594 -21.031 1 97.94 293 VAL B O 1
ATOM 4996 N N . ALA B 1 294 ? -0.758 -46.281 -18.984 1 98.69 294 ALA B N 1
ATOM 4997 C CA . ALA B 1 294 ? 0.594 -46.094 -18.469 1 98.69 294 ALA B CA 1
ATOM 4998 C C . ALA B 1 294 ? 1.097 -47.344 -17.781 1 98.69 294 ALA B C 1
ATOM 5000 O O . ALA B 1 294 ? 0.323 -48.062 -17.125 1 98.69 294 ALA B O 1
ATOM 5001 N N . ASN B 1 295 ? 2.383 -47.656 -17.953 1 98.5 295 ASN B N 1
ATOM 5002 C CA . ASN B 1 295 ? 2.975 -48.719 -17.156 1 98.5 295 ASN B CA 1
ATOM 5003 C C . ASN B 1 295 ? 3.154 -48.312 -15.703 1 98.5 295 ASN B C 1
ATOM 5005 O O . ASN B 1 295 ? 2.729 -47.219 -15.305 1 98.5 295 ASN B O 1
ATOM 5009 N N . GLN B 1 296 ? 3.68 -49.156 -14.875 1 97.44 296 GLN B N 1
ATOM 5010 C CA . GLN B 1 296 ? 3.807 -48.875 -13.453 1 97.44 296 GLN B CA 1
ATOM 5011 C C . GLN B 1 296 ? 5.27 -48.875 -13.016 1 97.44 296 GLN B C 1
ATOM 5013 O O . GLN B 1 296 ? 5.578 -49.188 -11.867 1 97.44 296 GLN B O 1
ATOM 5018 N N . TYR B 1 297 ? 6.172 -48.594 -13.945 1 97.62 297 TYR B N 1
ATOM 5019 C CA . TYR B 1 297 ? 7.594 -48.562 -13.625 1 97.62 297 TYR B CA 1
ATOM 5020 C C . TYR B 1 297 ? 8.055 -47.125 -13.297 1 97.62 297 TYR B C 1
ATOM 5022 O O . TYR B 1 297 ? 7.992 -46.25 -14.148 1 97.62 297 TYR B O 1
ATOM 5030 N N . PHE B 1 298 ? 8.586 -46.969 -12.164 1 97.56 298 PHE B N 1
ATOM 5031 C CA . PHE B 1 298 ? 8.953 -45.656 -11.664 1 97.56 298 PHE B CA 1
ATOM 5032 C C . PHE B 1 298 ? 10.039 -45.031 -12.531 1 97.56 298 PHE B C 1
ATOM 5034 O O . PHE B 1 298 ? 9.852 -43.938 -13.078 1 97.56 298 PHE B O 1
ATOM 5041 N N . SER B 1 299 ? 11.172 -45.656 -12.805 1 96.62 299 SER B N 1
ATOM 5042 C CA . SER B 1 299 ? 12.328 -45.094 -13.5 1 96.62 299 SER B CA 1
ATOM 5043 C C . SER B 1 299 ? 12.133 -45.156 -15.016 1 96.62 299 SER B C 1
ATOM 5045 O O . SER B 1 299 ? 12.844 -44.469 -15.75 1 96.62 299 SER B O 1
ATOM 5047 N N . GLU B 1 300 ? 11.172 -46 -15.445 1 97.38 300 GLU B N 1
ATOM 5048 C CA . GLU B 1 300 ? 10.875 -46.125 -16.875 1 97.38 300 GLU B CA 1
ATOM 5049 C C . GLU B 1 300 ? 9.391 -45.906 -17.141 1 97.38 300 GLU B C 1
ATOM 5051 O O . GLU B 1 300 ? 8.789 -46.656 -17.922 1 97.38 300 GLU B O 1
ATOM 5056 N N . PHE B 1 301 ? 8.914 -45.031 -16.422 1 98.56 301 PHE B N 1
ATOM 5057 C CA . PHE B 1 301 ? 7.504 -44.719 -16.609 1 98.56 301 PHE B CA 1
ATOM 5058 C C . PHE B 1 301 ? 7.227 -44.312 -18.062 1 98.56 301 PHE B C 1
ATOM 5060 O O . PHE B 1 301 ? 7.965 -43.5 -18.641 1 98.56 301 PHE B O 1
ATOM 5067 N N . ARG B 1 302 ? 6.195 -44.844 -18.641 1 98.62 302 ARG B N 1
ATOM 5068 C CA . ARG B 1 302 ? 5.758 -44.594 -20 1 98.62 302 ARG B CA 1
ATOM 5069 C C . ARG B 1 302 ? 4.234 -44.594 -20.109 1 98.62 302 ARG B C 1
ATOM 5071 O O . ARG B 1 302 ? 3.561 -45.312 -19.375 1 98.62 302 ARG B O 1
ATOM 5078 N N . ALA B 1 303 ? 3.756 -43.812 -21.016 1 98.81 303 ALA B N 1
ATOM 5079 C CA . ALA B 1 303 ? 2.312 -43.781 -21.25 1 98.81 303 ALA B CA 1
ATOM 5080 C C . ALA B 1 303 ? 1.991 -43.562 -22.719 1 98.81 303 ALA B C 1
ATOM 5082 O O . ALA B 1 303 ? 2.783 -42.938 -23.453 1 98.81 303 ALA B O 1
ATOM 5083 N N . LEU B 1 304 ? 0.894 -44.031 -23.156 1 98.31 304 LEU B N 1
ATOM 5084 C CA . LEU B 1 304 ? 0.344 -43.844 -24.484 1 98.31 304 LEU B CA 1
ATOM 5085 C C . LEU B 1 304 ? -1.095 -43.344 -24.422 1 98.31 304 LEU B C 1
ATOM 5087 O O . LEU B 1 304 ? -1.762 -43.5 -23.406 1 98.31 304 LEU B O 1
ATOM 5091 N N . LEU B 1 305 ? -1.468 -42.688 -25.422 1 97.44 305 LEU B N 1
ATOM 5092 C CA . LEU B 1 305 ? -2.873 -42.375 -25.641 1 97.44 305 LEU B CA 1
ATOM 5093 C C . LEU B 1 305 ? -3.486 -43.312 -26.672 1 97.44 305 LEU B C 1
ATOM 5095 O O . LEU B 1 305 ? -3.053 -43.344 -27.828 1 97.44 305 LEU B O 1
ATOM 5099 N N . LEU B 1 306 ? -4.5 -44.062 -26.219 1 95.44 306 LEU B N 1
ATOM 5100 C CA . LEU B 1 306 ? -5.109 -45.062 -27.078 1 95.44 306 LEU B CA 1
ATOM 5101 C C . LEU B 1 306 ? -6.629 -44.969 -27.031 1 95.44 306 LEU B C 1
ATOM 5103 O O . LEU B 1 306 ? -7.207 -44.688 -25.984 1 95.44 306 LEU B O 1
ATOM 5107 N N . ASN B 1 307 ? -7.188 -45.188 -28.172 1 93.94 307 ASN B N 1
ATOM 5108 C CA . ASN B 1 307 ? -8.633 -45.375 -28.188 1 93.94 307 ASN B CA 1
ATOM 5109 C C . ASN B 1 307 ? -9.023 -46.781 -27.75 1 93.94 307 ASN B C 1
ATOM 5111 O O . ASN B 1 307 ? -8.695 -47.75 -28.422 1 93.94 307 ASN B O 1
ATOM 5115 N N . ILE B 1 308 ? -9.68 -46.844 -26.672 1 90.69 308 ILE B N 1
ATOM 5116 C CA . ILE B 1 308 ? -9.984 -48.125 -26.078 1 90.69 308 ILE B CA 1
ATOM 5117 C C . ILE B 1 308 ? -11.492 -48.375 -26.078 1 90.69 308 ILE B C 1
ATOM 5119 O O . ILE B 1 308 ? -12.266 -47.5 -25.656 1 90.69 308 ILE B O 1
ATOM 5123 N N . ALA B 1 309 ? -11.992 -49.406 -26.719 1 80.38 309 ALA B N 1
ATOM 5124 C CA . ALA B 1 309 ? -13.367 -49.875 -26.609 1 80.38 309 ALA B CA 1
ATOM 5125 C C . ALA B 1 309 ? -13.508 -50.875 -25.469 1 80.38 309 ALA B C 1
ATOM 5127 O O . ALA B 1 309 ? -13.289 -52.094 -25.656 1 80.38 309 ALA B O 1
ATOM 5128 N N . TYR B 1 310 ? -13.234 -50.438 -24.25 1 64.81 310 TYR B N 1
ATOM 5129 C CA . TYR B 1 310 ? -13.055 -51.344 -23.125 1 64.81 310 TYR B CA 1
ATOM 5130 C C . TYR B 1 310 ? -14.367 -52.062 -22.797 1 64.81 310 TYR B C 1
ATOM 5132 O O . TYR B 1 310 ? -15.344 -51.406 -22.406 1 64.81 310 TYR B O 1
ATOM 5140 N N . ASP B 1 311 ? -14.773 -53.188 -23.391 1 60.75 311 ASP B N 1
ATOM 5141 C CA . ASP B 1 311 ? -15.898 -54.031 -23.016 1 60.75 311 ASP B CA 1
ATOM 5142 C C . ASP B 1 311 ? -15.453 -55.156 -22.078 1 60.75 311 ASP B C 1
ATOM 5144 O O . ASP B 1 311 ? -16.25 -56.031 -21.719 1 60.75 311 ASP B O 1
ATOM 5148 N N . GLY B 1 312 ? -14.188 -55.219 -21.594 1 63.91 312 GLY B N 1
ATOM 5149 C CA . GLY B 1 312 ? -13.766 -56.438 -20.906 1 63.91 312 GLY B CA 1
ATOM 5150 C C . GLY B 1 312 ? -12.922 -56.125 -19.672 1 63.91 312 GLY B C 1
ATOM 5151 O O . GLY B 1 312 ? -12.93 -55 -19.156 1 63.91 312 GLY B O 1
ATOM 5152 N N . GLU B 1 313 ? -12.391 -57.188 -19.078 1 75.38 313 GLU B N 1
ATOM 5153 C CA . GLU B 1 313 ? -11.555 -57.188 -17.875 1 75.38 313 GLU B CA 1
ATOM 5154 C C . GLU B 1 313 ? -10.086 -56.969 -18.234 1 75.38 313 GLU B C 1
ATOM 5156 O O . GLU B 1 313 ? -9.297 -56.5 -17.391 1 75.38 313 GLU B O 1
ATOM 5161 N N . GLU B 1 314 ? -9.797 -57.188 -19.516 1 89.25 314 GLU B N 1
ATOM 5162 C CA . GLU B 1 314 ? -8.406 -57.062 -19.938 1 89.25 314 GLU B CA 1
ATOM 5163 C C . GLU B 1 314 ? -8.258 -56.031 -21.062 1 89.25 314 GLU B C 1
ATOM 5165 O O . GLU B 1 314 ? -9.172 -55.844 -21.859 1 89.25 314 GLU B O 1
ATOM 5170 N N . LEU B 1 315 ? -7.18 -55.438 -21.094 1 93.75 315 LEU B N 1
ATOM 5171 C CA . LEU B 1 315 ? -6.848 -54.5 -22.156 1 93.75 315 LEU B CA 1
ATOM 5172 C C . LEU B 1 315 ? -5.949 -55.156 -23.203 1 93.75 315 LEU B C 1
ATOM 5174 O O . LEU B 1 315 ? -4.828 -55.562 -22.891 1 93.75 315 LEU B O 1
ATOM 5178 N N . SER B 1 316 ? -6.465 -55.25 -24.406 1 93.75 316 SER B N 1
ATOM 5179 C CA . SER B 1 316 ? -5.656 -55.812 -25.484 1 93.75 316 SER B CA 1
ATOM 5180 C C . SER B 1 316 ? -4.707 -54.75 -26.062 1 93.75 316 SER B C 1
ATOM 5182 O O . SER B 1 316 ? -5.129 -53.656 -26.422 1 93.75 316 SER B O 1
ATOM 5184 N N . LEU B 1 317 ? -3.482 -55.094 -26.141 1 95.25 317 LEU B N 1
ATOM 5185 C CA . LEU B 1 317 ? -2.467 -54.219 -26.734 1 95.25 317 LEU B CA 1
ATOM 5186 C C . LEU B 1 317 ? -1.702 -54.969 -27.828 1 95.25 317 LEU B C 1
ATOM 5188 O O . LEU B 1 317 ? -1.479 -56.188 -27.719 1 95.25 317 LEU B O 1
ATOM 5192 N N . THR B 1 318 ? -1.354 -54.281 -28.859 1 95.94 318 THR B N 1
ATOM 5193 C CA . THR B 1 318 ? -0.486 -54.844 -29.891 1 95.94 318 THR B CA 1
ATOM 5194 C C . THR B 1 318 ? 0.947 -54.969 -29.375 1 95.94 318 THR B C 1
ATOM 5196 O O . THR B 1 318 ? 1.322 -54.312 -28.406 1 95.94 318 THR B O 1
ATOM 5199 N N . PRO B 1 319 ? 1.743 -55.781 -30.062 1 96.12 319 PRO B N 1
ATOM 5200 C CA . PRO B 1 319 ? 3.148 -55.875 -29.672 1 96.12 319 PRO B CA 1
ATOM 5201 C C . PRO B 1 319 ? 3.873 -54.531 -29.703 1 96.12 319 PRO B C 1
ATOM 5203 O O . PRO B 1 319 ? 4.711 -54.25 -28.844 1 96.12 319 PRO B O 1
ATOM 5206 N N . VAL B 1 320 ? 3.574 -53.719 -30.672 1 95.94 320 VAL B N 1
ATOM 5207 C CA . VAL B 1 320 ? 4.203 -52.406 -30.812 1 95.94 320 VAL B CA 1
ATOM 5208 C C . VAL B 1 320 ? 3.857 -51.531 -29.594 1 95.94 320 VAL B C 1
ATOM 5210 O O . VAL B 1 320 ? 4.727 -50.844 -29.047 1 95.94 320 VAL B O 1
ATOM 5213 N N . GLU B 1 321 ? 2.611 -51.562 -29.219 1 96.38 321 GLU B N 1
ATOM 5214 C CA . GLU B 1 321 ? 2.16 -50.781 -28.062 1 96.38 321 GLU B CA 1
ATOM 5215 C C . GLU B 1 321 ? 2.795 -51.312 -26.781 1 96.38 321 GLU B C 1
ATOM 5217 O O . GLU B 1 321 ? 3.191 -50.5 -25.922 1 96.38 321 GLU B O 1
ATOM 5222 N N . MET B 1 322 ? 2.877 -52.625 -26.609 1 97.31 322 MET B N 1
ATOM 5223 C CA . MET B 1 322 ? 3.49 -53.219 -25.438 1 97.31 322 MET B CA 1
ATOM 5224 C C . MET B 1 322 ? 4.977 -52.875 -25.359 1 97.31 322 MET B C 1
ATOM 5226 O O . MET B 1 322 ? 5.496 -52.625 -24.281 1 97.31 322 MET B O 1
ATOM 5230 N N . ASP B 1 323 ? 5.621 -52.938 -26.5 1 97.31 323 ASP B N 1
ATOM 5231 C CA . ASP B 1 323 ? 7.035 -52.562 -26.547 1 97.31 323 ASP B CA 1
ATOM 5232 C C . ASP B 1 323 ? 7.23 -51.094 -26.156 1 97.31 323 ASP B C 1
ATOM 5234 O O . ASP B 1 323 ? 8.172 -50.781 -25.422 1 97.31 323 ASP B O 1
ATOM 5238 N N . ALA B 1 324 ? 6.367 -50.281 -26.656 1 97.5 324 ALA B N 1
ATOM 5239 C CA . ALA B 1 324 ? 6.441 -48.844 -26.328 1 97.5 324 ALA B CA 1
ATOM 5240 C C . ALA B 1 324 ? 6.277 -48.625 -24.828 1 97.5 324 ALA B C 1
ATOM 5242 O O . ALA B 1 324 ? 6.965 -47.781 -24.234 1 97.5 324 ALA B O 1
ATOM 5243 N N . LEU B 1 325 ? 5.418 -49.375 -24.188 1 98.19 325 LEU B N 1
ATOM 5244 C CA . LEU B 1 325 ? 5.16 -49.25 -22.75 1 98.19 325 LEU B CA 1
ATOM 5245 C C . LEU B 1 325 ? 6.164 -50.062 -21.953 1 98.19 325 LEU B C 1
ATOM 5247 O O . LEU B 1 325 ? 6.223 -49.969 -20.719 1 98.19 325 LEU B O 1
ATOM 5251 N N . GLN B 1 326 ? 6.914 -50.906 -22.609 1 97.81 326 GLN B N 1
ATOM 5252 C CA . GLN B 1 326 ? 7.891 -51.812 -22.016 1 97.81 326 GLN B CA 1
ATOM 5253 C C . GLN B 1 326 ? 7.227 -52.719 -21 1 97.81 326 GLN B C 1
ATOM 5255 O O . GLN B 1 326 ? 7.684 -52.844 -19.859 1 97.81 326 GLN B O 1
ATOM 5260 N N . ILE B 1 327 ? 6.156 -53.344 -21.406 1 97.81 327 ILE B N 1
ATOM 5261 C CA . ILE B 1 327 ? 5.445 -54.281 -20.531 1 97.81 327 ILE B CA 1
ATOM 5262 C C . ILE B 1 327 ? 5.324 -55.625 -21.203 1 97.81 327 ILE B C 1
ATOM 5264 O O . ILE B 1 327 ? 5.516 -55.75 -22.422 1 97.81 327 ILE B O 1
ATOM 5268 N N . SER B 1 328 ? 4.996 -56.594 -20.375 1 97 328 SER B N 1
ATOM 5269 C CA . SER B 1 328 ? 4.809 -57.938 -20.859 1 97 328 SER B CA 1
ATOM 5270 C C . SER B 1 328 ? 3.348 -58.375 -20.75 1 97 328 SER B C 1
ATOM 5272 O O . SER B 1 328 ? 2.57 -57.781 -20 1 97 328 SER B O 1
ATOM 5274 N N . ASP B 1 329 ? 3.123 -59.438 -21.516 1 96.38 329 ASP B N 1
ATOM 5275 C CA . ASP B 1 329 ? 1.786 -60.031 -21.453 1 96.38 329 ASP B CA 1
ATOM 5276 C C . ASP B 1 329 ? 1.425 -60.438 -20.031 1 96.38 329 ASP B C 1
ATOM 5278 O O . ASP B 1 329 ? 2.258 -61 -19.312 1 96.38 329 ASP B O 1
ATOM 5282 N N . GLY B 1 330 ? 0.268 -60.062 -19.594 1 95.81 330 GLY B N 1
ATOM 5283 C CA . GLY B 1 330 ? -0.206 -60.438 -18.266 1 95.81 330 GLY B CA 1
ATOM 5284 C C . GLY B 1 330 ? 0.086 -59.406 -17.219 1 95.81 330 GLY B C 1
ATOM 5285 O O . GLY B 1 330 ? -0.463 -59.438 -16.109 1 95.81 330 GLY B O 1
ATOM 5286 N N . GLU B 1 331 ? 0.847 -58.438 -17.516 1 96.62 331 GLU B N 1
ATOM 5287 C CA . GLU B 1 331 ? 1.176 -57.375 -16.562 1 96.62 331 GLU B CA 1
ATOM 5288 C C . GLU B 1 331 ? 0.024 -56.375 -16.422 1 96.62 331 GLU B C 1
ATOM 5290 O O . GLU B 1 331 ? -0.937 -56.406 -17.188 1 96.62 331 GLU B O 1
ATOM 5295 N N . GLN B 1 332 ? 0.158 -55.562 -15.422 1 96.69 332 GLN B N 1
ATOM 5296 C CA . GLN B 1 332 ? -0.871 -54.562 -15.188 1 96.69 332 GLN B CA 1
ATOM 5297 C C . GLN B 1 332 ? -0.405 -53.188 -15.648 1 96.69 332 GLN B C 1
ATOM 5299 O O . GLN B 1 332 ? 0.77 -52.844 -15.5 1 96.69 332 GLN B O 1
ATOM 5304 N N . VAL B 1 333 ? -1.34 -52.5 -16.203 1 97.62 333 VAL B N 1
ATOM 5305 C CA . VAL B 1 333 ? -1.139 -51.094 -16.562 1 97.62 333 VAL B CA 1
ATOM 5306 C C . VAL B 1 333 ? -2.227 -50.219 -15.914 1 97.62 333 VAL B C 1
ATOM 5308 O O . VAL B 1 333 ? -3.271 -50.75 -15.516 1 97.62 333 VAL B O 1
ATOM 5311 N N . ARG B 1 334 ? -1.903 -49 -15.727 1 97.31 334 ARG B N 1
ATOM 5312 C CA .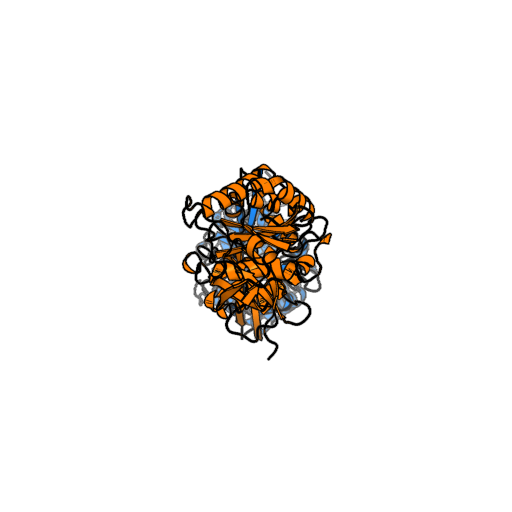 ARG B 1 334 ? -2.896 -48.062 -15.234 1 97.31 334 ARG B CA 1
ATOM 5313 C C . ARG B 1 334 ? -3.584 -47.344 -16.391 1 97.31 334 ARG B C 1
ATOM 5315 O O . ARG B 1 334 ? -2.932 -46.938 -17.359 1 97.31 334 ARG B O 1
ATOM 5322 N N . LEU B 1 335 ? -4.844 -47.219 -16.266 1 96.19 335 LEU B N 1
ATOM 5323 C CA . LEU B 1 335 ? -5.652 -46.688 -17.359 1 96.19 335 LEU B CA 1
ATOM 5324 C C . LEU B 1 335 ? -6.668 -45.688 -16.844 1 96.19 335 LEU B C 1
ATOM 5326 O O . LEU B 1 335 ? -7.254 -45.844 -15.781 1 96.19 335 LEU B O 1
ATOM 5330 N N . VAL B 1 336 ? -6.859 -44.594 -17.594 1 96.44 336 VAL B N 1
ATOM 5331 C CA . VAL B 1 336 ? -7.918 -43.625 -17.312 1 96.44 336 VAL B CA 1
ATOM 5332 C C . VAL B 1 336 ? -8.406 -42.969 -18.609 1 96.44 336 VAL B C 1
ATOM 5334 O O . VAL B 1 336 ? -7.617 -42.781 -19.531 1 96.44 336 VAL B O 1
ATOM 5337 N N . SER B 1 337 ? -9.695 -42.656 -18.672 1 96.19 337 SER B N 1
ATOM 5338 C CA . SER B 1 337 ? -10.211 -41.938 -19.828 1 96.19 337 SER B CA 1
ATOM 5339 C C . SER B 1 337 ? -9.617 -40.531 -19.922 1 96.19 337 SER B C 1
ATOM 5341 O O . SER B 1 337 ? -9.422 -39.875 -18.891 1 96.19 337 SER B O 1
ATOM 5343 N N . LEU B 1 338 ? -9.312 -40.094 -21.047 1 96.62 338 LEU B N 1
ATOM 5344 C CA . LEU B 1 338 ? -8.734 -38.781 -21.234 1 96.62 338 LEU B CA 1
ATOM 5345 C C . LEU B 1 338 ? -9.703 -37.688 -20.781 1 96.62 338 LEU B C 1
ATOM 5347 O O . LEU B 1 338 ? -9.297 -36.688 -20.172 1 96.62 338 LEU B O 1
ATOM 5351 N N . PHE B 1 339 ? -10.953 -37.875 -21.094 1 93.75 339 PHE B N 1
ATOM 5352 C CA . PHE B 1 339 ? -11.992 -36.938 -20.703 1 93.75 339 PHE B CA 1
ATOM 5353 C C . PHE B 1 339 ? -12.992 -37.562 -19.75 1 93.75 339 PHE B C 1
ATOM 5355 O O . PHE B 1 339 ? -13.164 -38.781 -19.766 1 93.75 339 PHE B O 1
ATOM 5362 N N . PRO B 1 340 ? -13.586 -36.719 -18.859 1 86.31 340 PRO B N 1
ATOM 5363 C CA . PRO B 1 340 ? -14.617 -37.281 -18 1 86.31 340 PRO B CA 1
ATOM 5364 C C . PRO B 1 340 ? -15.789 -37.875 -18.766 1 86.31 340 PRO B C 1
ATOM 5366 O O . PRO B 1 340 ? -16.078 -37.406 -19.891 1 86.31 340 PRO B O 1
ATOM 5369 N N . GLU B 1 341 ? -16.281 -39.031 -18.281 1 72.69 341 GLU B N 1
ATOM 5370 C CA . GLU B 1 341 ? -17.453 -39.594 -18.906 1 72.69 341 GLU B CA 1
ATOM 5371 C C . GLU B 1 341 ? -18.656 -38.656 -18.828 1 72.69 341 GLU B C 1
ATOM 5373 O O . GLU B 1 341 ? -18.844 -37.969 -17.812 1 72.69 341 GLU B O 1
ATOM 5378 N N . GLU B 1 342 ? -18.969 -38 -19.953 1 57.97 342 GLU B N 1
ATOM 5379 C CA . GLU B 1 342 ? -20.188 -37.219 -19.938 1 57.97 342 GLU B CA 1
ATOM 5380 C C . GLU B 1 342 ? -21.344 -38 -19.312 1 57.97 342 GLU B C 1
ATOM 5382 O O . GLU B 1 342 ? -21.609 -39.156 -19.703 1 57.97 342 GLU B O 1
ATOM 5387 N N . ASN B 1 343 ? -21.5 -37.938 -17.969 1 42.88 343 ASN B N 1
ATOM 5388 C CA . ASN B 1 343 ? -22.781 -38.5 -17.547 1 42.88 343 ASN B CA 1
ATOM 5389 C C . ASN B 1 343 ? -23.938 -37.812 -18.266 1 42.88 343 ASN B C 1
ATOM 5391 O O . ASN B 1 343 ? -23.891 -36.625 -18.547 1 42.88 343 ASN B O 1
#

Radius of gyration: 37.93 Å; Cα contacts (8 Å, |Δi|>4): 1513; chains: 2; bounding box: 47×123×70 Å

Foldseek 3Di:
DKKKWFADLVQLVQLLVQQVVVAFQQLQRHNDSVLSNVLSVLQLCLLVVNDDLASHKTKMFIADVVVRGTFWIWIKRQFYCPVHADKWWFWDWDWDDDPVVRDTDIWIWTDIDRVRGGAMETGGTTGHPVPPDDCVSLLNRCVVLQLCLLVVVSGDQKYKYAAGFADDNVQAALQCVFAVCVFPVDGLRVVSNCVSSPNCPVCVVTHDPDIGTLVPTDPRNSVRAQHHYPVRVVVVVSQVQQPWDFDRIAHPRRNHTMTMDRSCSGNQSVAKDKAAEAEDQDDDQPDAFWKWKWASRSSIIMIDITGFPPPDRYHYDYPVRCVSRVHDHGGIIIMDGSHDDPD/DKKKWFADLVQLVLLLVQQVVVAFQQLQRHNDSVLSNVLSVLQLCLLVVNDDLASHKTKMFIADVVVRGTFWIWIKRQFYCPVHADKWWFWDWDWDDDPVVRDTDIWIWTDIDRVRGGAMETGGTTGHPVPPDDCVRLLNRCVVLQLCLLVVVSGDQKYKYAAGFADDNVQAALQCVFAVCVFPVDGLRVVSNCVSSPNCPVCVVTHDPDIGTLVPTDPRNSVRAQHHYPVRVVVVVSQVQQPWDFDRIAHPRRNHTMTMDRSCSGNQSVAKDKAAEAEDQDDDQPDAFWKWKWASRSSIIMIDITGFPPPDRYHYDYPVRCVSRVHDHGGIIIMDGSHPDPD

Organism: NCBI:txid471575

Secondary structure (DSSP, 8-state):
-EEEEE--GGGHHHHHHHHHHH-TT-TTS-S-HHHHHHHHHHHHHHHTT-S-GGG-EEEEEEEETTTTEEEEEEEEES-SSSSS---EEEEEEEEEEETTTTEEEEEEEEEEE-TTTT-EEEEEEEE-GGG--TTHHHHHHHHHHHHHHHTGGGS-SEEEEEPP----TTS--HHHHHTHHHHH-S-HHHHHHHHHTT--HHHHHHS-SS-EEGGGS-HHHHHTTT---GGGHHHHHHHHHHT-EEEEEE-TTT-PEEEEEEGGG-HHHHH-EEEEEEE-S----SSSEEEEEE---STT-EEEEEEE---SSEEEE-HHHHHHHT--TT-EEEEEESS----/-EEEEE--GGGHHHHHHHHHHH-TT-TTS-S-HHHHHHHHHHHHHHHTT-S-GGG-EEEEEEEETTTTEEEEEEEEES-SSSSS---EEEEEEEEEEETTTTEEEEEEEEEEE-TTTT-EEEEEEEE-GGG--TTHHHHHHHHHHHHHHHTGGGS-SEEEEEPP----TTS--HHHHHTHHHHH-S-HHHHHHHHHTT--HHHHHHS-SS-EEGGGS-HHHHHHTT---GGGHHHHHHHHHHT-EEEEEE-TTT-PEEEEEEGGG-HHHHH-EEEEEEE-S----SSSEEEEEE---STT-EEEEEEE---SSEEEE-HHHHHHHT--TT-EEEEEESS----

pLDDT: mean 93.61, std 6.93, range [42.88, 98.81]

Nearest PDB structures (foldseek):
  1yle-assembly1_A  TM=9.524E-01  e=1.689E-41  Pseudomonas aeruginosa
  1i12-assembly2_D  TM=6.219E-01  e=9.350E-03  Saccharomyces cerevisiae
  1i21-assembly3_Y  TM=5.860E-01  e=1.117E-02  Saccharomyces cerevisiae
  2nlk-assembly1_A  TM=2.188E-01  e=2.959E+00  Homo sapiens
  6j6u-assembly1_A  TM=1.730E-01  e=7.649E+00  Rattus norvegicus

Solvent-accessible surface area (backbone atoms only — not comparable to full-atom values): 35954 Å² total; per-residue (Å²): 93,66,39,36,31,56,54,54,78,84,43,51,66,41,50,50,58,48,25,66,67,65,57,82,75,48,39,74,46,49,80,38,71,67,58,48,49,49,51,44,49,41,19,46,36,29,55,69,65,75,51,55,63,57,62,26,32,46,44,32,31,32,26,35,62,79,73,70,38,56,46,29,38,28,32,37,34,31,23,37,34,68,77,50,84,44,72,30,26,35,61,43,78,44,82,38,56,28,81,92,75,70,38,78,44,79,47,47,28,37,35,81,39,54,83,57,49,54,25,14,32,50,42,47,77,49,63,40,74,90,51,70,49,96,56,41,57,60,46,58,60,50,53,53,37,51,53,42,50,72,49,46,87,68,45,41,66,46,33,32,32,76,41,44,24,39,55,48,96,86,39,52,25,52,36,18,65,48,45,46,32,78,53,62,71,53,57,52,56,56,54,43,50,41,46,39,72,66,54,55,67,53,51,79,46,39,51,74,90,56,50,43,53,46,85,44,40,46,70,67,23,54,70,34,56,56,29,53,16,79,88,36,47,64,61,52,50,56,43,42,74,32,52,32,41,78,76,46,33,20,40,73,60,34,21,5,24,28,31,36,32,50,47,78,63,24,44,55,36,57,61,38,40,79,35,36,32,38,75,30,90,72,70,81,52,88,54,56,47,53,23,41,40,25,43,80,40,81,69,61,31,20,32,38,76,41,38,44,63,80,84,64,81,56,44,73,36,29,67,69,56,29,57,69,34,68,58,56,76,65,38,61,31,38,38,29,59,70,59,78,77,81,124,92,65,39,36,30,57,53,53,78,83,44,51,67,41,50,49,57,48,26,67,67,65,57,83,76,48,37,76,45,48,79,37,72,68,58,48,50,49,52,46,50,39,18,46,37,29,56,68,66,73,50,54,65,58,62,25,32,45,45,33,31,31,28,34,62,78,72,71,37,56,47,30,38,30,34,37,34,32,21,37,34,69,78,52,84,44,73,31,25,36,62,43,81,43,81,38,56,28,80,92,76,69,39,76,46,80,47,46,29,37,35,81,40,54,84,59,48,55,26,16,32,51,42,46,77,49,63,41,76,91,53,68,50,95,58,43,58,59,47,58,60,51,54,54,36,53,51,43,51,73,49,47,84,67,44,42,66,44,33,32,31,76,40,44,25,40,55,50,94,86,39,51,26,52,36,18,65,48,46,47,33,78,53,62,69,53,57,53,56,56,54,43,50,40,45,39,72,65,53,56,66,53,52,77,46,39,51,73,88,56,52,42,55,48,84,44,41,47,71,68,23,53,70,34,56,56,30,53,17,81,88,37,47,63,60,51,51,55,43,42,73,33,51,32,41,78,78,46,33,20,40,73,58,34,21,4,24,28,31,35,30,48,47,78,63,23,44,56,36,56,61,39,40,79,35,36,31,38,75,30,91,72,70,81,52,87,52,57,46,53,21,40,41,24,41,80,40,81,69,61,30,19,33,37,77,41,39,44,65,81,86,65,79,56,45,72,36,28,65,69,57,29,58,70,35,68,57,56,76,66,39,63,30,37,36,29,60,70,60,81,77,81,124

InterPro domains:
  IPR007041 Arginine N-succinyltransferase AstA/AruG [PF04958] (1-336)
  IPR007041 Arginine N-succinyltransferase AstA/AruG [TIGR03243] (3-338)
  IPR016181 Acyl-CoA N-acyltransferase [SSF55729] (1-338)
  IPR017650 Arginine N-succinyltransferase [TIGR03244] (3-338)

Sequence (686 aa):
MMLFRTVQNSDLKGIQALSERAGIGLTSLPNNLDQLRSRITRSVDTFEGRLTRSQQGFFFVLEDTSANRVVGVSAIEAAVGLEEPFYNFRVQKTIRSSRELGVYKAIEALTLEQDQTGNSELCTLFLDPEYQKGKNGTFLSKARFLFIAAFRDLFSKIIFAEMRGVADEQGNSPFWNALGQHFFGIPFSQADYLTGIGSKTFIAELMPLHPVYISLLSPEAQKVIGQVHEKTVPARAILEKEGFSYQGHIDIFDAGALLQAEIDRIRAVKESQLVTVSKAKSVIRNDGIPCIVANQYFSEFRALLLNIAYDGEELSLTPVEMDALQISDGEQVRLVSLFPEENMMLFRTVQNSDLKGIQALSERAGIGLTSLPNNLDQLRSRITRSVDTFEGRLTRSQQGFFFVLEDTSANRVVGVSAIEAAVGLEEPFYNFRVQKTIRSSRELGVYKAIEALTLEQDQTGNSELCTLFLDPEYQKGKNGTFLSKARFLFIAAFRDLFSKIIFAEMRGVADEQGNSPFWNALGQHFFGIPFSQADYLTGIGSKTFIAELMPLHPVYISLLSPEAQKVIGQVHEKTVPARAILEKEGFSYQGHIDIFDAGALLQAEIDRIRAVKESQLVTVSKAKSVIRNDGIPCIVANQYFSEFRALLLNIAYDGEELSLTPVEMDALQISDGEQVRLVSLFPEEN